Protein AF-0000000085948328 (afdb_homodimer)

Solvent-accessible surface area (backbone atoms only — not comparable to full-atom values): 41853 Å² total; per-residue (Å²): 130,86,68,75,76,76,56,30,52,62,49,36,40,50,48,41,36,49,42,38,72,67,62,66,49,39,47,70,52,36,53,51,44,52,42,53,45,47,50,57,51,36,72,72,38,71,82,45,58,67,58,51,46,22,48,57,30,64,73,43,92,74,46,70,48,55,79,72,32,56,65,33,50,52,49,51,50,46,51,53,53,50,51,52,52,46,54,37,53,73,66,68,68,62,79,75,75,79,52,52,61,55,50,40,50,50,33,46,52,49,26,50,45,57,66,22,46,56,64,70,32,52,48,60,62,42,49,46,80,80,32,43,62,61,53,48,50,53,50,42,48,69,70,45,79,50,66,69,51,33,41,32,46,43,51,30,51,42,35,48,42,73,70,36,68,68,51,23,52,54,46,41,65,43,67,53,61,57,51,53,52,72,77,41,83,62,52,68,79,65,50,71,57,44,47,48,45,49,52,38,48,28,57,44,29,61,45,68,64,72,62,54,75,73,51,53,78,62,67,31,45,68,53,49,33,47,49,60,70,44,52,54,98,80,38,59,66,62,48,49,28,52,33,29,57,42,52,44,42,57,90,92,62,36,55,62,58,54,16,44,64,75,42,70,34,52,64,56,36,53,51,45,47,50,50,41,62,70,40,57,84,46,87,68,53,37,51,58,49,50,50,32,55,44,64,68,49,60,73,66,47,47,64,45,23,36,52,72,72,51,40,50,51,44,48,50,52,48,49,54,45,56,72,69,46,87,51,65,70,56,44,52,48,47,48,54,38,51,44,45,20,49,38,95,90,32,71,47,60,46,66,61,52,41,53,44,41,54,56,55,66,66,46,85,85,62,50,69,68,57,50,51,52,41,50,52,40,47,58,56,58,46,83,127,130,84,67,77,75,74,57,31,52,60,49,35,41,50,46,41,36,49,42,40,72,66,62,67,48,38,47,70,54,36,53,52,45,52,43,50,43,47,50,57,51,37,72,73,38,70,83,44,59,68,58,51,44,21,47,56,30,66,74,42,91,75,46,70,48,56,79,72,31,56,65,32,50,53,50,51,51,47,51,52,53,50,51,51,53,45,53,37,53,73,65,68,71,64,77,78,74,80,52,50,60,55,51,38,50,50,34,46,52,48,27,51,45,56,67,21,45,55,64,68,32,52,48,61,64,42,50,46,78,80,31,43,62,59,53,48,50,53,49,41,47,72,68,43,76,47,66,69,51,33,42,32,45,42,51,30,51,43,36,48,42,73,71,36,68,69,49,23,53,54,46,40,64,40,66,53,62,56,52,53,51,72,77,42,84,63,52,67,79,64,49,71,57,44,46,48,45,47,51,38,50,27,55,43,30,61,52,65,65,73,62,52,75,72,51,52,77,64,67,31,47,65,52,50,32,46,48,58,69,44,53,55,98,79,40,58,65,62,50,49,29,52,32,27,56,41,51,45,43,55,89,91,61,37,54,60,57,54,18,43,64,76,41,70,33,53,65,56,35,54,52,46,48,51,49,42,62,70,41,57,83,47,86,70,52,40,51,58,49,51,50,33,54,45,63,69,50,59,72,67,47,47,65,46,24,36,53,72,70,51,40,50,51,45,48,53,53,48,47,52,46,56,73,69,46,88,50,66,71,57,44,53,47,48,49,54,39,51,44,45,20,49,37,97,91,31,72,46,60,46,67,61,54,41,54,44,40,54,56,53,65,68,46,86,85,62,49,71,70,56,48,51,53,42,51,51,41,46,58,56,58,48,84,126

Nearest PDB structures (foldseek):
  6dee-assembly1_A  TM=8.077E-01  e=1.429E-13  Homo sapiens
  6ded-assembly2_B  TM=8.474E-01  e=7.825E-11  Homo sapiens
  6ded-assembly1_A  TM=8.262E-01  e=1.198E-10  Homo sapiens
  6dec-assembly1_M  TM=8.257E-01  e=3.476E-10  Homo sapiens
  6dec-assembly2_P  TM=8.124E-01  e=2.085E-10  Homo sapiens

Radius of gyration: 32.15 Å; Cα contacts (8 Å, |Δi|>4): 879; chains: 2; bounding box: 83×88×78 Å

Structure (mmCIF, N/CA/C/O backbone):
data_AF-0000000085948328-model_v1
#
loop_
_entity.id
_entity.type
_entity.pdbx_description
1 polymer 'SPIN90/Ldb17 leucine-rich domain-containing protein'
#
loop_
_atom_site.group_PDB
_atom_site.id
_atom_site.type_symbol
_atom_site.label_atom_id
_atom_site.label_alt_id
_atom_site.label_comp_id
_atom_site.label_asym_id
_atom_site.label_entity_id
_atom_site.label_seq_id
_atom_site.pdbx_PDB_ins_code
_atom_site.Cartn_x
_atom_site.Cartn_y
_atom_site.Cartn_z
_atom_site.occupancy
_atom_site.B_iso_or_equiv
_atom_site.auth_seq_id
_atom_site.auth_comp_id
_atom_site.auth_asym_id
_atom_site.auth_atom_id
_atom_site.pdbx_PDB_model_num
ATOM 1 N N . MET A 1 1 ? 55.438 -3.029 4.039 1 29.22 1 MET A N 1
ATOM 2 C CA . MET A 1 1 ? 54.25 -2.314 4.484 1 29.22 1 MET A CA 1
ATOM 3 C C . MET A 1 1 ? 53 -3.117 4.184 1 29.22 1 MET A C 1
ATOM 5 O O . MET A 1 1 ? 52.75 -3.475 3.031 1 29.22 1 MET A O 1
ATOM 9 N N . TYR A 1 2 ? 52.5 -3.906 4.977 1 39.56 2 TYR A N 1
ATOM 10 C CA . TYR A 1 2 ? 51.438 -4.895 4.855 1 39.56 2 TYR A CA 1
ATOM 11 C C . TYR A 1 2 ? 50.125 -4.246 4.375 1 39.56 2 TYR A C 1
ATOM 13 O O . TYR A 1 2 ? 49.531 -3.432 5.086 1 39.56 2 TYR A O 1
ATOM 21 N N . THR A 1 3 ? 50 -3.844 3.182 1 48.53 3 THR A N 1
ATOM 22 C CA . THR A 1 3 ? 48.812 -3.242 2.596 1 48.53 3 THR A CA 1
ATOM 23 C C . THR A 1 3 ? 47.594 -4.133 2.816 1 48.53 3 THR A C 1
ATOM 25 O O . THR A 1 3 ? 47.562 -5.277 2.367 1 48.53 3 THR A O 1
ATOM 28 N N . PRO A 1 4 ? 46.906 -3.938 3.865 1 56.78 4 PRO A N 1
ATOM 29 C CA . PRO A 1 4 ? 45.781 -4.816 4.215 1 56.78 4 PRO A CA 1
ATOM 30 C C . PRO A 1 4 ? 45 -5.254 2.998 1 56.78 4 PRO A C 1
ATOM 32 O O . PRO A 1 4 ? 44.688 -4.438 2.117 1 56.78 4 PRO A O 1
ATOM 35 N N . VAL A 1 5 ? 45.156 -6.531 2.609 1 70.56 5 VAL A N 1
ATOM 36 C CA . VAL A 1 5 ? 44.531 -7.148 1.457 1 70.56 5 VAL A CA 1
ATOM 37 C C . VAL A 1 5 ? 43 -7.102 1.626 1 70.56 5 VAL A C 1
ATOM 39 O O . VAL A 1 5 ? 42.469 -7.508 2.662 1 70.56 5 VAL A O 1
ATOM 42 N N . LEU A 1 6 ? 42.375 -6.168 0.917 1 84.94 6 LEU A N 1
ATOM 43 C CA . LEU A 1 6 ? 40.938 -6.031 0.88 1 84.94 6 LEU A CA 1
ATOM 44 C C . LEU A 1 6 ? 40.25 -7.387 0.701 1 84.94 6 LEU A C 1
ATOM 46 O O . LEU A 1 6 ? 40.625 -8.156 -0.187 1 84.94 6 LEU A O 1
ATOM 50 N N . ASN A 1 7 ? 39.562 -7.852 1.793 1 92.75 7 ASN A N 1
ATOM 51 C CA . ASN A 1 7 ? 38.688 -9.008 1.635 1 92.75 7 ASN A CA 1
ATOM 52 C C . ASN A 1 7 ? 37.5 -8.688 0.764 1 92.75 7 ASN A C 1
ATOM 54 O O . ASN A 1 7 ? 36.531 -8.086 1.236 1 92.75 7 ASN A O 1
ATOM 58 N N . ALA A 1 8 ? 37.531 -9.141 -0.453 1 95.56 8 ALA A N 1
ATOM 59 C CA . ALA A 1 8 ? 36.562 -8.766 -1.476 1 95.56 8 ALA A CA 1
ATOM 60 C C . ALA A 1 8 ? 35.156 -9.219 -1.096 1 95.56 8 ALA A C 1
ATOM 62 O O . ALA A 1 8 ? 34.188 -8.469 -1.247 1 95.56 8 ALA A O 1
ATOM 63 N N . LYS A 1 9 ? 35.062 -10.398 -0.618 1 96.12 9 LYS A N 1
ATOM 64 C CA . LYS A 1 9 ? 33.75 -10.953 -0.27 1 96.12 9 LYS A CA 1
ATOM 65 C C . LYS A 1 9 ? 33.125 -10.203 0.906 1 96.12 9 LYS A C 1
ATOM 67 O O . LYS A 1 9 ? 31.938 -9.875 0.882 1 96.12 9 LYS A O 1
ATOM 72 N N . GLU A 1 10 ? 33.906 -9.93 1.898 1 95.94 10 GLU A N 1
ATOM 73 C CA . GLU A 1 10 ? 33.438 -9.188 3.062 1 95.94 10 GLU A CA 1
ATOM 74 C C . GLU A 1 10 ? 33 -7.777 2.676 1 95.94 10 GLU A C 1
ATOM 76 O O . GLU A 1 10 ? 32.031 -7.254 3.215 1 95.94 10 GLU A O 1
ATOM 81 N N . LYS A 1 11 ? 33.75 -7.211 1.818 1 96.81 11 LYS A N 1
ATOM 82 C CA . LYS A 1 11 ? 33.406 -5.867 1.369 1 96.81 11 LYS A CA 1
ATOM 83 C C . LYS A 1 11 ? 32.094 -5.879 0.563 1 96.81 11 LYS A C 1
ATOM 85 O O . LYS A 1 11 ? 31.266 -4.992 0.721 1 96.81 11 LYS A O 1
ATOM 90 N N . ALA A 1 12 ? 32 -6.879 -0.303 1 97.81 12 ALA A N 1
ATOM 91 C CA . ALA A 1 12 ? 30.766 -7.043 -1.052 1 97.81 12 ALA A CA 1
ATOM 92 C C . ALA A 1 12 ? 29.578 -7.176 -0.11 1 97.81 12 ALA A C 1
ATOM 94 O O . ALA A 1 12 ? 28.547 -6.535 -0.313 1 97.81 12 ALA A O 1
ATOM 95 N N . ARG A 1 13 ? 29.781 -7.957 0.959 1 97.75 13 ARG A N 1
ATOM 96 C CA . ARG A 1 13 ? 28.734 -8.148 1.961 1 97.75 13 ARG A CA 1
ATOM 97 C C . ARG A 1 13 ? 28.375 -6.828 2.641 1 97.75 13 ARG A C 1
ATOM 99 O O . ARG A 1 13 ? 27.203 -6.539 2.877 1 97.75 13 ARG A O 1
ATOM 106 N N . GLU A 1 14 ? 29.344 -6.121 2.924 1 97.69 14 GLU A N 1
ATOM 107 C CA . GLU A 1 14 ? 29.156 -4.836 3.59 1 97.69 14 GLU A CA 1
ATOM 108 C C . GLU A 1 14 ? 28.344 -3.879 2.717 1 97.69 14 GLU A C 1
ATOM 110 O O . GLU A 1 14 ? 27.453 -3.182 3.209 1 97.69 14 GLU A O 1
ATOM 115 N N . LEU A 1 15 ? 28.656 -3.824 1.44 1 98.12 15 LEU A N 1
ATOM 116 C CA . LEU A 1 15 ? 27.953 -2.943 0.515 1 98.12 15 LEU A CA 1
ATOM 117 C C . LEU A 1 15 ? 26.484 -3.342 0.396 1 98.12 15 LEU A C 1
ATOM 119 O O . LEU A 1 15 ? 25.594 -2.482 0.383 1 98.12 15 LEU A O 1
ATOM 123 N N . ILE A 1 16 ? 26.219 -4.609 0.34 1 98 16 ILE A N 1
ATOM 124 C CA . ILE A 1 16 ? 24.844 -5.113 0.255 1 98 16 ILE A CA 1
ATOM 125 C C . ILE A 1 16 ? 24.078 -4.758 1.53 1 98 16 ILE A C 1
ATOM 127 O O . ILE A 1 16 ? 22.922 -4.332 1.473 1 98 16 ILE A O 1
ATOM 131 N N . ASP A 1 17 ? 24.734 -4.898 2.668 1 97.94 17 ASP A N 1
ATOM 132 C CA . ASP A 1 17 ? 24.109 -4.578 3.945 1 97.94 17 ASP A CA 1
ATOM 133 C C . ASP A 1 17 ? 23.75 -3.096 4.023 1 97.94 17 ASP A C 1
ATOM 135 O O . ASP A 1 17 ? 22.703 -2.734 4.559 1 97.94 17 ASP A O 1
ATOM 139 N N . ILE A 1 18 ? 24.594 -2.277 3.49 1 98 18 ILE A N 1
ATOM 140 C CA . ILE A 1 18 ? 24.328 -0.844 3.455 1 98 18 ILE A CA 1
ATOM 141 C C . ILE A 1 18 ? 23.078 -0.573 2.619 1 98 18 ILE A C 1
ATOM 143 O O . ILE A 1 18 ? 22.203 0.184 3.035 1 98 18 ILE A O 1
ATOM 147 N N . MET A 1 19 ? 23 -1.226 1.46 1 97.19 19 MET A N 1
ATOM 148 C CA . MET A 1 19 ? 21.844 -1.066 0.576 1 97.19 19 MET A CA 1
ATOM 149 C C . MET A 1 19 ? 20.562 -1.517 1.267 1 97.19 19 MET A C 1
ATOM 151 O O . MET A 1 19 ? 19.547 -0.812 1.229 1 97.19 19 MET A O 1
ATOM 155 N N . ARG A 1 20 ? 20.578 -2.672 1.919 1 96.88 20 ARG A N 1
ATOM 156 C CA . ARG A 1 20 ? 19.422 -3.213 2.611 1 96.88 20 ARG A CA 1
ATOM 157 C C . ARG A 1 20 ? 18.953 -2.273 3.721 1 96.88 20 ARG A C 1
ATOM 159 O O . ARG A 1 20 ? 17.766 -2.004 3.855 1 96.88 20 ARG A O 1
ATOM 166 N N . GLN A 1 21 ? 19.891 -1.769 4.465 1 96.56 21 GLN A N 1
ATOM 167 C CA . GLN A 1 21 ? 19.609 -0.914 5.609 1 96.56 21 GLN A CA 1
ATOM 168 C C . GLN A 1 21 ? 18.984 0.408 5.164 1 96.56 21 GLN A C 1
ATOM 170 O O . GLN A 1 21 ? 18.031 0.888 5.781 1 96.56 21 GLN A O 1
ATOM 175 N N . GLN A 1 22 ? 19.453 0.961 4.066 1 95.69 22 GLN A N 1
ATOM 176 C CA . GLN A 1 22 ? 19.047 2.299 3.652 1 95.69 22 GLN A CA 1
ATOM 177 C C . GLN A 1 22 ? 17.766 2.25 2.822 1 95.69 22 GLN A C 1
ATOM 179 O O . GLN A 1 22 ? 16.922 3.131 2.938 1 95.69 22 GLN A O 1
ATOM 184 N N . THR A 1 23 ? 17.609 1.242 1.996 1 95.69 23 THR A N 1
ATOM 185 C CA . THR A 1 23 ? 16.562 1.308 0.98 1 95.69 23 THR A CA 1
ATOM 186 C C . THR A 1 23 ? 15.445 0.328 1.299 1 95.69 23 THR A C 1
ATOM 188 O O . THR A 1 23 ? 14.336 0.459 0.778 1 95.69 23 THR A O 1
ATOM 191 N N . ASP A 1 24 ? 15.656 -0.681 2.059 1 94.06 24 ASP A N 1
ATOM 192 C CA . ASP A 1 24 ? 14.688 -1.739 2.344 1 94.06 24 ASP A CA 1
ATOM 193 C C . ASP A 1 24 ? 14.18 -2.385 1.057 1 94.06 24 ASP A C 1
ATOM 195 O O . ASP A 1 24 ? 13.023 -2.799 0.978 1 94.06 24 ASP A O 1
ATOM 199 N N . THR A 1 25 ? 15.016 -2.43 0.004 1 96.25 25 THR A N 1
ATOM 200 C CA . THR A 1 25 ? 14.695 -3.053 -1.275 1 96.25 25 THR A CA 1
ATOM 201 C C . THR A 1 25 ? 15.031 -4.543 -1.25 1 96.25 25 THR A C 1
ATOM 203 O O . THR A 1 25 ? 15.859 -4.984 -0.447 1 96.25 25 THR A O 1
ATOM 206 N N . PRO A 1 26 ? 14.383 -5.32 -2.115 1 96.94 26 PRO A N 1
ATOM 207 C CA . PRO A 1 26 ? 14.664 -6.758 -2.148 1 96.94 26 PRO A CA 1
ATOM 208 C C . PRO A 1 26 ? 16.141 -7.066 -2.381 1 96.94 26 PRO A C 1
ATOM 210 O O . PRO A 1 26 ? 16.812 -6.348 -3.123 1 96.94 26 PRO A O 1
ATOM 213 N N . ILE A 1 27 ? 16.609 -8.117 -1.798 1 97.44 27 ILE A N 1
ATOM 214 C CA . ILE A 1 27 ? 18.016 -8.477 -1.746 1 97.44 27 ILE A CA 1
ATOM 215 C C . ILE A 1 27 ? 18.562 -8.648 -3.164 1 97.44 27 ILE A C 1
ATOM 217 O O . ILE A 1 27 ? 19.703 -8.266 -3.449 1 97.44 27 ILE A O 1
ATOM 221 N N . ASP A 1 28 ? 17.781 -9.219 -4.07 1 96.88 28 ASP A N 1
ATOM 222 C CA . ASP A 1 28 ? 18.25 -9.414 -5.441 1 96.88 28 ASP A CA 1
ATOM 223 C C . ASP A 1 28 ? 18.484 -8.078 -6.145 1 96.88 28 ASP A C 1
ATOM 225 O O . ASP A 1 28 ? 19.438 -7.934 -6.906 1 96.88 28 ASP A O 1
ATOM 229 N N . VAL A 1 29 ? 17.625 -7.141 -5.863 1 97.62 29 VAL A N 1
ATOM 230 C CA . VAL A 1 29 ? 17.75 -5.801 -6.43 1 97.62 29 VAL A CA 1
ATOM 231 C C . VAL A 1 29 ? 18.984 -5.109 -5.852 1 97.62 29 VAL A C 1
ATOM 233 O O . VAL A 1 29 ? 19.703 -4.418 -6.57 1 97.62 29 VAL A O 1
ATOM 236 N N . CYS A 1 30 ? 19.234 -5.293 -4.594 1 97.81 30 CYS A N 1
ATOM 237 C CA . CYS A 1 30 ? 20.422 -4.727 -3.959 1 97.81 30 CYS A CA 1
ATOM 238 C C . CYS A 1 30 ? 21.688 -5.234 -4.621 1 97.81 30 CYS A C 1
ATOM 240 O O . CYS A 1 30 ? 22.594 -4.453 -4.945 1 97.81 30 CYS A O 1
ATOM 242 N N . ILE A 1 31 ? 21.797 -6.547 -4.824 1 98.12 31 ILE A N 1
ATOM 243 C CA . ILE A 1 31 ? 22.969 -7.172 -5.414 1 98.12 31 ILE A CA 1
ATOM 244 C C . ILE A 1 31 ? 23.172 -6.641 -6.828 1 98.12 31 ILE A C 1
ATOM 246 O O . ILE A 1 31 ? 24.297 -6.238 -7.188 1 98.12 31 ILE A O 1
ATOM 250 N N . GLU A 1 32 ? 22.125 -6.574 -7.578 1 97.75 32 GLU A N 1
ATOM 251 C CA . GLU A 1 32 ? 22.203 -6.062 -8.945 1 97.75 32 GLU A CA 1
ATOM 252 C C . GLU A 1 32 ? 22.641 -4.598 -8.961 1 97.75 32 GLU A C 1
ATOM 254 O O . GLU A 1 32 ? 23.469 -4.203 -9.781 1 97.75 32 GLU A O 1
ATOM 259 N N . THR A 1 33 ? 22.031 -3.791 -8.062 1 98.06 33 THR A N 1
ATOM 260 C CA . THR A 1 33 ? 22.344 -2.365 -8.008 1 98.06 33 THR A CA 1
ATOM 261 C C . THR A 1 33 ? 23.812 -2.139 -7.676 1 98.06 33 THR A C 1
ATOM 263 O O . THR A 1 33 ? 24.484 -1.343 -8.336 1 98.06 33 THR A O 1
ATOM 266 N N . VAL A 1 34 ? 24.328 -2.867 -6.684 1 98.38 34 VAL A N 1
ATOM 267 C CA . VAL A 1 34 ? 25.734 -2.744 -6.312 1 98.38 34 VAL A CA 1
ATOM 268 C C . VAL A 1 34 ? 26.625 -3.17 -7.48 1 98.38 34 VAL A C 1
ATOM 270 O O . VAL A 1 34 ? 27.625 -2.525 -7.77 1 98.38 34 VAL A O 1
ATOM 273 N N . SER A 1 35 ? 26.234 -4.207 -8.148 1 98.25 35 SER A N 1
ATOM 274 C CA . SER A 1 35 ? 26.969 -4.684 -9.312 1 98.25 35 SER A CA 1
ATOM 275 C C . SER A 1 35 ? 27.047 -3.613 -10.398 1 98.25 35 SER A C 1
ATOM 277 O O . SER A 1 35 ? 28.109 -3.348 -10.945 1 98.25 35 SER A O 1
ATOM 279 N N . PHE A 1 36 ? 25.938 -2.99 -10.68 1 97.88 36 PHE A N 1
ATOM 280 C CA . PHE A 1 36 ? 25.891 -1.946 -11.695 1 97.88 36 PHE A CA 1
ATOM 281 C C . PHE A 1 36 ? 26.734 -0.745 -11.281 1 97.88 36 PHE A C 1
ATOM 283 O O . PHE A 1 36 ? 27.422 -0.142 -12.117 1 97.88 36 PHE A O 1
ATOM 290 N N . MET A 1 37 ? 26.672 -0.373 -10 1 97.56 37 MET A N 1
ATOM 291 C CA . MET A 1 37 ? 27.438 0.773 -9.508 1 97.56 37 MET A CA 1
ATOM 292 C C . MET A 1 37 ? 28.938 0.518 -9.609 1 97.56 37 MET A C 1
ATOM 294 O O . MET A 1 37 ? 29.688 1.379 -10.078 1 97.56 37 MET A O 1
ATOM 298 N N . LEU A 1 38 ? 29.391 -0.667 -9.195 1 97.62 38 LEU A N 1
ATOM 299 C CA . LEU A 1 38 ? 30.797 -1.022 -9.305 1 97.62 38 LEU A CA 1
ATOM 300 C C . LEU A 1 38 ? 31.234 -1.108 -10.766 1 97.62 38 LEU A C 1
ATOM 302 O O . LEU A 1 38 ? 32.344 -0.736 -11.109 1 97.62 38 LEU A O 1
ATOM 306 N N . GLY A 1 39 ? 30.266 -1.621 -11.586 1 97.06 39 GLY A N 1
ATOM 307 C CA . GLY A 1 39 ? 30.547 -1.619 -13.016 1 97.06 39 GLY A CA 1
ATOM 308 C C . GLY A 1 39 ? 30.75 -0.227 -13.578 1 97.06 39 GLY A C 1
ATOM 309 O O . GLY A 1 39 ? 31.672 -0.003 -14.375 1 97.06 39 GLY A O 1
ATOM 310 N N . ALA A 1 40 ? 29.938 0.678 -13.18 1 96.75 40 ALA A N 1
ATOM 311 C CA . ALA A 1 40 ? 30.047 2.066 -13.625 1 96.75 40 ALA A CA 1
ATOM 312 C C . ALA A 1 40 ? 31.359 2.684 -13.156 1 96.75 40 ALA A C 1
ATOM 314 O O . ALA A 1 40 ? 32.031 3.406 -13.914 1 96.75 40 ALA A O 1
ATOM 315 N N . LEU A 1 41 ? 31.828 2.461 -11.922 1 95.75 41 LEU A N 1
ATOM 316 C CA . LEU A 1 41 ? 33.094 2.977 -11.391 1 95.75 41 LEU A CA 1
ATOM 317 C C . LEU A 1 41 ? 34.281 2.379 -12.141 1 95.75 41 LEU A C 1
ATOM 319 O O . LEU A 1 41 ? 35.219 3.09 -12.484 1 95.75 41 LEU A O 1
ATOM 323 N N . LEU A 1 42 ? 34.188 1.073 -12.445 1 95.12 42 LEU A N 1
ATOM 324 C CA . LEU A 1 42 ? 35.281 0.361 -13.117 1 95.12 42 LEU A CA 1
ATOM 325 C C . LEU A 1 42 ? 35.438 0.851 -14.547 1 95.12 42 LEU A C 1
ATOM 327 O O . LEU A 1 42 ? 36.531 0.758 -15.117 1 95.12 42 LEU A O 1
ATOM 331 N N . ALA A 1 43 ? 34.375 1.353 -15.086 1 94.88 43 ALA A N 1
ATOM 332 C CA . ALA A 1 43 ? 34.469 1.924 -16.422 1 94.88 43 ALA A CA 1
ATOM 333 C C . ALA A 1 43 ? 35.438 3.102 -16.453 1 94.88 43 ALA A C 1
ATOM 335 O O . ALA A 1 43 ? 36.125 3.311 -17.453 1 94.88 43 ALA A O 1
ATOM 336 N N . ASP A 1 44 ? 35.531 3.869 -15.406 1 92.06 44 ASP A N 1
ATOM 337 C CA . ASP A 1 44 ? 36.406 5.043 -15.328 1 92.06 44 ASP A CA 1
ATOM 338 C C . ASP A 1 44 ? 37.688 4.719 -14.578 1 92.06 44 ASP A C 1
ATOM 340 O O . ASP A 1 44 ? 38.656 5.461 -14.672 1 92.06 44 ASP A O 1
ATOM 344 N N . LEU A 1 45 ? 37.656 3.586 -13.836 1 90.75 45 LEU A N 1
ATOM 345 C CA . LEU A 1 45 ? 38.812 3.152 -13.07 1 90.75 45 LEU A CA 1
ATOM 346 C C . LEU A 1 45 ? 39.188 1.707 -13.406 1 90.75 45 LEU A C 1
ATOM 348 O O . LEU A 1 45 ? 39.219 0.854 -12.516 1 90.75 45 LEU A O 1
ATOM 352 N N . PRO A 1 46 ? 39.625 1.481 -14.562 1 86.56 46 PRO A N 1
ATOM 353 C CA . PRO A 1 46 ? 39.844 0.095 -14.984 1 86.56 46 PRO A CA 1
ATOM 354 C C . PRO A 1 46 ? 41.031 -0.564 -14.281 1 86.56 46 PRO A C 1
ATOM 356 O O . PRO A 1 46 ? 41.062 -1.791 -14.164 1 86.56 46 PRO A O 1
ATOM 359 N N . ALA A 1 47 ? 41.875 0.178 -13.766 1 84.56 47 ALA A N 1
ATOM 360 C CA . ALA A 1 47 ? 43.094 -0.377 -13.188 1 84.56 47 ALA A CA 1
ATOM 361 C C . ALA A 1 47 ? 42.906 -0.757 -11.727 1 84.56 47 ALA A C 1
ATOM 363 O O . ALA A 1 47 ? 43.75 -1.369 -11.102 1 84.56 47 ALA A O 1
ATOM 364 N N . GLU A 1 48 ? 41.75 -0.495 -11.312 1 88.81 48 GLU A N 1
ATOM 365 C CA . GLU A 1 48 ? 41.5 -0.774 -9.898 1 88.81 48 GLU A CA 1
ATOM 366 C C . GLU A 1 48 ? 41.062 -2.221 -9.695 1 88.81 48 GLU A C 1
ATOM 368 O O . GLU A 1 48 ? 39.844 -2.521 -9.711 1 88.81 48 GLU A O 1
ATOM 373 N N . GLU A 1 49 ? 41.938 -3.068 -9.328 1 91.38 49 GLU A N 1
ATOM 374 C CA . GLU A 1 49 ? 41.719 -4.5 -9.188 1 91.38 49 GLU A CA 1
ATOM 375 C C . GLU A 1 49 ? 40.844 -4.805 -7.965 1 91.38 49 GLU A C 1
ATOM 377 O O . GLU A 1 49 ? 40.062 -5.762 -7.969 1 91.38 49 GLU A O 1
ATOM 382 N N . ALA A 1 50 ? 41.031 -3.99 -7 1 92.25 50 ALA A N 1
ATOM 383 C CA . ALA A 1 50 ? 40.25 -4.188 -5.777 1 92.25 50 ALA A CA 1
ATOM 384 C C . ALA A 1 50 ? 38.75 -4.082 -6.059 1 92.25 50 ALA A C 1
ATOM 386 O O . ALA A 1 50 ? 37.969 -4.914 -5.598 1 92.25 50 ALA A O 1
ATOM 387 N N . LEU A 1 51 ? 38.375 -3.123 -6.848 1 94.81 51 LEU A N 1
ATOM 388 C CA . LEU A 1 51 ? 36.969 -2.928 -7.203 1 94.81 51 LEU A CA 1
ATOM 389 C C . LEU A 1 51 ? 36.438 -4.098 -8.039 1 94.81 51 LEU A C 1
ATOM 391 O O . LEU A 1 51 ? 35.312 -4.535 -7.855 1 94.81 51 LEU A O 1
ATOM 395 N N . ARG A 1 52 ? 37.25 -4.578 -8.914 1 95.56 52 ARG A N 1
ATOM 396 C CA . ARG A 1 52 ? 36.875 -5.715 -9.75 1 95.56 52 ARG A CA 1
ATOM 397 C C . ARG A 1 52 ? 36.656 -6.969 -8.914 1 95.56 52 ARG A C 1
ATOM 399 O O . ARG A 1 52 ? 35.75 -7.734 -9.156 1 95.56 52 ARG A O 1
ATOM 406 N N . SER A 1 53 ? 37.531 -7.121 -7.969 1 96 53 SER A N 1
ATOM 407 C CA . SER A 1 53 ? 37.438 -8.281 -7.09 1 96 53 SER A CA 1
ATOM 408 C C . SER A 1 53 ? 36.156 -8.227 -6.266 1 96 53 SER A C 1
ATOM 410 O O . SER A 1 53 ? 35.5 -9.258 -6.043 1 96 53 SER A O 1
ATOM 412 N N . VAL A 1 54 ? 35.812 -7.051 -5.828 1 96.94 54 VAL A N 1
ATOM 413 C CA . VAL A 1 54 ? 34.594 -6.887 -5.043 1 96.94 54 VAL A CA 1
ATOM 414 C C . VAL A 1 54 ? 33.375 -7.18 -5.914 1 96.94 54 VAL A C 1
ATOM 416 O O . VAL A 1 54 ? 32.469 -7.883 -5.488 1 96.94 54 VAL A O 1
ATOM 419 N N . ARG A 1 55 ? 33.344 -6.668 -7.125 1 97.5 55 ARG A N 1
ATOM 420 C CA . ARG A 1 55 ? 32.219 -6.895 -8.039 1 97.5 55 ARG A CA 1
ATOM 421 C C . ARG A 1 55 ? 32.062 -8.375 -8.352 1 97.5 55 ARG A C 1
ATOM 423 O O . ARG A 1 55 ? 30.953 -8.898 -8.375 1 97.5 55 ARG A O 1
ATOM 430 N N . ASN A 1 56 ? 33.188 -9.078 -8.547 1 96.94 56 ASN A N 1
ATOM 431 C CA . ASN A 1 56 ? 33.156 -10.5 -8.844 1 96.94 56 ASN A CA 1
ATOM 432 C C . ASN A 1 56 ? 32.625 -11.305 -7.66 1 96.94 56 ASN A C 1
ATOM 434 O O . ASN A 1 56 ? 31.969 -12.336 -7.848 1 96.94 56 ASN A O 1
ATOM 438 N N . ALA A 1 57 ? 32.906 -10.828 -6.5 1 97.19 57 ALA A N 1
ATOM 439 C CA . ALA A 1 57 ? 32.469 -11.508 -5.285 1 97.19 57 ALA A CA 1
ATOM 440 C C . ALA A 1 57 ? 30.953 -11.508 -5.168 1 97.19 57 ALA A C 1
ATOM 442 O O . ALA A 1 57 ? 30.391 -12.344 -4.469 1 97.19 57 ALA A O 1
ATOM 443 N N . LEU A 1 58 ? 30.25 -10.594 -5.844 1 97.31 58 LEU A N 1
ATOM 444 C CA . LEU A 1 58 ? 28.797 -10.477 -5.785 1 97.31 58 LEU A CA 1
ATOM 445 C C . LEU A 1 58 ? 28.125 -11.672 -6.445 1 97.31 58 LEU A C 1
ATOM 447 O O . LEU A 1 58 ? 26.953 -11.953 -6.195 1 97.31 58 LEU A O 1
ATOM 451 N N . PHE A 1 59 ? 28.828 -12.383 -7.258 1 95.62 59 PHE A N 1
ATOM 452 C CA . PHE A 1 59 ? 28.234 -13.461 -8.039 1 95.62 59 PHE A CA 1
ATOM 453 C C . PHE A 1 59 ? 28.578 -14.82 -7.445 1 95.62 59 PHE A C 1
ATOM 455 O O . PHE A 1 59 ? 28.25 -15.859 -8.023 1 95.62 59 PHE A O 1
ATOM 462 N N . GLU A 1 60 ? 29.234 -14.766 -6.359 1 94.94 60 GLU A N 1
ATOM 463 C CA . GLU A 1 60 ? 29.547 -16.016 -5.68 1 94.94 60 GLU A CA 1
ATOM 464 C C . GLU A 1 60 ? 28.328 -16.594 -4.969 1 94.94 60 GLU A C 1
ATOM 466 O O . GLU A 1 60 ? 27.484 -15.836 -4.461 1 94.94 60 GLU A O 1
ATOM 471 N N . ASP A 1 61 ? 28.172 -17.875 -4.809 1 91.44 61 ASP A N 1
ATOM 472 C CA . ASP A 1 61 ? 27.016 -18.578 -4.234 1 91.44 61 ASP A CA 1
ATOM 473 C C . ASP A 1 61 ? 26.922 -18.328 -2.73 1 91.44 61 ASP A C 1
ATOM 475 O O . ASP A 1 61 ? 25.828 -18.359 -2.158 1 91.44 61 ASP A O 1
ATOM 479 N N . ASP A 1 62 ? 28.062 -18.109 -2.082 1 93.31 62 ASP A N 1
ATOM 480 C CA . ASP A 1 62 ? 28.078 -17.953 -0.632 1 93.31 62 ASP A CA 1
ATOM 481 C C . ASP A 1 62 ? 28.203 -16.469 -0.245 1 93.31 62 ASP A C 1
ATOM 483 O O . ASP A 1 62 ? 28.766 -16.156 0.809 1 93.31 62 ASP A O 1
ATOM 487 N N . LEU A 1 63 ? 27.719 -15.57 -1.098 1 95.38 63 LEU A N 1
ATOM 488 C CA . LEU A 1 63 ? 27.812 -14.133 -0.864 1 95.38 63 LEU A CA 1
ATOM 489 C C . LEU A 1 63 ? 27.094 -13.75 0.424 1 95.38 63 LEU A C 1
ATOM 491 O O . LEU A 1 63 ? 27.625 -12.992 1.238 1 95.38 63 LEU A O 1
ATOM 495 N N . ILE A 1 64 ? 25.906 -14.367 0.596 1 96 64 ILE A N 1
ATOM 496 C CA . ILE A 1 64 ? 25.062 -13.977 1.72 1 96 64 ILE A CA 1
ATOM 497 C C . ILE A 1 64 ? 25.469 -14.75 2.969 1 96 64 ILE A C 1
ATOM 499 O O . ILE A 1 64 ? 25.516 -15.984 2.951 1 96 64 ILE A O 1
ATOM 503 N N . ASP A 1 65 ? 25.844 -14.047 3.99 1 95.5 65 ASP A N 1
ATOM 504 C CA . ASP A 1 65 ? 26.094 -14.648 5.297 1 95.5 65 ASP A CA 1
ATOM 505 C C . ASP A 1 65 ? 24.797 -14.867 6.059 1 95.5 65 ASP A C 1
ATOM 507 O O . ASP A 1 65 ? 24.312 -13.961 6.742 1 95.5 65 ASP A O 1
ATOM 511 N N . ILE A 1 66 ? 24.25 -15.984 6.047 1 95.31 66 ILE A N 1
ATOM 512 C CA . ILE A 1 66 ? 22.906 -16.344 6.477 1 95.31 66 ILE A CA 1
ATOM 513 C C . ILE A 1 66 ? 22.719 -15.984 7.949 1 95.31 66 ILE A C 1
ATOM 515 O O . ILE A 1 66 ? 21.641 -15.578 8.367 1 95.31 66 ILE A O 1
ATOM 519 N N . ASN A 1 67 ? 23.734 -16.016 8.75 1 94.12 67 ASN A N 1
ATOM 520 C CA . ASN A 1 67 ? 23.578 -15.852 10.188 1 94.12 67 ASN A CA 1
ATOM 521 C C . ASN A 1 67 ? 24.016 -14.461 10.648 1 94.12 67 ASN A C 1
ATOM 523 O O . ASN A 1 67 ? 23.641 -14.023 11.742 1 94.12 67 ASN A O 1
ATOM 527 N N . ASN A 1 68 ? 24.781 -13.742 9.758 1 95.25 68 ASN A N 1
ATOM 528 C CA . ASN A 1 68 ? 25.391 -12.531 10.297 1 95.25 68 ASN A CA 1
ATOM 529 C C . ASN A 1 68 ? 25.141 -11.336 9.391 1 95.25 68 ASN A C 1
ATOM 531 O O . ASN A 1 68 ? 25.672 -10.25 9.633 1 95.25 68 ASN A O 1
ATOM 535 N N . CYS A 1 69 ? 24.391 -11.492 8.414 1 97 69 CYS A N 1
ATOM 536 C CA . CYS A 1 69 ? 24.094 -10.359 7.547 1 97 69 CYS A CA 1
ATOM 537 C C . CYS A 1 69 ? 23.156 -9.375 8.234 1 97 69 CYS A C 1
ATOM 539 O O . CYS A 1 69 ? 22.672 -9.641 9.328 1 97 69 CYS A O 1
ATOM 541 N N . TYR A 1 70 ? 22.953 -8.227 7.664 1 97.38 70 TYR A N 1
ATOM 542 C CA . TYR A 1 70 ? 22.094 -7.176 8.211 1 97.38 70 TYR A CA 1
ATOM 543 C C . TYR A 1 70 ? 20.703 -7.707 8.516 1 97.38 70 TYR A C 1
ATOM 545 O O . TYR A 1 70 ? 20.188 -7.512 9.617 1 97.38 70 TYR A O 1
ATOM 553 N N . ASP A 1 71 ? 20.078 -8.383 7.594 1 97.38 71 ASP A N 1
ATOM 554 C CA . ASP A 1 71 ? 18.719 -8.891 7.742 1 97.38 71 ASP A CA 1
ATOM 555 C C . ASP A 1 71 ? 18.625 -9.891 8.891 1 97.38 71 ASP A C 1
ATOM 557 O O . ASP A 1 71 ? 17.641 -9.906 9.633 1 97.38 71 ASP A O 1
ATOM 561 N N . ALA A 1 72 ? 19.641 -10.719 8.992 1 97.44 72 ALA A N 1
ATOM 562 C CA . ALA A 1 72 ? 19.672 -11.703 10.07 1 97.44 72 ALA A CA 1
ATOM 563 C C . ALA A 1 72 ? 19.688 -11.016 11.43 1 97.44 72 ALA A C 1
ATOM 565 O O . ALA A 1 72 ? 18.922 -11.391 12.336 1 97.44 72 ALA A O 1
ATOM 566 N N . LYS A 1 73 ? 20.484 -10.008 11.547 1 97.5 73 LYS A N 1
ATOM 567 C CA . LYS A 1 73 ? 20.609 -9.281 12.812 1 97.5 73 LYS A CA 1
ATOM 568 C C . LYS A 1 73 ? 19.297 -8.578 13.172 1 97.5 73 LYS A C 1
ATOM 570 O O . LYS A 1 73 ? 18.859 -8.625 14.32 1 97.5 73 LYS A O 1
ATOM 575 N N . ILE A 1 74 ? 18.75 -7.926 12.219 1 97.38 74 ILE A N 1
ATOM 576 C CA . ILE A 1 74 ? 17.5 -7.207 12.453 1 97.38 74 ILE A CA 1
ATOM 577 C C . ILE A 1 74 ? 16.391 -8.203 12.789 1 97.38 74 ILE A C 1
ATOM 579 O O . ILE A 1 74 ? 15.57 -7.953 13.68 1 97.38 74 ILE A O 1
ATOM 583 N N . MET A 1 75 ? 16.297 -9.312 12.055 1 96.94 75 MET A N 1
ATOM 584 C CA . MET A 1 75 ? 15.266 -10.32 12.297 1 96.94 75 MET A CA 1
ATOM 585 C C . MET A 1 75 ? 15.383 -10.891 13.703 1 96.94 75 MET A C 1
ATOM 587 O O . MET A 1 75 ? 14.375 -11.047 14.398 1 96.94 75 MET A O 1
ATOM 591 N N . GLN A 1 76 ? 16.594 -11.156 14.086 1 96.88 76 GLN A N 1
ATOM 592 C CA . GLN A 1 76 ? 16.828 -11.68 15.43 1 96.88 76 GLN A CA 1
ATOM 593 C C . GLN A 1 76 ? 16.359 -10.688 16.484 1 96.88 76 GLN A C 1
ATOM 595 O O . GLN A 1 76 ? 15.711 -11.078 17.469 1 96.88 76 GLN A O 1
ATOM 600 N N . LYS A 1 77 ? 16.703 -9.461 16.281 1 97.38 77 LYS A N 1
ATOM 601 C CA . LYS A 1 77 ? 16.281 -8.406 17.203 1 97.38 77 LYS A CA 1
ATOM 602 C C . LYS A 1 77 ? 14.758 -8.312 17.25 1 97.38 77 LYS A C 1
ATOM 604 O O . LYS A 1 77 ? 14.172 -8.227 18.344 1 97.38 77 LYS A O 1
ATOM 609 N N . LEU A 1 78 ? 14.109 -8.344 16.141 1 97.25 78 LEU A N 1
ATOM 610 C CA . LEU A 1 78 ? 12.664 -8.234 16.062 1 97.25 78 LEU A CA 1
ATOM 611 C C . LEU A 1 78 ? 11.984 -9.43 16.734 1 97.25 78 LEU A C 1
ATOM 613 O O . LEU A 1 78 ? 10.992 -9.266 17.438 1 97.25 78 LEU A O 1
ATOM 617 N N . ILE A 1 79 ? 12.508 -10.672 16.469 1 97.12 79 ILE A N 1
ATOM 618 C CA . ILE A 1 79 ? 11.938 -11.883 17.047 1 97.12 79 ILE A CA 1
ATOM 619 C C . ILE A 1 79 ? 12 -11.805 18.562 1 97.12 79 ILE A C 1
ATOM 621 O O . ILE A 1 79 ? 11.023 -12.102 19.25 1 97.12 79 ILE A O 1
ATOM 625 N N . THR A 1 80 ? 13.125 -11.336 19.062 1 96 80 THR A N 1
ATOM 626 C CA . THR A 1 80 ? 13.289 -11.203 20.516 1 96 80 THR A CA 1
ATOM 627 C C . THR A 1 80 ? 12.312 -10.172 21.078 1 96 80 THR A C 1
ATOM 629 O O . THR A 1 80 ? 11.617 -10.438 22.047 1 96 80 THR A O 1
ATOM 632 N N . GLU A 1 81 ? 12.25 -9.039 20.469 1 95.5 81 GLU A N 1
ATOM 633 C CA . GLU A 1 81 ? 11.383 -7.949 20.906 1 95.5 81 GLU A CA 1
ATOM 634 C C . GLU A 1 81 ? 9.914 -8.375 20.875 1 95.5 81 GLU A C 1
ATOM 636 O O . GLU A 1 81 ? 9.18 -8.141 21.844 1 95.5 81 GLU A O 1
ATOM 641 N N . LEU A 1 82 ? 9.516 -8.945 19.828 1 95.06 82 LEU A N 1
ATOM 642 C CA . LEU A 1 82 ? 8.117 -9.344 19.688 1 95.06 82 LEU A CA 1
ATOM 643 C C . LEU A 1 82 ? 7.77 -10.484 20.625 1 95.06 82 LEU A C 1
ATOM 645 O O . LEU A 1 82 ? 6.672 -10.516 21.188 1 95.06 82 LEU A O 1
ATOM 649 N N . THR A 1 83 ? 8.703 -11.461 20.766 1 94.31 83 THR A N 1
ATOM 650 C CA . THR A 1 83 ? 8.477 -12.555 21.688 1 94.31 83 THR A CA 1
ATOM 651 C C . THR A 1 83 ? 8.266 -12.023 23.109 1 94.31 83 THR A C 1
ATOM 653 O O . THR A 1 83 ? 7.348 -12.453 23.812 1 94.31 83 THR A O 1
ATOM 656 N N . ASP A 1 84 ? 9.062 -11.094 23.484 1 92.38 84 ASP A N 1
ATOM 657 C CA . ASP A 1 84 ? 8.93 -10.492 24.797 1 92.38 84 ASP A CA 1
ATOM 658 C C . ASP A 1 84 ? 7.59 -9.773 24.953 1 92.38 84 ASP A C 1
ATOM 660 O O . ASP A 1 84 ? 6.93 -9.898 25.984 1 92.38 84 ASP A O 1
ATOM 664 N N . ASN A 1 85 ? 7.227 -9.031 23.969 1 89.44 85 ASN A N 1
ATOM 665 C CA . ASN A 1 85 ? 5.965 -8.305 23.984 1 89.44 85 ASN A CA 1
ATOM 666 C C . ASN A 1 85 ? 4.773 -9.25 24.094 1 89.44 85 ASN A C 1
ATOM 668 O O . ASN A 1 85 ? 3.826 -8.984 24.828 1 89.44 85 ASN A O 1
ATOM 672 N N . ILE A 1 86 ? 4.816 -10.328 23.406 1 89.75 86 ILE A N 1
ATOM 673 C CA . ILE A 1 86 ? 3.729 -11.297 23.391 1 89.75 86 ILE A CA 1
ATOM 674 C C . ILE A 1 86 ? 3.635 -11.984 24.75 1 89.75 86 ILE A C 1
ATOM 676 O O . ILE A 1 86 ? 2.537 -12.195 25.281 1 89.75 86 ILE A O 1
ATOM 680 N N . GLU A 1 87 ? 4.777 -12.359 25.297 1 88 87 GLU A N 1
ATOM 681 C CA . GLU A 1 87 ? 4.793 -12.977 26.625 1 88 87 GLU A CA 1
ATOM 682 C C . GLU A 1 87 ? 4.203 -12.039 27.672 1 88 87 GLU A C 1
ATOM 684 O O . GLU A 1 87 ? 3.457 -12.484 28.562 1 88 87 GLU A O 1
ATOM 689 N N . ASP A 1 88 ? 4.484 -10.805 27.547 1 84.81 88 ASP A N 1
ATOM 690 C CA . ASP A 1 88 ? 3.934 -9.812 28.469 1 84.81 88 ASP A CA 1
ATOM 691 C C . ASP A 1 88 ? 2.416 -9.719 28.328 1 84.81 88 ASP A C 1
ATOM 693 O O . ASP A 1 88 ? 1.704 -9.578 29.328 1 84.81 88 ASP A O 1
ATOM 697 N N . LYS A 1 89 ? 1.992 -9.695 27.156 1 82.88 89 LYS A N 1
ATOM 698 C CA . LYS A 1 89 ? 0.557 -9.602 26.906 1 82.88 89 LYS A CA 1
ATOM 699 C C . LYS A 1 89 ? -0.167 -10.852 27.406 1 82.88 89 LYS A C 1
ATOM 701 O O . LYS A 1 89 ? -1.289 -10.766 27.906 1 82.88 89 LYS A O 1
ATOM 706 N N . GLU A 1 90 ? 0.493 -11.961 27.172 1 81.56 90 GLU A N 1
ATOM 707 C CA . GLU A 1 90 ? -0.088 -13.219 27.641 1 81.56 90 GLU A CA 1
ATOM 708 C C . GLU A 1 90 ? -0.229 -13.227 29.156 1 81.56 90 GLU A C 1
ATOM 710 O O . GLU A 1 90 ? -1.176 -13.805 29.703 1 81.56 90 GLU A O 1
ATOM 715 N N . GLN A 1 91 ? 0.697 -12.586 29.781 1 75.5 91 GLN A N 1
ATOM 716 C CA . GLN A 1 91 ? 0.693 -12.562 31.25 1 75.5 91 GLN A CA 1
ATOM 717 C C . GLN A 1 91 ? -0.13 -11.391 31.781 1 75.5 91 GLN A C 1
ATOM 719 O O . GLN A 1 91 ? -0.261 -11.219 33 1 75.5 91 GLN A O 1
ATOM 724 N N . GLN A 1 92 ? -0.994 -10.68 30.984 1 65.75 92 GLN A N 1
ATOM 725 C CA . GLN A 1 92 ? -1.875 -9.57 31.328 1 65.75 92 GLN A CA 1
ATOM 726 C C . GLN A 1 92 ? -1.116 -8.469 32.062 1 65.75 92 GLN A C 1
ATOM 728 O O . GLN A 1 92 ? -1.676 -7.805 32.938 1 65.75 92 GLN A O 1
ATOM 733 N N . SER A 1 93 ? 0.081 -8.547 32.094 1 53.94 93 SER A N 1
ATOM 734 C CA . SER A 1 93 ? 0.848 -7.527 32.781 1 53.94 93 SER A CA 1
ATOM 735 C C . SER A 1 93 ? 0.874 -6.215 32.031 1 53.94 93 SER A C 1
ATOM 737 O O . SER A 1 93 ? 1.602 -5.289 32.375 1 53.94 93 SER A O 1
ATOM 739 N N . TRP A 1 94 ? 0.243 -6.078 30.938 1 51.19 94 TRP A N 1
ATOM 740 C CA . TRP A 1 94 ? 0.592 -5.074 29.938 1 51.19 94 TRP A CA 1
ATOM 741 C C . TRP A 1 94 ? -0.183 -3.781 30.172 1 51.19 94 TRP A C 1
ATOM 743 O O . TRP A 1 94 ? -1.407 -3.803 30.312 1 51.19 94 TRP A O 1
ATOM 753 N N . THR A 1 95 ? 0.638 -2.773 30.594 1 45.47 95 THR A N 1
ATOM 754 C CA . THR A 1 95 ? 0.238 -1.37 30.594 1 45.47 95 THR A CA 1
ATOM 755 C C . THR A 1 95 ? -0.245 -0.934 29.219 1 45.47 95 THR A C 1
ATOM 757 O O . THR A 1 95 ? 0.069 -1.576 28.219 1 45.47 95 THR A O 1
ATOM 760 N N . LEU A 1 96 ? -0.391 0.663 28.906 1 46.28 96 LEU A N 1
ATOM 761 C CA . LEU A 1 96 ? -1.184 1.625 28.156 1 46.28 96 LEU A CA 1
ATOM 762 C C . LEU A 1 96 ? -0.868 1.536 26.672 1 46.28 96 LEU A C 1
ATOM 764 O O . LEU A 1 96 ? 0.124 0.918 26.266 1 46.28 96 LEU A O 1
ATOM 768 N N . LYS A 1 97 ? -1.396 2.559 25.828 1 49.75 97 LYS A N 1
ATOM 769 C CA . LYS A 1 97 ? -1.552 3.045 24.453 1 49.75 97 LYS A CA 1
ATOM 770 C C . LYS A 1 97 ? -0.208 3.104 23.734 1 49.75 97 LYS A C 1
ATOM 772 O O . LYS A 1 97 ? -0.102 2.711 22.578 1 49.75 97 LYS A O 1
ATOM 777 N N . ASP A 1 98 ? 0.896 3.611 24.375 1 55.38 98 ASP A N 1
ATOM 778 C CA . ASP A 1 98 ? 2.209 3.867 23.797 1 55.38 98 ASP A CA 1
ATOM 779 C C . ASP A 1 98 ? 2.824 2.582 23.25 1 55.38 98 ASP A C 1
ATOM 781 O O . ASP A 1 98 ? 3.521 2.605 22.234 1 55.38 98 ASP A O 1
ATOM 785 N N . ASP A 1 99 ? 2.232 1.36 23.547 1 74.94 99 ASP A N 1
ATOM 786 C CA . ASP A 1 99 ? 2.834 0.064 23.234 1 74.94 99 ASP A CA 1
ATOM 787 C C . ASP A 1 99 ? 2.291 -0.501 21.938 1 74.94 99 ASP A C 1
ATOM 789 O O . ASP A 1 99 ? 3.002 -1.203 21.203 1 74.94 99 ASP A O 1
ATOM 793 N N . GLU A 1 100 ? 1.332 0.14 21.578 1 81.19 100 GLU A N 1
ATOM 794 C CA . GLU A 1 100 ? 0.704 -0.38 20.359 1 81.19 100 GLU A CA 1
ATOM 795 C C . GLU A 1 100 ? 1.45 0.077 19.109 1 81.19 100 GLU A C 1
ATOM 797 O O . GLU A 1 100 ? 1.688 -0.717 18.203 1 81.19 100 GLU A O 1
ATOM 802 N N . GLU A 1 101 ? 1.784 1.34 19.156 1 83.94 101 GLU A N 1
ATOM 803 C CA . GLU A 1 101 ? 2.479 1.887 17.984 1 83.94 101 GLU A CA 1
ATOM 804 C C . GLU A 1 101 ? 3.826 1.201 17.781 1 83.94 101 GLU A C 1
ATOM 806 O O . GLU A 1 101 ? 4.203 0.894 16.641 1 83.94 101 GLU A O 1
ATOM 811 N N . ALA A 1 102 ? 4.484 1.004 18.844 1 89.06 102 ALA A N 1
ATOM 812 C CA . ALA A 1 102 ? 5.781 0.334 18.766 1 89.06 102 ALA A CA 1
ATOM 813 C C . ALA A 1 102 ? 5.629 -1.104 18.281 1 89.06 102 ALA A C 1
ATOM 815 O O . ALA A 1 102 ? 6.434 -1.579 17.469 1 89.06 102 ALA A O 1
ATOM 816 N N . LEU A 1 103 ? 4.641 -1.793 18.797 1 93 103 LEU A N 1
ATOM 817 C CA . LEU A 1 103 ? 4.367 -3.164 18.375 1 93 103 LEU A CA 1
ATOM 818 C C . LEU A 1 103 ? 4.059 -3.227 16.875 1 93 103 LEU A C 1
ATOM 820 O O . LEU A 1 103 ? 4.625 -4.051 16.156 1 93 103 LEU A O 1
ATOM 824 N N . ILE A 1 104 ? 3.229 -2.311 16.438 1 94.38 104 ILE A N 1
ATOM 825 C CA . ILE A 1 104 ? 2.83 -2.266 15.031 1 94.38 104 ILE A CA 1
ATOM 826 C C . ILE A 1 104 ? 4.047 -1.96 14.156 1 94.38 104 ILE A C 1
ATOM 828 O O . ILE A 1 104 ? 4.227 -2.568 13.102 1 94.38 104 ILE A O 1
ATOM 832 N N . GLU A 1 105 ? 4.863 -1.097 14.609 1 95.12 105 GLU A N 1
ATOM 833 C CA . GLU A 1 105 ? 6.074 -0.754 13.867 1 95.12 105 GLU A CA 1
ATOM 834 C C . GLU A 1 105 ? 7.004 -1.958 13.742 1 95.12 105 GLU A C 1
ATOM 836 O O . GLU A 1 105 ? 7.559 -2.215 12.672 1 95.12 105 GLU A O 1
ATOM 841 N N . SER A 1 106 ? 7.168 -2.664 14.812 1 96.62 106 SER A N 1
ATOM 842 C CA . SER A 1 106 ? 8 -3.859 14.789 1 96.62 106 SER A CA 1
ATOM 843 C C . SER A 1 106 ? 7.438 -4.914 13.844 1 96.62 106 SER A C 1
ATOM 845 O O . SER A 1 106 ? 8.188 -5.57 13.117 1 96.62 106 SER A O 1
ATOM 847 N N . LEU A 1 107 ? 6.172 -5.09 13.836 1 97.56 107 LEU A N 1
ATOM 848 C CA . LEU A 1 107 ? 5.527 -6.059 12.953 1 97.56 107 LEU A CA 1
ATOM 849 C C . LEU A 1 107 ? 5.676 -5.652 11.492 1 97.56 107 LEU A C 1
ATOM 851 O O . LEU A 1 107 ? 5.902 -6.504 10.625 1 97.56 107 LEU A O 1
ATOM 855 N N . HIS A 1 108 ? 5.551 -4.406 11.281 1 97.25 108 HIS A N 1
ATOM 856 C CA . HIS A 1 108 ? 5.754 -3.906 9.922 1 97.25 108 HIS A CA 1
ATOM 857 C C . HIS A 1 108 ? 7.184 -4.148 9.453 1 97.25 108 HIS A C 1
ATOM 859 O O . HIS A 1 108 ? 7.406 -4.535 8.305 1 97.25 108 HIS A O 1
ATOM 865 N N . GLN A 1 109 ? 8.078 -3.863 10.297 1 97.25 109 GLN A N 1
ATOM 866 C CA . GLN A 1 109 ? 9.477 -4.109 9.961 1 97.25 109 GLN A CA 1
ATOM 867 C C . GLN A 1 109 ? 9.727 -5.594 9.695 1 97.25 109 GLN A C 1
ATOM 869 O O . GLN A 1 109 ? 10.461 -5.949 8.773 1 97.25 109 GLN A O 1
ATOM 874 N N . LEU A 1 110 ? 9.141 -6.418 10.492 1 98 110 LEU A N 1
ATOM 875 C CA . LEU A 1 110 ? 9.25 -7.859 10.297 1 98 110 LEU A CA 1
ATOM 876 C C . LEU A 1 110 ? 8.695 -8.266 8.938 1 98 110 LEU A C 1
ATOM 878 O O . LEU A 1 110 ? 9.344 -9 8.188 1 98 110 LEU A O 1
ATOM 882 N N . ALA A 1 111 ? 7.504 -7.777 8.633 1 97.75 111 ALA A N 1
ATOM 883 C CA . ALA A 1 111 ? 6.883 -8.094 7.348 1 97.75 111 ALA A CA 1
ATOM 884 C C . ALA A 1 111 ? 7.766 -7.652 6.188 1 97.75 111 ALA A C 1
ATOM 886 O O . ALA A 1 111 ? 7.906 -8.367 5.195 1 97.75 111 ALA A O 1
ATOM 887 N N . SER A 1 112 ? 8.312 -6.516 6.332 1 97.31 112 SER A N 1
ATOM 888 C CA . SER A 1 112 ? 9.188 -5.984 5.297 1 97.31 112 SER A CA 1
ATOM 889 C C . SER A 1 112 ? 10.406 -6.879 5.094 1 97.31 112 SER A C 1
ATOM 891 O O . SER A 1 112 ? 10.773 -7.188 3.957 1 97.31 112 SER A O 1
ATOM 893 N N . ILE A 1 113 ? 11.008 -7.297 6.141 1 97.5 113 ILE A N 1
ATOM 894 C CA . ILE A 1 113 ? 12.18 -8.156 6.059 1 97.5 113 ILE A CA 1
ATOM 895 C C . ILE A 1 113 ? 11.797 -9.5 5.441 1 97.5 113 ILE A C 1
ATOM 897 O O . ILE A 1 113 ? 12.492 -10 4.555 1 97.5 113 ILE A O 1
ATOM 901 N N . LEU A 1 114 ? 10.75 -10.039 5.867 1 97.75 114 LEU A N 1
ATOM 902 C CA . LEU A 1 114 ? 10.289 -11.328 5.359 1 97.75 114 LEU A CA 1
ATOM 903 C C . LEU A 1 114 ? 10.039 -11.266 3.855 1 97.75 114 LEU A C 1
ATOM 905 O O . LEU A 1 114 ? 10.266 -12.25 3.143 1 97.75 114 LEU A O 1
ATOM 909 N N . GLY A 1 115 ? 9.648 -10.172 3.393 1 97.25 115 GLY A N 1
ATOM 910 C CA . GLY A 1 115 ? 9.32 -10.016 1.983 1 97.25 115 GLY A CA 1
ATOM 911 C C . GLY A 1 115 ? 10.523 -9.648 1.132 1 97.25 115 GLY A C 1
ATOM 912 O O . GLY A 1 115 ? 10.562 -9.961 -0.06 1 97.25 115 GLY A O 1
ATOM 913 N N . ASN A 1 116 ? 11.523 -9.023 1.691 1 97.06 116 ASN A N 1
ATOM 914 C CA . ASN A 1 116 ? 12.57 -8.414 0.886 1 97.06 116 ASN A CA 1
ATOM 915 C C . ASN A 1 116 ? 13.914 -9.102 1.094 1 97.06 116 ASN A C 1
ATOM 917 O O . ASN A 1 116 ? 14.805 -9 0.251 1 97.06 116 ASN A O 1
ATOM 921 N N . ALA A 1 117 ? 14.117 -9.844 2.193 1 97.5 117 ALA A N 1
ATOM 922 C CA . ALA A 1 117 ? 15.391 -10.492 2.5 1 97.5 117 ALA A CA 1
ATOM 923 C C . ALA A 1 117 ? 15.523 -11.82 1.762 1 97.5 117 ALA A C 1
ATOM 925 O O . ALA A 1 117 ? 14.578 -12.266 1.11 1 97.5 117 ALA A O 1
ATOM 926 N N . ASP A 1 118 ? 16.75 -12.375 1.769 1 96.62 118 ASP A N 1
ATOM 927 C CA . ASP A 1 118 ? 16.984 -13.719 1.236 1 96.62 118 ASP A CA 1
ATOM 928 C C . ASP A 1 118 ? 16.156 -14.758 1.979 1 96.62 118 ASP A C 1
ATOM 930 O O . ASP A 1 118 ? 16.141 -14.789 3.213 1 96.62 118 ASP A O 1
ATOM 934 N N . ARG A 1 119 ? 15.477 -15.555 1.215 1 96 119 ARG A N 1
ATOM 935 C CA . ARG A 1 119 ? 14.578 -16.562 1.769 1 96 119 ARG A CA 1
ATOM 936 C C . ARG A 1 119 ? 15.305 -17.453 2.771 1 96 119 ARG A C 1
ATOM 938 O O . ARG A 1 119 ? 14.734 -17.844 3.797 1 96 119 ARG A O 1
ATOM 945 N N . ARG A 1 120 ? 16.594 -17.891 2.57 1 96.38 120 ARG A N 1
ATOM 946 C CA . ARG A 1 120 ? 17.375 -18.797 3.422 1 96.38 120 ARG A CA 1
ATOM 947 C C . ARG A 1 120 ? 17.625 -18.156 4.789 1 96.38 120 ARG A C 1
ATOM 949 O O . ARG A 1 120 ? 17.625 -18.859 5.805 1 96.38 120 ARG A O 1
ATOM 956 N N . VAL A 1 121 ? 17.75 -16.781 4.766 1 97.62 121 VAL A N 1
ATOM 957 C CA . VAL A 1 121 ? 18 -16.062 6.008 1 97.62 121 VAL A CA 1
ATOM 958 C C . VAL A 1 121 ? 16.766 -16.109 6.895 1 97.62 121 VAL A C 1
ATOM 960 O O . VAL A 1 121 ? 16.844 -16.422 8.078 1 97.62 121 VAL A O 1
ATOM 963 N N . CYS A 1 122 ? 15.625 -15.789 6.312 1 97.69 122 CYS A N 1
ATOM 964 C CA . CYS A 1 122 ? 14.359 -15.781 7.047 1 97.69 122 CYS A CA 1
ATOM 965 C C . CYS A 1 122 ? 14.047 -17.172 7.594 1 97.69 122 CYS A C 1
ATOM 967 O O . CYS A 1 122 ? 13.703 -17.312 8.773 1 97.69 122 CYS A O 1
ATOM 969 N N . LEU A 1 123 ? 14.203 -18.203 6.762 1 96.75 123 LEU A N 1
ATOM 970 C CA . LEU A 1 123 ? 13.867 -19.562 7.152 1 96.75 123 LEU A CA 1
ATOM 971 C C . LEU A 1 123 ? 14.758 -20.047 8.289 1 96.75 123 LEU A C 1
ATOM 973 O O . LEU A 1 123 ? 14.297 -20.734 9.203 1 96.75 123 LEU A O 1
ATOM 977 N N . GLU A 1 124 ? 16.031 -19.672 8.211 1 95.88 124 GLU A N 1
ATOM 978 C CA . GLU A 1 124 ? 16.969 -20.078 9.25 1 95.88 124 GLU A CA 1
ATOM 979 C C . GLU A 1 124 ? 16.547 -19.531 10.609 1 95.88 124 GLU A C 1
ATOM 981 O O . GLU A 1 124 ? 16.656 -20.234 11.625 1 95.88 124 GLU A O 1
ATOM 986 N N . GLN A 1 125 ? 16.047 -18.344 10.617 1 95 125 GLN A N 1
ATOM 987 C CA . GLN A 1 125 ? 15.648 -17.703 11.867 1 95 125 GLN A CA 1
ATOM 988 C C . GLN A 1 125 ? 14.297 -18.234 12.352 1 95 125 GLN A C 1
ATOM 990 O O . GLN A 1 125 ? 14.094 -18.422 13.555 1 95 125 GLN A O 1
ATOM 995 N N . LEU A 1 126 ? 13.406 -18.516 11.453 1 96.56 126 LEU A N 1
ATOM 996 C CA . LEU A 1 126 ? 12.047 -18.891 11.812 1 96.56 126 LEU A CA 1
ATOM 997 C C . LEU A 1 126 ? 11.977 -20.359 12.203 1 96.56 126 LEU A C 1
ATOM 999 O O . LEU A 1 126 ? 11.109 -20.766 12.977 1 96.56 126 LEU A O 1
ATOM 1003 N N . ARG A 1 127 ? 12.859 -21.172 11.617 1 95.12 127 ARG A N 1
ATOM 1004 C CA . ARG A 1 127 ? 12.828 -22.609 11.836 1 95.12 127 ARG A CA 1
ATOM 1005 C C . ARG A 1 127 ? 13.281 -22.953 13.258 1 95.12 127 ARG A C 1
ATOM 1007 O O . ARG A 1 127 ? 13.039 -24.062 13.734 1 95.12 127 ARG A O 1
ATOM 1014 N N . ARG A 1 128 ? 13.828 -22 13.914 1 91.81 128 ARG A N 1
ATOM 1015 C CA . ARG A 1 128 ? 14.312 -22.219 15.273 1 91.81 128 ARG A CA 1
ATOM 1016 C C . ARG A 1 128 ? 13.172 -22.672 16.188 1 91.81 128 ARG A C 1
ATOM 1018 O O . ARG A 1 128 ? 12.07 -22.125 16.141 1 91.81 128 ARG A O 1
ATOM 1025 N N . ASN A 1 129 ? 13.352 -23.734 17.016 1 91.38 129 ASN A N 1
ATOM 1026 C CA . ASN A 1 129 ? 12.391 -24.297 17.953 1 91.38 129 ASN A CA 1
ATOM 1027 C C . ASN A 1 129 ? 11.07 -24.656 17.266 1 91.38 129 ASN A C 1
ATOM 1029 O O . ASN A 1 129 ? 10 -24.297 17.734 1 91.38 129 ASN A O 1
ATOM 1033 N N . ASP A 1 130 ? 11.203 -25.266 16.047 1 93.25 130 ASP A N 1
ATOM 1034 C CA . ASP A 1 130 ? 10.062 -25.781 15.289 1 93.25 130 ASP A CA 1
ATOM 1035 C C . ASP A 1 130 ? 9.055 -24.656 15 1 93.25 130 ASP A C 1
ATOM 1037 O O . ASP A 1 130 ? 7.867 -24.797 15.305 1 93.25 130 ASP A O 1
ATOM 1041 N N . PHE A 1 131 ? 9.578 -23.547 14.5 1 96.38 131 PHE A N 1
ATOM 1042 C CA . PHE A 1 131 ? 8.789 -22.391 14.086 1 96.38 131 PHE A CA 1
ATOM 1043 C C . PHE A 1 131 ? 8.016 -21.812 15.258 1 96.38 131 PHE A C 1
ATOM 1045 O O . PHE A 1 131 ? 6.863 -21.406 15.109 1 96.38 131 PHE A O 1
ATOM 1052 N N . SER A 1 132 ? 8.594 -21.797 16.422 1 96 132 SER A N 1
ATOM 1053 C CA . SER A 1 132 ? 7.953 -21.312 17.641 1 96 132 SER A CA 1
ATOM 1054 C C . SER A 1 132 ? 7.531 -19.859 17.5 1 96 132 SER A C 1
ATOM 1056 O O . SER A 1 132 ? 6.477 -19.469 18 1 96 132 SER A O 1
ATOM 1058 N N . PHE A 1 133 ? 8.352 -19.156 16.859 1 97.25 133 PHE A N 1
ATOM 1059 C CA . PHE A 1 133 ? 8.039 -17.734 16.719 1 97.25 133 PHE A CA 1
ATOM 1060 C C . PHE A 1 133 ? 6.777 -17.547 15.883 1 97.25 133 PHE A C 1
ATOM 1062 O O . PHE A 1 133 ? 5.961 -16.672 16.188 1 97.25 133 PHE A O 1
ATOM 1069 N N . VAL A 1 134 ? 6.598 -18.281 14.805 1 97.56 134 VAL A N 1
ATOM 1070 C CA . VAL A 1 134 ? 5.406 -18.203 13.961 1 97.56 134 VAL A CA 1
ATOM 1071 C C . VAL A 1 134 ? 4.168 -18.516 14.797 1 97.56 134 VAL A C 1
ATOM 1073 O O . VAL A 1 134 ? 3.143 -17.828 14.68 1 97.56 134 VAL A O 1
ATOM 1076 N N . GLN A 1 135 ? 4.305 -19.453 15.656 1 95.94 135 GLN A N 1
ATOM 1077 C CA . GLN A 1 135 ? 3.201 -19.812 16.547 1 95.94 135 GLN A CA 1
ATOM 1078 C C . GLN A 1 135 ? 2.877 -18.672 17.5 1 95.94 135 GLN A C 1
ATOM 1080 O O . GLN A 1 135 ? 1.713 -18.453 17.844 1 95.94 135 GLN A O 1
ATOM 1085 N N . ARG A 1 136 ? 3.885 -18.047 17.938 1 95.75 136 ARG A N 1
ATOM 1086 C CA . ARG A 1 136 ? 3.684 -16.891 18.812 1 95.75 136 ARG A CA 1
ATOM 1087 C C . ARG A 1 136 ? 2.945 -15.773 18.094 1 95.75 136 ARG A C 1
ATOM 1089 O O . ARG A 1 136 ? 2.145 -15.062 18.703 1 95.75 136 ARG A O 1
ATOM 1096 N N . LEU A 1 137 ? 3.234 -15.555 16.844 1 96.81 137 LEU A N 1
ATOM 1097 C CA . LEU A 1 137 ? 2.502 -14.57 16.047 1 96.81 137 LEU A CA 1
ATOM 1098 C C . LEU A 1 137 ? 1.017 -14.914 16 1 96.81 137 LEU A C 1
ATOM 1100 O O . LEU A 1 137 ? 0.165 -14.031 16.094 1 96.81 137 LEU A O 1
ATOM 1104 N N . VAL A 1 138 ? 0.735 -16.219 15.844 1 96.31 138 VAL A N 1
ATOM 1105 C CA . VAL A 1 138 ? -0.652 -16.672 15.836 1 96.31 138 VAL A CA 1
ATOM 1106 C C . VAL A 1 138 ? -1.305 -16.359 17.188 1 96.31 138 VAL A C 1
ATOM 1108 O O . VAL A 1 138 ? -2.443 -15.883 17.234 1 96.31 138 VAL A O 1
ATOM 1111 N N . ALA A 1 139 ? -0.582 -16.609 18.234 1 94.56 139 ALA A N 1
ATOM 1112 C CA . ALA A 1 139 ? -1.087 -16.312 19.562 1 94.56 139 ALA A CA 1
ATOM 1113 C C . ALA A 1 139 ? -1.378 -14.82 19.719 1 94.56 139 ALA A C 1
ATOM 1115 O O . ALA A 1 139 ? -2.393 -14.445 20.312 1 94.56 139 ALA A O 1
ATOM 1116 N N . LEU A 1 140 ? -0.483 -14.039 19.234 1 94.75 140 LEU A N 1
ATOM 1117 C CA . LEU A 1 140 ? -0.672 -12.594 19.297 1 94.75 140 LEU A CA 1
ATOM 1118 C C . LEU A 1 140 ? -1.956 -12.18 18.594 1 94.75 140 LEU A C 1
ATOM 1120 O O . LEU A 1 140 ? -2.715 -11.352 19.094 1 94.75 140 LEU A O 1
ATOM 1124 N N . TYR A 1 141 ? -2.262 -12.742 17.469 1 94.75 141 TYR A N 1
ATOM 1125 C CA . TYR A 1 141 ? -3.473 -12.445 16.719 1 94.75 141 TYR A CA 1
ATOM 1126 C C . TYR A 1 141 ? -4.719 -12.789 17.531 1 94.75 141 TYR A C 1
ATOM 1128 O O . TYR A 1 141 ? -5.73 -12.086 17.438 1 94.75 141 TYR A O 1
ATOM 1136 N N . GLN A 1 142 ? -4.582 -13.789 18.312 1 91.12 142 GLN A N 1
ATOM 1137 C CA . GLN A 1 142 ? -5.727 -14.25 19.094 1 91.12 142 GLN A CA 1
ATOM 1138 C C . GLN A 1 142 ? -5.922 -13.406 20.344 1 91.12 142 GLN A C 1
ATOM 1140 O O . GLN A 1 142 ? -7.055 -13.164 20.766 1 91.12 142 GLN A O 1
ATOM 1145 N N . ILE A 1 143 ? -4.844 -12.906 20.844 1 89.19 143 ILE A N 1
ATOM 1146 C CA . ILE A 1 143 ? -4.895 -12.188 22.109 1 89.19 143 ILE A CA 1
ATOM 1147 C C . ILE A 1 143 ? -5.246 -10.719 21.875 1 89.19 143 ILE A C 1
ATOM 1149 O O . ILE A 1 143 ? -6.086 -10.148 22.562 1 89.19 143 ILE A O 1
ATOM 1153 N N . ASP A 1 144 ? -4.602 -10.086 20.969 1 86.06 144 ASP A N 1
ATOM 1154 C CA . ASP A 1 144 ? -4.789 -8.672 20.688 1 86.06 144 ASP A CA 1
ATOM 1155 C C . ASP A 1 144 ? -5.781 -8.461 19.547 1 86.06 144 ASP A C 1
ATOM 1157 O O . ASP A 1 144 ? -5.438 -8.656 18.375 1 86.06 144 ASP A O 1
ATOM 1161 N N . GLN A 1 145 ? -6.941 -7.879 19.891 1 80.69 145 GLN A N 1
ATOM 1162 C CA . GLN A 1 145 ? -8.023 -7.832 18.906 1 80.69 145 GLN A CA 1
ATOM 1163 C C . GLN A 1 145 ? -8.133 -6.445 18.281 1 80.69 145 GLN A C 1
ATOM 1165 O O . GLN A 1 145 ? -9.117 -6.141 17.594 1 80.69 145 GLN A O 1
ATOM 1170 N N . ARG A 1 146 ? -7.152 -5.672 18.562 1 85.94 146 ARG A N 1
ATOM 1171 C CA . ARG A 1 146 ? -7.148 -4.379 17.875 1 85.94 146 ARG A CA 1
ATOM 1172 C C . ARG A 1 146 ? -6.906 -4.551 16.391 1 85.94 146 ARG A C 1
ATOM 1174 O O . ARG A 1 146 ? -6.004 -5.281 15.977 1 85.94 146 ARG A O 1
ATOM 1181 N N . SER A 1 147 ? -7.688 -3.834 15.562 1 87.56 147 SER A N 1
ATOM 1182 C CA . SER A 1 147 ? -7.68 -4.016 14.109 1 87.56 147 SER A CA 1
ATOM 1183 C C . SER A 1 147 ? -6.305 -3.723 13.523 1 87.56 147 SER A C 1
ATOM 1185 O O . SER A 1 147 ? -5.844 -4.422 12.625 1 87.56 147 SER A O 1
ATOM 1187 N N . SER A 1 148 ? -5.66 -2.709 14.055 1 88.19 148 SER A N 1
ATOM 1188 C CA . SER A 1 148 ? -4.359 -2.309 13.531 1 88.19 148 SER A CA 1
ATOM 1189 C C . SER A 1 148 ? -3.303 -3.375 13.805 1 88.19 148 SER A C 1
ATOM 1191 O O . SER A 1 148 ? -2.475 -3.674 12.945 1 88.19 148 SER A O 1
ATOM 1193 N N . VAL A 1 149 ? -3.318 -3.945 14.93 1 92.88 149 VAL A N 1
ATOM 1194 C CA . VAL A 1 149 ? -2.369 -4.992 15.297 1 92.88 149 VAL A CA 1
ATOM 1195 C C . VAL A 1 149 ? -2.66 -6.258 14.492 1 92.88 149 VAL A C 1
ATOM 1197 O O . VAL A 1 149 ? -1.747 -6.875 13.945 1 92.88 149 VAL A O 1
ATOM 1200 N N . SER A 1 150 ? -3.941 -6.605 14.398 1 94.75 150 SER A N 1
ATOM 1201 C CA . SER A 1 150 ? -4.352 -7.785 13.648 1 94.75 150 SER A CA 1
ATOM 1202 C C . SER A 1 150 ? -3.889 -7.699 12.195 1 94.75 150 SER A C 1
ATOM 1204 O O . SER A 1 150 ? -3.354 -8.664 11.648 1 94.75 150 SER A O 1
ATOM 1206 N N . LEU A 1 151 ? -4.125 -6.555 11.68 1 94.94 151 LEU A N 1
ATOM 1207 C CA . LEU A 1 151 ? -3.73 -6.348 10.289 1 94.94 151 LEU A CA 1
ATOM 1208 C C . LEU A 1 151 ? -2.229 -6.547 10.117 1 94.94 151 LEU A C 1
ATOM 1210 O O . LEU A 1 151 ? -1.791 -7.215 9.18 1 94.94 151 LEU A O 1
ATOM 1214 N N . ALA A 1 152 ? -1.422 -5.961 11.008 1 96.56 152 ALA A N 1
ATOM 1215 C CA . ALA A 1 152 ? 0.032 -6.078 10.93 1 96.56 152 ALA A CA 1
ATOM 1216 C C . ALA A 1 152 ? 0.477 -7.527 11.094 1 96.56 152 ALA A C 1
ATOM 1218 O O . ALA A 1 152 ? 1.373 -7.992 10.383 1 96.56 152 ALA A O 1
ATOM 1219 N N . VAL A 1 153 ? -0.153 -8.258 11.984 1 97.56 153 VAL A N 1
ATOM 1220 C CA . VAL A 1 153 ? 0.18 -9.656 12.219 1 97.56 153 VAL A CA 1
ATOM 1221 C C . VAL A 1 153 ? -0.162 -10.484 10.984 1 97.56 153 VAL A C 1
ATOM 1223 O O . VAL A 1 153 ? 0.626 -11.336 10.562 1 97.56 153 VAL A O 1
ATOM 1226 N N . LEU A 1 154 ? -1.304 -10.234 10.422 1 97.88 154 LEU A N 1
ATOM 1227 C CA . LEU A 1 154 ? -1.738 -10.984 9.25 1 97.88 154 LEU A CA 1
ATOM 1228 C C . LEU A 1 154 ? -0.773 -10.781 8.086 1 97.88 154 LEU A C 1
ATOM 1230 O O . LEU A 1 154 ? -0.46 -11.727 7.359 1 97.88 154 LEU A O 1
ATOM 1234 N N . LYS A 1 155 ? -0.332 -9.602 7.926 1 97.5 155 LYS A N 1
ATOM 1235 C CA . LYS A 1 155 ? 0.635 -9.32 6.871 1 97.5 155 LYS A CA 1
ATOM 1236 C C . LYS A 1 155 ? 1.934 -10.086 7.09 1 97.5 155 LYS A C 1
ATOM 1238 O O . LYS A 1 155 ? 2.5 -10.641 6.148 1 97.5 155 LYS A O 1
ATOM 1243 N N . ALA A 1 156 ? 2.383 -10.094 8.273 1 98.06 156 ALA A N 1
ATOM 1244 C CA . ALA A 1 156 ? 3.596 -10.844 8.602 1 98.06 156 ALA A CA 1
ATOM 1245 C C . ALA A 1 156 ? 3.404 -12.336 8.344 1 98.06 156 ALA A C 1
ATOM 1247 O O . ALA A 1 156 ? 4.266 -12.984 7.742 1 98.06 156 ALA A O 1
ATOM 1248 N N . LEU A 1 157 ? 2.275 -12.859 8.742 1 98.44 157 LEU A N 1
ATOM 1249 C CA . LEU A 1 157 ? 1.998 -14.281 8.57 1 98.44 157 LEU A CA 1
ATOM 1250 C C . LEU A 1 157 ? 1.89 -14.633 7.09 1 98.44 157 LEU A C 1
ATOM 1252 O O . LEU A 1 157 ? 2.312 -15.719 6.672 1 98.44 157 LEU A O 1
ATOM 1256 N N . ARG A 1 158 ? 1.312 -13.758 6.332 1 97.81 158 ARG A N 1
ATOM 1257 C CA . ARG A 1 158 ? 1.224 -13.977 4.895 1 97.81 158 ARG A CA 1
ATOM 1258 C C . ARG A 1 158 ? 2.609 -14.125 4.277 1 97.81 158 ARG A C 1
ATOM 1260 O O . ARG A 1 158 ? 2.84 -15.016 3.459 1 97.81 158 ARG A O 1
ATOM 1267 N N . HIS A 1 159 ? 3.504 -13.258 4.664 1 97.75 159 HIS A N 1
ATOM 1268 C CA . HIS A 1 159 ? 4.875 -13.352 4.176 1 97.75 159 HIS A CA 1
ATOM 1269 C C . HIS A 1 159 ? 5.535 -14.648 4.625 1 97.75 159 HIS A C 1
ATOM 1271 O O . HIS A 1 159 ? 6.32 -15.242 3.881 1 97.75 159 HIS A O 1
ATOM 1277 N N . CYS A 1 160 ? 5.25 -15.07 5.848 1 97.81 160 CYS A N 1
ATOM 1278 C CA . CYS A 1 160 ? 5.781 -16.344 6.328 1 97.81 160 CYS A CA 1
ATOM 1279 C C . CYS A 1 160 ? 5.34 -17.5 5.43 1 97.81 160 CYS A C 1
ATOM 1281 O O . CYS A 1 160 ? 6.137 -18.375 5.098 1 97.81 160 CYS A O 1
ATOM 1283 N N . CYS A 1 161 ? 4.102 -17.453 5.008 1 97.06 161 CYS A N 1
ATOM 1284 C CA . CYS A 1 161 ? 3.545 -18.531 4.184 1 97.06 161 CYS A CA 1
ATOM 1285 C C . CYS A 1 161 ? 4.242 -18.594 2.83 1 97.06 161 CYS A C 1
ATOM 1287 O O . CYS A 1 161 ? 4.305 -19.656 2.209 1 97.06 161 CYS A O 1
ATOM 1289 N N . GLU A 1 162 ? 4.758 -17.547 2.367 1 95.88 162 GLU A N 1
ATOM 1290 C CA . GLU A 1 162 ? 5.438 -17.484 1.075 1 95.88 162 GLU A CA 1
ATOM 1291 C C . GLU A 1 162 ? 6.84 -18.078 1.163 1 95.88 162 GLU A C 1
ATOM 1293 O O . GLU A 1 162 ? 7.449 -18.406 0.141 1 95.88 162 GLU A O 1
ATOM 1298 N N . LEU A 1 163 ? 7.344 -18.281 2.348 1 96.19 163 LEU A N 1
ATOM 1299 C CA . LEU A 1 163 ? 8.734 -18.688 2.537 1 96.19 163 LEU A CA 1
ATOM 1300 C C . LEU A 1 163 ? 8.883 -20.188 2.377 1 96.19 163 LEU A C 1
ATOM 1302 O O . LEU A 1 163 ? 9.875 -20.672 1.819 1 96.19 163 LEU A O 1
ATOM 1306 N N . HIS A 1 164 ? 7.914 -20.906 2.908 1 94.38 164 HIS A N 1
ATOM 1307 C CA . HIS A 1 164 ? 8.07 -22.344 2.928 1 94.38 164 HIS A CA 1
ATOM 1308 C C . HIS A 1 164 ? 6.734 -23.047 3.135 1 94.38 164 HIS A C 1
ATOM 1310 O O . HIS A 1 164 ? 5.906 -22.594 3.926 1 94.38 164 HIS A O 1
ATOM 1316 N N . THR A 1 165 ? 6.574 -24.203 2.531 1 94.75 165 THR A N 1
ATOM 1317 C CA . THR A 1 165 ? 5.328 -24.953 2.602 1 94.75 165 THR A CA 1
ATOM 1318 C C . THR A 1 165 ? 5.117 -25.531 4.004 1 94.75 165 THR A C 1
ATOM 1320 O O . THR A 1 165 ? 3.98 -25.719 4.434 1 94.75 165 THR A O 1
ATOM 1323 N N . ALA A 1 166 ? 6.172 -25.797 4.727 1 95.44 166 ALA A N 1
ATOM 1324 C CA . ALA A 1 166 ? 6.051 -26.312 6.09 1 95.44 166 ALA A CA 1
ATOM 1325 C C . ALA A 1 166 ? 5.332 -25.328 6.992 1 95.44 166 ALA A C 1
ATOM 1327 O O . ALA A 1 166 ? 4.617 -25.719 7.918 1 95.44 166 ALA A O 1
ATOM 1328 N N . ILE A 1 167 ? 5.527 -24.078 6.715 1 97.19 167 ILE A N 1
ATOM 1329 C CA . ILE A 1 167 ? 4.855 -23.031 7.496 1 97.19 167 ILE A CA 1
ATOM 1330 C C . ILE A 1 167 ? 3.365 -23.031 7.168 1 97.19 167 ILE A C 1
ATOM 1332 O O . ILE A 1 167 ? 2.525 -22.906 8.062 1 97.19 167 ILE A O 1
ATOM 1336 N N . VAL A 1 168 ? 3.041 -23.172 5.906 1 97.12 168 VAL A N 1
ATOM 1337 C CA . VAL A 1 168 ? 1.648 -23.25 5.48 1 97.12 168 VAL A CA 1
ATOM 1338 C C . VAL A 1 168 ? 0.951 -24.406 6.184 1 97.12 168 VAL A C 1
ATOM 1340 O O . VAL A 1 168 ? -0.138 -24.25 6.738 1 97.12 168 VAL A O 1
ATOM 1343 N N . SER A 1 169 ? 1.598 -25.547 6.176 1 96.75 169 SER A N 1
ATOM 1344 C CA . SER A 1 169 ? 1.042 -26.734 6.816 1 96.75 169 SER A CA 1
ATOM 1345 C C . SER A 1 169 ? 0.839 -26.516 8.312 1 96.75 169 SER A C 1
ATOM 1347 O O . SER A 1 169 ? -0.207 -26.859 8.859 1 96.75 169 SER A O 1
ATOM 1349 N N . LEU A 1 170 ? 1.84 -25.922 8.938 1 96.94 170 LEU A N 1
ATOM 1350 C CA . LEU A 1 170 ? 1.771 -25.625 10.367 1 96.94 170 LEU A CA 1
ATOM 1351 C C . LEU A 1 170 ? 0.573 -24.734 10.688 1 96.94 170 LEU A C 1
ATOM 1353 O O . LEU A 1 170 ? -0.191 -25.031 11.609 1 96.94 170 LEU A O 1
ATOM 1357 N N . LEU A 1 171 ? 0.399 -23.688 9.938 1 97.75 171 LEU A N 1
ATOM 1358 C CA . LEU A 1 171 ? -0.665 -22.719 10.188 1 97.75 171 LEU A CA 1
ATOM 1359 C C . LEU A 1 171 ? -2.025 -23.312 9.812 1 97.75 171 LEU A C 1
ATOM 1361 O O . LEU A 1 171 ? -3.02 -23.062 10.5 1 97.75 171 LEU A O 1
ATOM 1365 N N . LEU A 1 172 ? -2.08 -24.062 8.727 1 97.06 172 LEU A N 1
ATOM 1366 C CA . LEU A 1 172 ? -3.314 -24.703 8.289 1 97.06 172 LEU A CA 1
ATOM 1367 C C . LEU A 1 172 ? -3.855 -25.641 9.367 1 97.06 172 LEU A C 1
ATOM 1369 O O . LEU A 1 172 ? -5.07 -25.703 9.586 1 97.06 172 LEU A O 1
ATOM 1373 N N . CYS A 1 173 ? -2.969 -26.297 10.031 1 95.81 173 CYS A N 1
ATOM 1374 C CA . CYS A 1 173 ? -3.361 -27.297 11.023 1 95.81 173 CYS A CA 1
ATOM 1375 C C . CYS A 1 173 ? -3.555 -26.656 12.391 1 95.81 173 CYS A C 1
ATOM 1377 O O . CYS A 1 173 ? -3.953 -27.328 13.344 1 95.81 173 CYS A O 1
ATOM 1379 N N . SER A 1 174 ? -3.268 -25.391 12.523 1 95.5 174 SER A N 1
ATOM 1380 C CA . SER A 1 174 ? -3.537 -24.656 13.758 1 95.5 174 SER A CA 1
ATOM 1381 C C . SER A 1 174 ? -4.98 -24.156 13.797 1 95.5 174 SER A C 1
ATOM 1383 O O . SER A 1 174 ? -5.781 -24.484 12.922 1 95.5 174 SER A O 1
ATOM 1385 N N . ASN A 1 175 ? -5.332 -23.406 14.844 1 95.12 175 ASN A N 1
ATOM 1386 C CA . ASN A 1 175 ? -6.68 -22.844 14.953 1 95.12 175 ASN A CA 1
ATOM 1387 C C . ASN A 1 175 ? -6.828 -21.562 14.148 1 95.12 175 ASN A C 1
ATOM 1389 O O . ASN A 1 175 ? -7.914 -20.984 14.078 1 95.12 175 ASN A O 1
ATOM 1393 N N . LEU A 1 176 ? -5.754 -21.188 13.461 1 97 176 LEU A N 1
ATOM 1394 C CA . LEU A 1 176 ? -5.727 -19.891 12.789 1 97 176 LEU A CA 1
ATOM 1395 C C . LEU A 1 176 ? -6.812 -19.812 11.719 1 97 176 LEU A C 1
ATOM 1397 O O . LEU A 1 176 ? -7.562 -18.828 11.672 1 97 176 LEU A O 1
ATOM 1401 N N . PRO A 1 177 ? -7 -20.828 10.875 1 96.88 177 PRO A N 1
ATOM 1402 C CA . PRO A 1 177 ? -8.055 -20.734 9.859 1 96.88 177 PRO A CA 1
ATOM 1403 C C . PRO A 1 177 ? -9.438 -20.484 10.461 1 96.88 177 PRO A C 1
ATOM 1405 O O . PRO A 1 177 ? -10.195 -19.656 9.953 1 96.88 177 PRO A O 1
ATOM 1408 N N . VAL A 1 178 ? -9.727 -21.141 11.562 1 96.12 178 VAL A N 1
ATOM 1409 C CA . VAL A 1 178 ? -11.023 -21.031 12.219 1 96.12 178 VAL A CA 1
ATOM 1410 C C . VAL A 1 178 ? -11.172 -19.641 12.836 1 96.12 178 VAL A C 1
ATOM 1412 O O . VAL A 1 178 ? -12.219 -19 12.695 1 96.12 178 VAL A O 1
ATOM 1415 N N . VAL A 1 179 ? -10.141 -19.188 13.469 1 95.44 179 VAL A N 1
ATOM 1416 C CA . VAL A 1 179 ? -10.156 -17.875 14.117 1 95.44 179 VAL A CA 1
ATOM 1417 C C . VAL A 1 179 ? -10.359 -16.781 13.07 1 95.44 179 VAL A C 1
ATOM 1419 O O . VAL A 1 179 ? -11.094 -15.82 13.297 1 95.44 179 VAL A O 1
ATOM 1422 N N . LEU A 1 180 ? -9.742 -16.875 11.898 1 95.75 180 LEU A N 1
ATOM 1423 C CA . LEU A 1 180 ? -9.906 -15.922 10.805 1 95.75 180 LEU A CA 1
ATOM 1424 C C . LEU A 1 180 ? -11.367 -15.859 10.359 1 95.75 180 LEU A C 1
ATOM 1426 O O . LEU A 1 180 ? -11.883 -14.781 10.055 1 95.75 180 LEU A O 1
ATOM 1430 N N . LEU A 1 181 ? -12.016 -17 10.352 1 94.19 181 LEU A N 1
ATOM 1431 C CA . LEU A 1 181 ? -13.406 -17.078 9.914 1 94.19 181 LEU A CA 1
ATOM 1432 C C . LEU A 1 181 ? -14.336 -16.438 10.938 1 94.19 181 LEU A C 1
ATOM 1434 O O . LEU A 1 181 ? -15.227 -15.664 10.578 1 94.19 181 LEU A O 1
ATOM 1438 N N . ILE A 1 182 ? -14.102 -16.719 12.188 1 92.88 182 ILE A N 1
ATOM 1439 C CA . ILE A 1 182 ? -14.984 -16.281 13.258 1 92.88 182 ILE A CA 1
ATOM 1440 C C . ILE A 1 182 ? -14.867 -14.773 13.438 1 92.88 182 ILE A C 1
ATOM 1442 O O . ILE A 1 182 ? -15.859 -14.094 13.734 1 92.88 182 ILE A O 1
ATOM 1446 N N . ASN A 1 183 ? -13.695 -14.227 13.242 1 91.12 183 ASN A N 1
ATOM 1447 C CA . ASN A 1 183 ? -13.43 -12.82 13.508 1 91.12 183 ASN A CA 1
ATOM 1448 C C . ASN A 1 183 ? -13.852 -11.938 12.336 1 91.12 183 ASN A C 1
ATOM 1450 O O . ASN A 1 183 ? -13.758 -10.711 12.406 1 91.12 183 ASN A O 1
ATOM 1454 N N . ASN A 1 184 ? -14.344 -12.547 11.234 1 89.5 184 ASN A N 1
ATOM 1455 C CA . ASN A 1 184 ? -14.688 -11.773 10.047 1 89.5 184 ASN A CA 1
ATOM 1456 C C . ASN A 1 184 ? -16.047 -12.18 9.484 1 89.5 184 ASN A C 1
ATOM 1458 O O . ASN A 1 184 ? -16.438 -13.344 9.594 1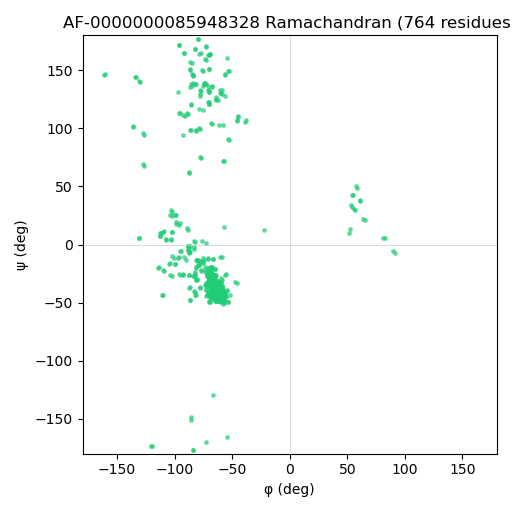 89.5 184 ASN A O 1
ATOM 1462 N N . SER A 1 185 ? -16.781 -11.266 8.984 1 84.81 185 SER A N 1
ATOM 1463 C CA . SER A 1 185 ? -18.062 -11.57 8.344 1 84.81 185 SER A CA 1
ATOM 1464 C C . SER A 1 185 ? -17.891 -11.781 6.844 1 84.81 185 SER A C 1
ATOM 1466 O O . SER A 1 185 ? -18.656 -12.523 6.227 1 84.81 185 SER A O 1
ATOM 1468 N N . PHE A 1 186 ? -16.859 -11.219 6.199 1 85.69 186 PHE A N 1
ATOM 1469 C CA . PHE A 1 186 ? -16.516 -11.258 4.781 1 85.69 186 PHE A CA 1
ATOM 1470 C C . PHE A 1 186 ? -17.703 -10.812 3.928 1 85.69 186 PHE A C 1
ATOM 1472 O O . PHE A 1 186 ? -17.953 -11.383 2.865 1 85.69 186 PHE A O 1
ATOM 1479 N N . LYS A 1 187 ? -18.453 -9.883 4.488 1 78.5 187 LYS A N 1
ATOM 1480 C CA . LYS A 1 187 ? -19.531 -9.281 3.723 1 78.5 187 LYS A CA 1
ATOM 1481 C C . LYS A 1 187 ? -19.031 -8.117 2.875 1 78.5 187 LYS A C 1
ATOM 1483 O O . LYS A 1 187 ? -18.203 -7.32 3.332 1 78.5 187 LYS A O 1
ATOM 1488 N N . ALA A 1 188 ? -19.531 -8.062 1.614 1 74.94 188 ALA A N 1
ATOM 1489 C CA . ALA A 1 188 ? -19.094 -7 0.713 1 74.94 188 ALA A CA 1
ATOM 1490 C C . ALA A 1 188 ? -19.703 -5.656 1.099 1 74.94 188 ALA A C 1
ATOM 1492 O O . ALA A 1 188 ? -20.859 -5.594 1.519 1 74.94 188 ALA A O 1
ATOM 1493 N N . PRO A 1 189 ? -18.953 -4.512 1.066 1 77.06 189 PRO A N 1
ATOM 1494 C CA . PRO A 1 189 ? -17.547 -4.426 0.663 1 77.06 189 PRO A CA 1
ATOM 1495 C C . PRO A 1 189 ? -16.594 -4.812 1.784 1 77.06 189 PRO A C 1
ATOM 1497 O O . PRO A 1 189 ? -16.828 -4.473 2.947 1 77.06 189 PRO A O 1
ATOM 1500 N N . LEU A 1 190 ? -15.562 -5.578 1.382 1 82 190 LEU A N 1
ATOM 1501 C CA . LEU A 1 190 ? -14.594 -6.051 2.367 1 82 190 LEU A CA 1
ATOM 1502 C C . LEU A 1 190 ? -13.742 -4.898 2.889 1 82 190 LEU A C 1
ATOM 1504 O O . LEU A 1 190 ? -13.328 -4.031 2.119 1 82 190 LEU A O 1
ATOM 1508 N N . ASN A 1 191 ? -13.617 -4.816 4.18 1 81.25 191 ASN A N 1
ATOM 1509 C CA . ASN A 1 191 ? -12.664 -3.863 4.738 1 81.25 191 ASN A CA 1
ATOM 1510 C C . ASN A 1 191 ? -11.242 -4.398 4.691 1 81.25 191 ASN A C 1
ATOM 1512 O O . ASN A 1 191 ? -11.008 -5.527 4.25 1 81.25 191 ASN A O 1
ATOM 1516 N N . GLU A 1 192 ? -10.305 -3.654 5.086 1 84.12 192 GLU A N 1
ATOM 1517 C CA . GLU A 1 192 ? -8.891 -3.99 4.957 1 84.12 192 GLU A CA 1
ATOM 1518 C C . GLU A 1 192 ? -8.547 -5.258 5.734 1 84.12 192 GLU A C 1
ATOM 1520 O O . GLU A 1 192 ? -7.773 -6.09 5.266 1 84.12 192 GLU A O 1
ATOM 1525 N N . LEU A 1 193 ? -9.031 -5.375 6.887 1 89.75 193 LEU A N 1
ATOM 1526 C CA . LEU A 1 193 ? -8.758 -6.539 7.727 1 89.75 193 LEU A CA 1
ATOM 1527 C C . LEU A 1 193 ? -9.336 -7.805 7.105 1 89.75 193 LEU A C 1
ATOM 1529 O O . LEU A 1 193 ? -8.688 -8.852 7.102 1 89.75 193 LEU A O 1
ATOM 1533 N N . GLU A 1 194 ? -10.539 -7.688 6.578 1 91 194 GLU A N 1
ATOM 1534 C CA . GLU A 1 194 ? -11.18 -8.82 5.922 1 91 194 GLU A CA 1
ATOM 1535 C C . GLU A 1 194 ? -10.406 -9.242 4.672 1 91 194 GLU A C 1
ATOM 1537 O O . GLU A 1 194 ? -10.289 -10.438 4.387 1 91 194 GLU A O 1
ATOM 1542 N N . ILE A 1 195 ? -9.977 -8.289 3.965 1 91.31 195 ILE A N 1
ATOM 1543 C CA . ILE A 1 195 ? -9.172 -8.57 2.781 1 91.31 195 ILE A CA 1
ATOM 1544 C C . ILE A 1 195 ? -7.898 -9.312 3.186 1 91.31 195 ILE A C 1
ATOM 1546 O O . ILE A 1 195 ? -7.574 -10.359 2.615 1 91.31 195 ILE A O 1
ATOM 1550 N N . ALA A 1 196 ? -7.203 -8.766 4.211 1 94.81 196 ALA A N 1
ATOM 1551 C CA . ALA A 1 196 ? -5.977 -9.406 4.688 1 94.81 196 ALA A CA 1
ATOM 1552 C C . ALA A 1 196 ? -6.25 -10.82 5.184 1 94.81 196 ALA A C 1
ATOM 1554 O O . ALA A 1 196 ? -5.453 -11.734 4.957 1 94.81 196 ALA A O 1
ATOM 1555 N N . SER A 1 197 ? -7.336 -10.984 5.844 1 96 197 SER A N 1
ATOM 1556 C CA . SER A 1 197 ? -7.727 -12.289 6.352 1 96 197 SER A CA 1
ATOM 1557 C C . SER A 1 197 ? -7.988 -13.273 5.215 1 96 197 SER A C 1
ATOM 1559 O O . SER A 1 197 ? -7.539 -14.422 5.262 1 96 197 SER A O 1
ATOM 1561 N N . LEU A 1 198 ? -8.664 -12.797 4.242 1 95.19 198 LEU A N 1
ATOM 1562 C CA . LEU A 1 198 ? -8.977 -13.656 3.102 1 95.19 198 LEU A CA 1
ATOM 1563 C C . LEU A 1 198 ? -7.715 -14 2.32 1 95.19 198 LEU A C 1
ATOM 1565 O O . LEU A 1 198 ? -7.582 -15.117 1.814 1 95.19 198 LEU A O 1
ATOM 1569 N N . GLU A 1 199 ? -6.852 -13.047 2.223 1 96.25 199 GLU A N 1
ATOM 1570 C CA . GLU A 1 199 ? -5.57 -13.312 1.578 1 96.25 199 GLU A CA 1
ATOM 1571 C C . GLU A 1 199 ? -4.809 -14.422 2.297 1 96.25 199 GLU A C 1
ATOM 1573 O O . GLU A 1 199 ? -4.207 -15.289 1.656 1 96.25 199 GLU A O 1
ATOM 1578 N N . LEU A 1 200 ? -4.793 -14.32 3.574 1 97.75 200 LEU A N 1
ATOM 1579 C CA . LEU A 1 200 ? -4.105 -15.344 4.352 1 97.75 200 LEU A CA 1
ATOM 1580 C C . LEU A 1 200 ? -4.793 -16.703 4.195 1 97.75 200 LEU A C 1
ATOM 1582 O O . LEU A 1 200 ? -4.129 -17.719 4.023 1 97.75 200 LEU A O 1
ATOM 1586 N N . LEU A 1 201 ? -6.098 -16.672 4.199 1 96.81 201 LEU A N 1
ATOM 1587 C CA . LEU A 1 201 ? -6.84 -17.906 3.982 1 96.81 201 LEU A CA 1
ATOM 1588 C C . LEU A 1 201 ? -6.504 -18.516 2.623 1 96.81 201 LEU A C 1
ATOM 1590 O O . LEU A 1 201 ? -6.332 -19.734 2.502 1 96.81 201 LEU A O 1
ATOM 1594 N N . CYS A 1 202 ? -6.418 -17.672 1.621 1 95.75 202 CYS A N 1
ATOM 1595 C CA . CYS A 1 202 ? -6.023 -18.141 0.294 1 95.75 202 CYS A CA 1
ATOM 1596 C C . CYS A 1 202 ? -4.668 -18.828 0.339 1 95.75 202 CYS A C 1
ATOM 1598 O O . CYS A 1 202 ? -4.484 -19.891 -0.267 1 95.75 202 CYS A O 1
ATOM 1600 N N . ALA A 1 203 ? -3.777 -18.234 1.044 1 96.38 203 ALA A N 1
ATOM 1601 C CA . ALA A 1 203 ? -2.434 -18.797 1.155 1 96.38 203 ALA A CA 1
ATOM 1602 C C . ALA A 1 203 ? -2.457 -20.125 1.899 1 96.38 203 ALA A C 1
ATOM 1604 O O . ALA A 1 203 ? -1.787 -21.078 1.498 1 96.38 203 ALA A O 1
ATOM 1605 N N . LEU A 1 204 ? -3.225 -20.219 2.934 1 96.88 204 LEU A N 1
ATOM 1606 C CA . LEU A 1 204 ? -3.289 -21.406 3.76 1 96.88 204 LEU A CA 1
ATOM 1607 C C . LEU A 1 204 ? -3.852 -22.594 2.971 1 96.88 204 LEU A C 1
ATOM 1609 O O . LEU A 1 204 ? -3.4 -23.719 3.135 1 96.88 204 LEU A O 1
ATOM 1613 N N . PHE A 1 205 ? -4.785 -22.266 2.09 1 95.31 205 PHE A N 1
ATOM 1614 C CA . PHE A 1 205 ? -5.438 -23.344 1.347 1 95.31 205 PHE A CA 1
ATOM 1615 C C . PHE A 1 205 ? -4.816 -23.5 -0.036 1 95.31 205 PHE A C 1
ATOM 1617 O O . PHE A 1 205 ? -5.402 -24.125 -0.918 1 95.31 205 PHE A O 1
ATOM 1624 N N . SER A 1 206 ? -3.678 -22.953 -0.169 1 91.12 206 SER A N 1
ATOM 1625 C CA . SER A 1 206 ? -3.039 -22.969 -1.482 1 91.12 206 SER A CA 1
ATOM 1626 C C . SER A 1 206 ? -2.383 -24.328 -1.754 1 91.12 206 SER A C 1
ATOM 1628 O O . SER A 1 206 ? -2.064 -24.641 -2.9 1 91.12 206 SER A O 1
ATOM 1630 N N . THR A 1 207 ? -2.244 -24.953 -0.58 1 85.19 207 THR A N 1
ATOM 1631 C CA . THR A 1 207 ? -1.661 -26.281 -0.733 1 85.19 207 THR A CA 1
ATOM 1632 C C . THR A 1 207 ? -2.75 -27.344 -0.749 1 85.19 207 THR A C 1
ATOM 1634 O O . THR A 1 207 ? -3.896 -27.078 -0.389 1 85.19 207 THR A O 1
ATOM 1637 N N . THR A 1 208 ? -2.822 -28.328 -1.7 1 83.62 208 THR A N 1
ATOM 1638 C CA . THR A 1 208 ? -3.807 -29.391 -1.82 1 83.62 208 THR A CA 1
ATOM 1639 C C . THR A 1 208 ? -3.85 -30.234 -0.548 1 83.62 208 THR A C 1
ATOM 1641 O O . THR A 1 208 ? -4.492 -31.281 -0.513 1 83.62 208 THR A O 1
ATOM 1644 N N . GLU A 1 209 ? -3.232 -29.703 0.601 1 91.31 209 GLU A N 1
ATOM 1645 C CA . GLU A 1 209 ? -3.277 -30.406 1.881 1 91.31 209 GLU A CA 1
ATOM 1646 C C . GLU A 1 209 ? -4.652 -30.281 2.529 1 91.31 209 GLU A C 1
ATOM 1648 O O . GLU A 1 209 ? -5.262 -29.203 2.51 1 91.31 209 GLU A O 1
ATOM 1653 N N . LYS A 1 210 ? -5.102 -31.406 3.041 1 92.69 210 LYS A N 1
ATOM 1654 C CA . LYS A 1 210 ? -6.402 -31.406 3.711 1 92.69 210 LYS A CA 1
ATOM 1655 C C . LYS A 1 210 ? -6.293 -30.812 5.113 1 92.69 210 LYS A C 1
ATOM 1657 O O . LYS A 1 210 ? -5.426 -31.219 5.895 1 92.69 210 LYS A O 1
ATOM 1662 N N . PRO A 1 211 ? -7.141 -29.859 5.395 1 94.38 211 PRO A N 1
ATOM 1663 C CA . PRO A 1 211 ? -7.152 -29.328 6.762 1 94.38 211 PRO A CA 1
ATOM 1664 C C . PRO A 1 211 ? -7.719 -30.328 7.773 1 94.38 211 PRO A C 1
ATOM 1666 O O . PRO A 1 211 ? -8.297 -31.344 7.387 1 94.38 211 PRO A O 1
ATOM 1669 N N . PRO A 1 212 ? -7.449 -30.062 9.023 1 94.88 212 PRO A N 1
ATOM 1670 C CA . PRO A 1 212 ? -8.078 -30.891 10.047 1 94.88 212 PRO A CA 1
ATOM 1671 C C . PRO A 1 212 ? -9.594 -30.969 9.906 1 94.88 212 PRO A C 1
ATOM 1673 O O . PRO A 1 212 ? -10.227 -29.984 9.531 1 94.88 212 PRO A O 1
ATOM 1676 N N . PHE A 1 213 ? -10.164 -32.062 10.297 1 93.44 213 PHE A N 1
ATOM 1677 C CA . PHE A 1 213 ? -11.586 -32.344 10.125 1 93.44 213 PHE A CA 1
ATOM 1678 C C . PHE A 1 213 ? -12.43 -31.328 10.891 1 93.44 213 PHE A C 1
ATOM 1680 O O . PHE A 1 213 ? -13.508 -30.938 10.438 1 93.44 213 PHE A O 1
ATOM 1687 N N . THR A 1 214 ? -11.945 -30.844 11.945 1 93.88 214 THR A N 1
ATOM 1688 C CA . THR A 1 214 ? -12.688 -29.938 12.812 1 93.88 214 THR A CA 1
ATOM 1689 C C . THR A 1 214 ? -12.914 -28.594 12.117 1 93.88 214 THR A C 1
ATOM 1691 O O . THR A 1 214 ? -13.844 -27.859 12.461 1 93.88 214 THR A O 1
ATOM 1694 N N . HIS A 1 215 ? -12.039 -28.297 11.188 1 94.75 215 HIS A N 1
ATOM 1695 C CA . HIS A 1 215 ? -12.164 -27.016 10.477 1 94.75 215 HIS A CA 1
ATOM 1696 C C . HIS A 1 215 ? -13.453 -26.969 9.672 1 94.75 215 HIS A C 1
ATOM 1698 O O . HIS A 1 215 ? -14.023 -25.891 9.461 1 94.75 215 HIS A O 1
ATOM 1704 N N . TYR A 1 216 ? -13.977 -28.094 9.266 1 93.5 216 TYR A N 1
ATOM 1705 C CA . TYR A 1 216 ? -15.148 -28.156 8.398 1 93.5 216 TYR A CA 1
ATOM 1706 C C . TYR A 1 216 ? -16.422 -27.844 9.18 1 93.5 216 TYR A C 1
ATOM 1708 O O . TYR A 1 216 ? -17.469 -27.609 8.586 1 93.5 216 TYR A O 1
ATOM 1716 N N . ASP A 1 217 ? -16.281 -27.812 10.508 1 94.62 217 ASP A N 1
ATOM 1717 C CA . ASP A 1 217 ? -17.391 -27.359 11.336 1 94.62 217 ASP A CA 1
ATOM 1718 C C . ASP A 1 217 ? -17.625 -25.859 11.148 1 94.62 217 ASP A C 1
ATOM 1720 O O . ASP A 1 217 ? -18.719 -25.359 11.453 1 94.62 217 ASP A O 1
ATOM 1724 N N . TYR A 1 218 ? -16.641 -25.266 10.672 1 94.75 218 TYR A N 1
ATOM 1725 C CA . TYR A 1 218 ? -16.719 -23.812 10.539 1 94.75 218 TYR A CA 1
ATOM 1726 C C . TYR A 1 218 ? -16.797 -23.406 9.078 1 94.75 218 TYR A C 1
ATOM 1728 O O . TYR A 1 218 ? -17.547 -22.5 8.711 1 94.75 218 TYR A O 1
ATOM 1736 N N . PHE A 1 219 ? -16 -24.031 8.273 1 95.25 219 PHE A N 1
ATOM 1737 C CA . PHE A 1 219 ? -16.062 -23.797 6.836 1 95.25 219 PHE A CA 1
ATOM 1738 C C . PHE A 1 219 ? -17.25 -24.562 6.227 1 95.25 219 PHE A C 1
ATOM 1740 O O . PHE A 1 219 ? -17.047 -25.516 5.48 1 95.25 219 PHE A O 1
ATOM 1747 N N . THR A 1 220 ? -18.422 -24 6.473 1 94.38 220 THR A N 1
ATOM 1748 C CA . THR A 1 220 ? -19.656 -24.688 6.133 1 94.38 220 THR A CA 1
ATOM 1749 C C . THR A 1 220 ? -20.172 -24.234 4.777 1 94.38 220 THR A C 1
ATOM 1751 O O . THR A 1 220 ? -19.641 -23.281 4.188 1 94.38 220 THR A O 1
ATOM 1754 N N . VAL A 1 221 ? -21.203 -24.938 4.324 1 95.06 221 VAL A N 1
ATOM 1755 C CA . VAL A 1 221 ? -21.891 -24.562 3.096 1 95.06 221 VAL A CA 1
ATOM 1756 C C . VAL A 1 221 ? -22.5 -23.172 3.248 1 95.06 221 VAL A C 1
ATOM 1758 O O . VAL A 1 221 ? -22.5 -22.375 2.299 1 95.06 221 VAL A O 1
ATOM 1761 N N . GLU A 1 222 ? -22.922 -22.844 4.461 1 93.38 222 GLU A N 1
ATOM 1762 C CA . GLU A 1 222 ? -23.5 -21.531 4.734 1 93.38 222 GLU A CA 1
ATOM 1763 C C . GLU A 1 222 ? -22.453 -20.422 4.586 1 93.38 222 GLU A C 1
ATOM 1765 O O . GLU A 1 222 ? -22.734 -19.375 4.004 1 93.38 222 GLU A O 1
ATOM 1770 N N . PHE A 1 223 ? -21.375 -20.734 5.176 1 93.62 223 PHE A N 1
ATOM 1771 C CA . PHE A 1 223 ? -20.266 -19.781 5.047 1 93.62 223 PHE A CA 1
ATOM 1772 C C . PHE A 1 223 ? -19.922 -19.547 3.58 1 93.62 223 PHE A C 1
ATOM 1774 O O . PHE A 1 223 ? -19.844 -18.406 3.133 1 93.62 223 PHE A O 1
ATOM 1781 N N . LEU A 1 224 ? -19.719 -20.641 2.785 1 94.75 224 LEU A N 1
ATOM 1782 C CA . LEU A 1 224 ? -19.359 -20.562 1.374 1 94.75 224 LEU A CA 1
ATOM 1783 C C . LEU A 1 224 ? -20.438 -19.859 0.571 1 94.75 224 LEU A C 1
ATOM 1785 O O . LEU A 1 224 ? -20.141 -19.078 -0.343 1 94.75 224 LEU A O 1
ATOM 1789 N N . SER A 1 225 ? -21.688 -20.078 0.971 1 93.62 225 SER A N 1
ATOM 1790 C CA . SER A 1 225 ? -22.812 -19.406 0.328 1 93.62 225 SER A CA 1
ATOM 1791 C C . SER A 1 225 ? -22.734 -17.891 0.522 1 93.62 225 SER A C 1
ATOM 1793 O O . SER A 1 225 ? -23.047 -17.125 -0.389 1 93.62 225 SER A O 1
ATOM 1795 N N . GLY A 1 226 ? -22.328 -17.547 1.695 1 90.69 226 GLY A N 1
ATOM 1796 C CA . GLY A 1 226 ? -22.125 -16.141 1.972 1 90.69 226 GLY A CA 1
ATOM 1797 C C . GLY A 1 226 ? -21.062 -15.5 1.107 1 90.69 226 GLY A C 1
ATOM 1798 O O . GLY A 1 226 ? -21.25 -14.398 0.589 1 90.69 226 GLY A O 1
ATOM 1799 N N . ILE A 1 227 ? -19.969 -16.172 0.925 1 91.06 227 ILE A N 1
ATOM 1800 C CA . ILE A 1 227 ? -18.875 -15.68 0.097 1 91.06 227 ILE A CA 1
ATOM 1801 C C . ILE A 1 227 ? -19.344 -15.547 -1.351 1 91.06 227 ILE A C 1
ATOM 1803 O O . ILE A 1 227 ? -19.109 -14.523 -1.996 1 91.06 227 ILE A O 1
ATOM 1807 N N . LEU A 1 228 ? -20.062 -16.547 -1.836 1 91.62 228 LEU A N 1
ATOM 1808 C CA . LEU A 1 228 ? -20.547 -16.578 -3.213 1 91.62 228 LEU A CA 1
ATOM 1809 C C . LEU A 1 228 ? -21.547 -15.438 -3.459 1 91.62 228 LEU A C 1
ATOM 1811 O O . LEU A 1 228 ? -21.484 -14.773 -4.496 1 91.62 228 LEU A O 1
ATOM 1815 N N . ALA A 1 229 ? -22.312 -15.188 -2.475 1 87.38 229 ALA A N 1
ATOM 1816 C CA . ALA A 1 229 ? -23.344 -14.156 -2.59 1 87.38 229 ALA A CA 1
ATOM 1817 C C . ALA A 1 229 ? -22.719 -12.758 -2.594 1 87.38 229 ALA A C 1
ATOM 1819 O O . ALA A 1 229 ? -23.297 -11.828 -3.164 1 87.38 229 ALA A O 1
ATOM 1820 N N . SER A 1 230 ? -21.609 -12.672 -1.986 1 84.62 230 SER A N 1
ATOM 1821 C CA . SER A 1 230 ? -20.984 -11.359 -1.84 1 84.62 230 SER A CA 1
ATOM 1822 C C . SER A 1 230 ? -20.094 -11.031 -3.033 1 84.62 230 SER A C 1
ATOM 1824 O O . SER A 1 230 ? -19.594 -9.914 -3.15 1 84.62 230 SER A O 1
ATOM 1826 N N . MET A 1 231 ? -19.969 -11.93 -4.004 1 86.75 231 MET A N 1
ATOM 1827 C CA . MET A 1 231 ? -19.031 -11.75 -5.113 1 86.75 231 MET A CA 1
ATOM 1828 C C . MET A 1 231 ? -19.594 -10.773 -6.145 1 86.75 231 MET A C 1
ATOM 1830 O O . MET A 1 231 ? -20.797 -10.789 -6.426 1 86.75 231 MET A O 1
ATOM 1834 N N . ASP A 1 232 ? -18.781 -9.891 -6.512 1 82.56 232 ASP A N 1
ATOM 1835 C CA . ASP A 1 232 ? -19.078 -9.062 -7.68 1 82.56 232 ASP A CA 1
ATOM 1836 C C . ASP A 1 232 ? -18 -9.234 -8.75 1 82.56 232 ASP A C 1
ATOM 1838 O O . ASP A 1 232 ? -17.172 -10.141 -8.656 1 82.56 232 ASP A O 1
ATOM 1842 N N . ASP A 1 233 ? -18.031 -8.469 -9.805 1 74.38 233 ASP A N 1
ATOM 1843 C CA . ASP A 1 233 ? -17.156 -8.664 -10.961 1 74.38 233 ASP A CA 1
ATOM 1844 C C . ASP A 1 233 ? -15.703 -8.398 -10.602 1 74.38 233 ASP A C 1
ATOM 1846 O O . ASP A 1 233 ? -14.797 -8.797 -11.336 1 74.38 233 ASP A O 1
ATOM 1850 N N . SER A 1 234 ? -15.5 -7.797 -9.422 1 69.06 234 SER A N 1
ATOM 1851 C CA . SER A 1 234 ? -14.141 -7.438 -9.039 1 69.06 234 SER A CA 1
ATOM 1852 C C . SER A 1 234 ? -13.633 -8.32 -7.902 1 69.06 234 SER A C 1
ATOM 1854 O O . SER A 1 234 ? -12.547 -8.094 -7.371 1 69.06 234 SER A O 1
ATOM 1856 N N . SER A 1 235 ? -14.398 -9.406 -7.613 1 81.75 235 SER A N 1
ATOM 1857 C CA . SER A 1 235 ? -14.109 -10.211 -6.434 1 81.75 235 SER A CA 1
ATOM 1858 C C . SER A 1 235 ? -13.086 -11.297 -6.75 1 81.75 235 SER A C 1
ATOM 1860 O O . SER A 1 235 ? -13.328 -12.484 -6.492 1 81.75 235 SER A O 1
ATOM 1862 N N . ARG A 1 236 ? -11.859 -10.969 -7.164 1 84.81 236 ARG A N 1
ATOM 1863 C CA . ARG A 1 236 ? -10.828 -11.93 -7.562 1 84.81 236 ARG A CA 1
ATOM 1864 C C . ARG A 1 236 ? -10.266 -12.664 -6.348 1 84.81 236 ARG A C 1
ATOM 1866 O O . ARG A 1 236 ? -9.961 -13.852 -6.422 1 84.81 236 ARG A O 1
ATOM 1873 N N . LEU A 1 237 ? -10.203 -11.961 -5.328 1 89.94 237 LEU A N 1
ATOM 1874 C CA . LEU A 1 237 ? -9.656 -12.555 -4.113 1 89.94 237 LEU A CA 1
ATOM 1875 C C . LEU A 1 237 ? -10.586 -13.633 -3.57 1 89.94 237 LEU A C 1
ATOM 1877 O O . LEU A 1 237 ? -10.141 -14.734 -3.229 1 89.94 237 LEU A O 1
ATOM 1881 N N . SER A 1 238 ? -11.844 -13.32 -3.498 1 93.19 238 SER A N 1
ATOM 1882 C CA . SER A 1 238 ? -12.828 -14.297 -3.047 1 93.19 238 SER A CA 1
ATOM 1883 C C . SER A 1 238 ? -12.852 -15.523 -3.957 1 93.19 238 SER A C 1
ATOM 1885 O O . SER A 1 238 ? -12.945 -16.656 -3.48 1 93.19 238 SER A O 1
ATOM 1887 N N . MET A 1 239 ? -12.672 -15.281 -5.223 1 93.62 239 MET A N 1
ATOM 1888 C CA . MET A 1 239 ? -12.648 -16.375 -6.188 1 93.62 239 MET A CA 1
ATOM 1889 C C . MET A 1 239 ? -11.438 -17.281 -5.961 1 93.62 239 MET A C 1
ATOM 1891 O O . MET A 1 239 ? -11.562 -18.5 -5.953 1 93.62 239 MET A O 1
ATOM 1895 N N . ARG A 1 240 ? -10.344 -16.656 -5.781 1 93.38 240 ARG A N 1
ATOM 1896 C CA . ARG A 1 240 ? -9.125 -17.422 -5.539 1 93.38 240 ARG A CA 1
ATOM 1897 C C . ARG A 1 240 ? -9.258 -18.281 -4.289 1 93.38 240 ARG A C 1
ATOM 1899 O O . ARG A 1 240 ? -8.812 -19.438 -4.277 1 93.38 240 ARG A O 1
ATOM 1906 N N . PHE A 1 241 ? -9.82 -17.688 -3.262 1 96 241 PHE A N 1
ATOM 1907 C CA . PHE A 1 241 ? -10.023 -18.453 -2.039 1 96 241 PHE A CA 1
ATOM 1908 C C . PHE A 1 241 ? -10.898 -19.672 -2.305 1 96 241 PHE A C 1
ATOM 1910 O O . PHE A 1 241 ? -10.562 -20.797 -1.904 1 96 241 PHE A O 1
ATOM 1917 N N . VAL A 1 242 ? -11.992 -19.469 -3.01 1 96.19 242 VAL A N 1
ATOM 1918 C CA . VAL A 1 242 ? -12.953 -20.547 -3.277 1 96.19 242 VAL A CA 1
ATOM 1919 C C . VAL A 1 242 ? -12.289 -21.641 -4.109 1 96.19 242 VAL A C 1
ATOM 1921 O O . VAL A 1 242 ? -12.461 -22.828 -3.832 1 96.19 242 VAL A O 1
ATOM 1924 N N . LEU A 1 243 ? -11.492 -21.203 -5.082 1 95.88 243 LEU A N 1
ATOM 1925 C CA . LEU A 1 243 ? -10.812 -22.156 -5.938 1 95.88 243 LEU A CA 1
ATOM 1926 C C . LEU A 1 243 ? -9.789 -22.969 -5.137 1 95.88 243 LEU A C 1
ATOM 1928 O O . LEU A 1 243 ? -9.734 -24.203 -5.258 1 95.88 243 LEU A O 1
ATOM 1932 N N . ASN A 1 244 ? -9.016 -22.281 -4.316 1 95.25 244 ASN A N 1
ATOM 1933 C CA . ASN A 1 244 ? -8.039 -22.969 -3.486 1 95.25 244 ASN A CA 1
ATOM 1934 C C . ASN A 1 244 ? -8.711 -23.922 -2.502 1 95.25 244 ASN A C 1
ATOM 1936 O O . ASN A 1 244 ? -8.242 -25.047 -2.309 1 95.25 244 ASN A O 1
ATOM 1940 N N . PHE A 1 245 ? -9.805 -23.484 -1.933 1 96.44 245 PHE A N 1
ATOM 1941 C CA . PHE A 1 245 ? -10.539 -24.281 -0.965 1 96.44 245 PHE A CA 1
ATOM 1942 C C . PHE A 1 245 ? -11.125 -25.531 -1.631 1 96.44 245 PHE A C 1
ATOM 1944 O O . PHE A 1 245 ? -11.109 -26.609 -1.05 1 96.44 245 PHE A O 1
ATOM 1951 N N . ASN A 1 246 ? -11.547 -25.422 -2.844 1 96.12 246 ASN A N 1
ATOM 1952 C CA . ASN A 1 246 ? -12.148 -26.531 -3.561 1 96.12 246 ASN A CA 1
ATOM 1953 C C . ASN A 1 246 ? -11.109 -27.594 -3.918 1 96.12 246 ASN A C 1
ATOM 1955 O O . ASN A 1 246 ? -11.445 -28.781 -4.039 1 96.12 246 ASN A O 1
ATOM 1959 N N . ALA A 1 247 ? -9.914 -27.188 -4.035 1 94.31 247 ALA A N 1
ATOM 1960 C CA . ALA A 1 247 ? -8.852 -28.016 -4.59 1 94.31 247 ALA A CA 1
ATOM 1961 C C . ALA A 1 247 ? -8.586 -29.234 -3.699 1 94.31 247 ALA A C 1
ATOM 1963 O O . ALA A 1 247 ? -8.18 -30.297 -4.184 1 94.31 247 ALA A O 1
ATOM 1964 N N . HIS A 1 248 ? -8.828 -29.125 -2.414 1 92.38 248 HIS A N 1
ATOM 1965 C CA . HIS A 1 248 ? -8.445 -30.203 -1.522 1 92.38 248 HIS A CA 1
ATOM 1966 C C . HIS A 1 248 ? -9.547 -31.266 -1.428 1 92.38 248 HIS A C 1
ATOM 1968 O O . HIS A 1 248 ? -9.328 -32.344 -0.885 1 92.38 248 HIS A O 1
ATOM 1974 N N . PHE A 1 249 ? -10.672 -31 -2.029 1 93.31 249 PHE A N 1
ATOM 1975 C CA . PHE A 1 249 ? -11.758 -31.969 -1.991 1 93.31 249 PHE A CA 1
ATOM 1976 C C . PHE A 1 249 ? -11.586 -33.031 -3.08 1 93.31 249 PHE A C 1
ATOM 1978 O O . PHE A 1 249 ? -11.117 -32.719 -4.18 1 93.31 249 PHE A O 1
ATOM 1985 N N . SER A 1 250 ? -12 -34.156 -2.732 1 89.75 250 SER A N 1
ATOM 1986 C CA . SER A 1 250 ? -12.133 -35.188 -3.76 1 89.75 250 SER A CA 1
ATOM 1987 C C . SER A 1 250 ? -13.398 -35 -4.59 1 89.75 250 SER A C 1
ATOM 1989 O O . SER A 1 250 ? -14.289 -34.25 -4.195 1 89.75 250 SER A O 1
ATOM 1991 N N . HIS A 1 251 ? -13.398 -35.656 -5.68 1 84.44 251 HIS A N 1
ATOM 1992 C CA . HIS A 1 251 ? -14.539 -35.562 -6.578 1 84.44 251 HIS A CA 1
ATOM 1993 C C . HIS A 1 251 ? -15.836 -35.938 -5.871 1 84.44 251 HIS A C 1
ATOM 1995 O O . HIS A 1 251 ? -15.883 -36.938 -5.148 1 84.44 251 HIS A O 1
ATOM 2001 N N . GLY A 1 252 ? -16.766 -35.125 -5.961 1 86.31 252 GLY A N 1
ATOM 2002 C CA . GLY A 1 252 ? -18.078 -35.438 -5.41 1 86.31 252 GLY A CA 1
ATOM 2003 C C . GLY A 1 252 ? -18.25 -34.969 -3.973 1 86.31 252 GLY A C 1
ATOM 2004 O O . GLY A 1 252 ? -19.344 -34.969 -3.43 1 86.31 252 GLY A O 1
ATOM 2005 N N . GLU A 1 253 ? -17.234 -34.5 -3.348 1 90.56 253 GLU A N 1
ATOM 2006 C CA . GLU A 1 253 ? -17.281 -34.156 -1.931 1 90.56 253 GLU A CA 1
ATOM 2007 C C . GLU A 1 253 ? -17.141 -32.625 -1.725 1 90.56 253 GLU A C 1
ATOM 2009 O O . GLU A 1 253 ? -17.062 -32.156 -0.589 1 90.56 253 GLU A O 1
ATOM 2014 N N . SER A 1 254 ? -17.156 -31.938 -2.781 1 93.88 254 SER A N 1
ATOM 2015 C CA . SER A 1 254 ? -16.844 -30.5 -2.711 1 93.88 254 SER A CA 1
ATOM 2016 C C . SER A 1 254 ? -17.953 -29.734 -2.018 1 93.88 254 SER A C 1
ATOM 2018 O O . SER A 1 254 ? -19.094 -29.703 -2.494 1 93.88 254 SER A O 1
ATOM 2020 N N . LEU A 1 255 ? -17.625 -29.062 -0.934 1 95 255 LEU A N 1
ATOM 2021 C CA . LEU A 1 255 ? -18.578 -28.188 -0.246 1 95 255 LEU A CA 1
ATOM 2022 C C . LEU A 1 255 ? -18.859 -26.938 -1.074 1 95 255 LEU A C 1
ATOM 2024 O O . LEU A 1 255 ? -19.922 -26.328 -0.927 1 95 255 LEU A O 1
ATOM 2028 N N . VAL A 1 256 ? -17.922 -26.578 -1.954 1 95.69 256 VAL A N 1
ATOM 2029 C CA . VAL A 1 256 ? -18.125 -25.422 -2.828 1 95.69 256 VAL A CA 1
ATOM 2030 C C . VAL A 1 256 ? -19.234 -25.719 -3.834 1 95.69 256 VAL A C 1
ATOM 2032 O O . VAL A 1 256 ? -20.109 -24.891 -4.051 1 95.69 256 VAL A O 1
ATOM 2035 N N . VAL A 1 257 ? -19.203 -26.875 -4.379 1 95.44 257 VAL A N 1
ATOM 2036 C CA . VAL A 1 257 ? -20.219 -27.297 -5.34 1 95.44 257 VAL A CA 1
ATOM 2037 C C . VAL A 1 257 ? -21.578 -27.359 -4.656 1 95.44 257 VAL A C 1
ATOM 2039 O O . VAL A 1 257 ? -22.594 -26.922 -5.227 1 95.44 257 VAL A O 1
ATOM 2042 N N . LYS A 1 258 ? -21.594 -27.859 -3.42 1 94.31 258 LYS A N 1
ATOM 2043 C CA . LYS A 1 258 ? -22.828 -27.906 -2.652 1 94.31 258 LYS A CA 1
ATOM 2044 C C . LYS A 1 258 ? -23.375 -26.5 -2.422 1 94.31 258 LYS A C 1
ATOM 2046 O O . LYS A 1 258 ? -24.594 -26.281 -2.549 1 94.31 258 LYS A O 1
ATOM 2051 N N . ALA A 1 259 ? -22.547 -25.609 -2.09 1 95.25 259 ALA A N 1
ATOM 2052 C CA . ALA A 1 259 ? -22.953 -24.219 -1.869 1 95.25 259 ALA A CA 1
ATOM 2053 C C . ALA A 1 259 ? -23.484 -23.594 -3.152 1 95.25 259 ALA A C 1
ATOM 2055 O O . ALA A 1 259 ? -24.469 -22.844 -3.123 1 95.25 259 ALA A O 1
ATOM 2056 N N . LEU A 1 260 ? -22.922 -23.875 -4.285 1 93.75 260 LEU A N 1
ATOM 2057 C CA . LEU A 1 260 ? -23.328 -23.344 -5.582 1 93.75 260 LEU A CA 1
ATOM 2058 C C . LEU A 1 260 ? -24.703 -23.859 -5.969 1 93.75 260 LEU A C 1
ATOM 2060 O O . LEU A 1 260 ? -25.484 -23.156 -6.605 1 93.75 260 LEU A O 1
ATOM 2064 N N . ARG A 1 261 ? -24.938 -25.047 -5.594 1 91.12 261 ARG A N 1
ATOM 2065 C CA . ARG A 1 261 ? -26.234 -25.641 -5.875 1 91.12 261 ARG A CA 1
ATOM 2066 C C . ARG A 1 261 ? -27.359 -24.922 -5.125 1 91.12 261 ARG A C 1
ATOM 2068 O O . ARG A 1 261 ? -28.453 -24.75 -5.648 1 91.12 261 ARG A O 1
ATOM 2075 N N . GLN A 1 262 ? -26.984 -24.531 -3.973 1 90.44 262 GLN A N 1
ATOM 2076 C CA . GLN A 1 262 ? -27.984 -23.875 -3.119 1 90.44 262 GLN A CA 1
ATOM 2077 C C . GLN A 1 262 ? -28.094 -22.391 -3.445 1 90.44 262 GLN A C 1
ATOM 2079 O O . GLN A 1 262 ? -29.141 -21.781 -3.209 1 90.44 262 GLN A O 1
ATOM 2084 N N . ASN A 1 263 ? -27 -21.859 -3.943 1 89.38 263 ASN A N 1
ATOM 2085 C CA . ASN A 1 263 ? -26.938 -20.438 -4.25 1 89.38 263 ASN A CA 1
ATOM 2086 C C . ASN A 1 263 ? -26.484 -20.188 -5.688 1 89.38 263 ASN A C 1
ATOM 2088 O O . ASN A 1 263 ? -25.297 -20 -5.945 1 89.38 263 ASN A O 1
ATOM 2092 N N . HIS A 1 264 ? -27.469 -20.047 -6.496 1 87.25 264 HIS A N 1
ATOM 2093 C CA . HIS A 1 264 ? -27.141 -19.797 -7.898 1 87.25 264 HIS A CA 1
ATOM 2094 C C . HIS A 1 264 ? -26.375 -18.5 -8.07 1 87.25 264 HIS A C 1
ATOM 2096 O O . HIS A 1 264 ? -26.75 -17.469 -7.492 1 87.25 264 HIS A O 1
ATOM 2102 N N . SER A 1 265 ? -25.234 -18.594 -8.664 1 90.69 265 SER A N 1
ATOM 2103 C CA . SER A 1 265 ? -24.422 -17.406 -8.859 1 90.69 265 SER A CA 1
ATOM 2104 C C . SER A 1 265 ? -23.844 -17.359 -10.266 1 90.69 265 SER A C 1
ATOM 2106 O O . SER A 1 265 ? -22.812 -17.984 -10.539 1 90.69 265 SER A O 1
ATOM 2108 N N . LEU A 1 266 ? -24.453 -16.547 -11.133 1 90.44 266 LEU A N 1
ATOM 2109 C CA . LEU A 1 266 ? -23.984 -16.391 -12.5 1 90.44 266 LEU A CA 1
ATOM 2110 C C . LEU A 1 266 ? -22.672 -15.602 -12.539 1 90.44 266 LEU A C 1
ATOM 2112 O O . LEU A 1 266 ? -21.844 -15.82 -13.422 1 90.44 266 LEU A O 1
ATOM 2116 N N . ILE A 1 267 ? -22.562 -14.797 -11.523 1 91.44 267 ILE A N 1
ATOM 2117 C CA . ILE A 1 267 ? -21.328 -14.016 -11.422 1 91.44 267 ILE A CA 1
ATOM 2118 C C . ILE A 1 267 ? -20.156 -14.93 -11.133 1 91.44 267 ILE A C 1
ATOM 2120 O O . ILE A 1 267 ? -19.047 -14.727 -11.656 1 91.44 267 ILE A O 1
ATOM 2124 N N . PHE A 1 268 ? -20.375 -15.93 -10.32 1 95 268 PHE A N 1
ATOM 2125 C CA . PHE A 1 268 ? -19.328 -16.906 -10.039 1 95 268 PHE A CA 1
ATOM 2126 C C . PHE A 1 268 ? -18.859 -17.578 -11.32 1 95 268 PHE A C 1
ATOM 2128 O O . PHE A 1 268 ? -17.656 -17.734 -11.531 1 95 268 PHE A O 1
ATOM 2135 N N . GLY A 1 269 ? -19.797 -17.969 -12.172 1 95.06 269 GLY A N 1
ATOM 2136 C CA . GLY A 1 269 ? -19.453 -18.609 -13.438 1 95.06 269 GLY A CA 1
ATOM 2137 C C . GLY A 1 269 ? -18.609 -17.719 -14.328 1 95.06 269 GLY A C 1
ATOM 2138 O O . GLY A 1 269 ? -17.609 -18.188 -14.906 1 95.06 269 GLY A O 1
ATOM 2139 N N . GLN A 1 270 ? -19 -16.562 -14.383 1 93.69 270 GLN A N 1
ATOM 2140 C CA . GLN A 1 270 ? -18.25 -15.609 -15.195 1 93.69 270 GLN A CA 1
ATOM 2141 C C . GLN A 1 270 ? -16.812 -15.453 -14.672 1 93.69 270 GLN A C 1
ATOM 2143 O O . GLN A 1 270 ? -15.859 -15.469 -15.445 1 93.69 270 GLN A O 1
ATOM 2148 N N . LEU A 1 271 ? -16.688 -15.32 -13.383 1 92.88 271 LEU A N 1
ATOM 2149 C CA . LEU A 1 271 ? -15.375 -15.164 -12.766 1 92.88 271 LEU A CA 1
ATOM 2150 C C . LEU A 1 271 ? -14.523 -16.422 -12.961 1 92.88 271 LEU A C 1
ATOM 2152 O O . LEU A 1 271 ? -13.312 -16.328 -13.141 1 92.88 271 LEU A O 1
ATOM 2156 N N . LEU A 1 272 ? -15.148 -17.516 -12.945 1 95.44 272 LEU A N 1
ATOM 2157 C CA . LEU A 1 272 ? -14.445 -18.797 -13.117 1 95.44 272 LEU A CA 1
ATOM 2158 C C . LEU A 1 272 ? -13.852 -18.891 -14.516 1 95.44 272 LEU A C 1
ATOM 2160 O O . LEU A 1 272 ? -12.695 -19.297 -14.672 1 95.44 272 LEU A O 1
ATOM 2164 N N . ILE A 1 273 ? -14.594 -18.5 -15.492 1 94.31 273 ILE A N 1
ATOM 2165 C CA . ILE A 1 273 ? -14.109 -18.516 -16.875 1 94.31 273 ILE A CA 1
ATOM 2166 C C . ILE A 1 273 ? -12.945 -17.547 -17.016 1 94.31 273 ILE A C 1
ATOM 2168 O O . ILE A 1 273 ? -11.938 -17.875 -17.656 1 94.31 273 ILE A O 1
ATOM 2172 N N . ASP A 1 274 ? -13.156 -16.422 -16.422 1 91.19 274 ASP A N 1
ATOM 2173 C CA . ASP A 1 274 ? -12.086 -15.438 -16.438 1 91.19 274 ASP A CA 1
ATOM 2174 C C . ASP A 1 274 ? -10.805 -15.992 -15.82 1 91.19 274 ASP A C 1
ATOM 2176 O O . ASP A 1 274 ? -9.711 -15.773 -16.344 1 91.19 274 ASP A O 1
ATOM 2180 N N . GLU A 1 275 ? -10.938 -16.672 -14.688 1 92.3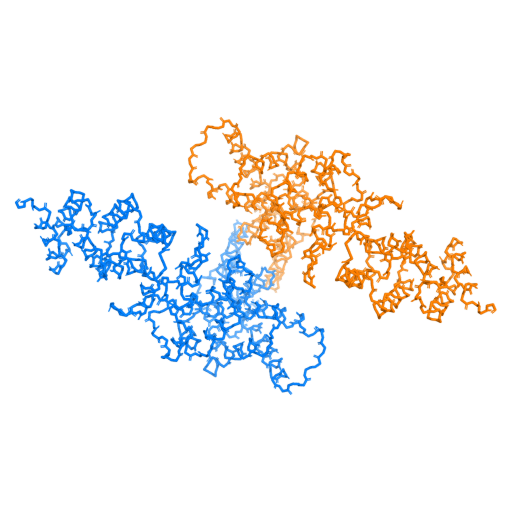1 275 GLU A N 1
ATOM 2181 C CA . GLU A 1 275 ? -9.789 -17.266 -14.008 1 92.31 275 GLU A CA 1
ATOM 2182 C C . GLU A 1 275 ? -9.141 -18.344 -14.867 1 92.31 275 GLU A C 1
ATOM 2184 O O . GLU A 1 275 ? -7.914 -18.469 -14.898 1 92.31 275 GLU A O 1
ATOM 2189 N N . LEU A 1 276 ? -9.914 -19.047 -15.492 1 92.5 276 LEU A N 1
ATOM 2190 C CA . LEU A 1 276 ? -9.414 -20.094 -16.375 1 92.5 276 LEU A CA 1
ATOM 2191 C C . LEU A 1 276 ? -8.594 -19.484 -17.516 1 92.5 276 LEU A C 1
ATOM 2193 O O . LEU A 1 276 ? -7.52 -20 -17.844 1 92.5 276 LEU A O 1
ATOM 2197 N N . ASN A 1 277 ? -9.133 -18.453 -18.047 1 87.44 277 ASN A N 1
ATOM 2198 C CA . ASN A 1 277 ? -8.453 -17.781 -19.141 1 87.44 277 ASN A CA 1
ATOM 2199 C C . ASN A 1 277 ? -7.145 -17.141 -18.688 1 87.44 277 ASN A C 1
ATOM 2201 O O . ASN A 1 277 ? -6.16 -17.156 -19.438 1 87.44 277 ASN A O 1
ATOM 2205 N N . ARG A 1 278 ? -7.141 -16.625 -17.578 1 83.75 278 ARG A N 1
ATOM 2206 C CA . ARG A 1 278 ? -5.949 -15.969 -17.047 1 83.75 278 ARG A CA 1
ATOM 2207 C C . ARG A 1 278 ? -4.859 -16.984 -16.719 1 83.75 278 ARG A C 1
ATOM 2209 O O . ARG A 1 278 ? -3.668 -16.672 -16.828 1 83.75 278 ARG A O 1
ATOM 2216 N N . ARG A 1 279 ? -5.168 -18.078 -16.328 1 84 279 ARG A N 1
ATOM 2217 C CA . ARG A 1 279 ? -4.207 -19.078 -15.875 1 84 279 ARG A CA 1
ATOM 2218 C C . ARG A 1 279 ? -3.906 -20.094 -16.969 1 84 279 ARG A C 1
ATOM 2220 O O . ARG A 1 279 ? -3.441 -21.188 -16.703 1 84 279 ARG A O 1
ATOM 2227 N N . ARG A 1 280 ? -4.137 -19.516 -18.141 1 81.12 280 ARG A N 1
ATOM 2228 C CA . ARG A 1 280 ? -3.852 -20.375 -19.297 1 81.12 280 ARG A CA 1
ATOM 2229 C C . ARG A 1 280 ? -2.369 -20.719 -19.359 1 81.12 280 ARG A C 1
ATOM 2231 O O . ARG A 1 280 ? -1.514 -19.875 -19.094 1 81.12 280 ARG A O 1
ATOM 2238 N N . ASN A 1 281 ? -2.035 -21.906 -19.438 1 74.38 281 ASN A N 1
ATOM 2239 C CA . ASN A 1 281 ? -0.67 -22.391 -19.609 1 74.38 281 ASN A CA 1
ATOM 2240 C C . ASN A 1 281 ? 0.085 -22.406 -18.281 1 74.38 281 ASN A C 1
ATOM 2242 O O . ASN A 1 281 ? 1.317 -22.391 -18.266 1 74.38 281 ASN A O 1
ATOM 2246 N N . GLN A 1 282 ? -0.695 -22.094 -17.312 1 80.31 282 GLN A N 1
ATOM 2247 C CA . GLN A 1 282 ? -0.057 -22.172 -15.992 1 80.31 282 GLN A CA 1
ATOM 2248 C C . GLN A 1 282 ? -0.255 -23.547 -15.367 1 80.31 282 GLN A C 1
ATOM 2250 O O . GLN A 1 282 ? -1.073 -24.344 -15.844 1 80.31 282 GLN A O 1
ATOM 2255 N N . LYS A 1 283 ? 0.523 -23.75 -14.398 1 82.5 283 LYS A N 1
ATOM 2256 C CA . LYS A 1 283 ? 0.498 -25.062 -13.742 1 82.5 283 LYS A CA 1
ATOM 2257 C C . LYS A 1 283 ? -0.658 -25.156 -12.75 1 82.5 283 LYS A C 1
ATOM 2259 O O . LYS A 1 283 ? -1.057 -26.25 -12.359 1 82.5 283 LYS A O 1
ATOM 2264 N N . ASP A 1 284 ? -1.196 -24.062 -12.484 1 87.19 284 ASP A N 1
ATOM 2265 C CA . ASP A 1 284 ? -2.307 -24.047 -11.531 1 87.19 284 ASP A CA 1
ATOM 2266 C C . ASP A 1 284 ? -3.551 -24.688 -12.133 1 87.19 284 ASP A C 1
ATOM 2268 O O . ASP A 1 284 ? -4.059 -24.25 -13.164 1 87.19 284 ASP A O 1
ATOM 2272 N N . LEU A 1 285 ? -4.09 -25.75 -11.477 1 93.19 285 LEU A N 1
ATOM 2273 C CA . LEU A 1 285 ? -5.176 -26.562 -12.008 1 93.19 285 LEU A CA 1
ATOM 2274 C C . LEU A 1 285 ? -6.477 -26.281 -11.258 1 93.19 285 LEU A C 1
ATOM 2276 O O . LEU A 1 285 ? -7.496 -26.922 -11.531 1 93.19 285 LEU A O 1
ATOM 2280 N N . ASN A 1 286 ? -6.418 -25.328 -10.367 1 94.19 286 ASN A N 1
ATOM 2281 C CA . ASN A 1 286 ? -7.551 -25.156 -9.469 1 94.19 286 ASN A CA 1
ATOM 2282 C C . ASN A 1 286 ? -8.812 -24.734 -10.227 1 94.19 286 ASN A C 1
ATOM 2284 O O . ASN A 1 286 ? -9.906 -25.203 -9.922 1 94.19 286 ASN A O 1
ATOM 2288 N N . ALA A 1 287 ? -8.672 -23.891 -11.195 1 95.62 287 ALA A N 1
ATOM 2289 C CA . ALA A 1 287 ? -9.82 -23.422 -11.961 1 95.62 287 ALA A CA 1
ATOM 2290 C C . ALA A 1 287 ? -10.422 -24.562 -12.797 1 95.62 287 ALA A C 1
ATOM 2292 O O . ALA A 1 287 ? -11.641 -24.719 -12.844 1 95.62 287 ALA A O 1
ATOM 2293 N N . VAL A 1 288 ? -9.578 -25.328 -13.461 1 95.81 288 VAL A N 1
ATOM 2294 C CA . VAL A 1 288 ? -10.047 -26.422 -14.297 1 95.81 288 VAL A CA 1
ATOM 2295 C C . VAL A 1 288 ? -10.688 -27.5 -13.414 1 95.81 288 VAL A C 1
ATOM 2297 O O . VAL A 1 288 ? -11.711 -28.078 -13.781 1 95.81 288 VAL A O 1
ATOM 2300 N N . LYS A 1 289 ? -10.094 -27.75 -12.281 1 95.56 289 LYS A N 1
ATOM 2301 C CA . LYS A 1 289 ? -10.672 -28.703 -11.336 1 95.56 289 LYS A CA 1
ATOM 2302 C C . LYS A 1 289 ? -12.055 -28.266 -10.891 1 95.56 289 LYS A C 1
ATOM 2304 O O . LYS A 1 289 ? -12.969 -29.078 -10.773 1 95.56 289 LYS A O 1
ATOM 2309 N N . MET A 1 290 ? -12.211 -27 -10.609 1 96.38 290 MET A N 1
ATOM 2310 C CA . MET A 1 290 ? -13.508 -26.469 -10.227 1 96.38 290 MET A CA 1
ATOM 2311 C C . MET A 1 290 ? -14.539 -26.688 -11.328 1 96.38 290 MET A C 1
ATOM 2313 O O . MET A 1 290 ? -15.68 -27.094 -11.047 1 96.38 290 MET A O 1
ATOM 2317 N N . ILE A 1 291 ? -14.156 -26.453 -12.578 1 96.19 291 ILE A N 1
ATOM 2318 C CA . ILE A 1 291 ? -15.031 -26.672 -13.719 1 96.19 291 ILE A CA 1
ATOM 2319 C C . ILE A 1 291 ? -15.414 -28.156 -13.797 1 96.19 291 ILE A C 1
ATOM 2321 O O . ILE A 1 291 ? -16.594 -28.484 -13.969 1 96.19 291 ILE A O 1
ATOM 2325 N N . LEU A 1 292 ? -14.438 -28.984 -13.672 1 96.44 292 LEU A N 1
ATOM 2326 C CA . LEU A 1 292 ? -14.68 -30.422 -13.695 1 96.44 292 LEU A CA 1
ATOM 2327 C C . LEU A 1 292 ? -15.68 -30.812 -12.609 1 96.44 292 LEU A C 1
ATOM 2329 O O . LEU A 1 292 ? -16.625 -31.562 -12.867 1 96.44 292 LEU A O 1
ATOM 2333 N N . ASP A 1 293 ? -15.422 -30.312 -11.391 1 96.25 293 ASP A N 1
ATOM 2334 C CA . ASP A 1 293 ? -16.297 -30.641 -10.273 1 96.25 293 ASP A CA 1
ATOM 2335 C C . ASP A 1 293 ? -17.734 -30.203 -10.539 1 96.25 293 ASP A C 1
ATOM 2337 O O . ASP A 1 293 ? -18.672 -30.875 -10.141 1 96.25 293 ASP A O 1
ATOM 2341 N N . ILE A 1 294 ? -17.938 -29.109 -11.203 1 95.06 294 ILE A N 1
ATOM 2342 C CA . ILE A 1 294 ? -19.266 -28.594 -11.531 1 95.06 294 ILE A CA 1
ATOM 2343 C C . ILE A 1 294 ? -19.922 -29.469 -12.586 1 95.06 294 ILE A C 1
ATOM 2345 O O . ILE A 1 294 ? -21.094 -29.844 -12.461 1 95.06 294 ILE A O 1
ATOM 2349 N N . PHE A 1 295 ? -19.203 -29.906 -13.578 1 93.94 295 PHE A N 1
ATOM 2350 C CA . PHE A 1 295 ? -19.75 -30.609 -14.734 1 93.94 295 PHE A CA 1
ATOM 2351 C C . PHE A 1 295 ? -19.984 -32.094 -14.406 1 93.94 295 PHE A C 1
ATOM 2353 O O . PHE A 1 295 ? -20.672 -32.781 -15.141 1 93.94 295 PHE A O 1
ATOM 2360 N N . THR A 1 296 ? -19.297 -32.531 -13.383 1 90.56 296 THR A N 1
ATOM 2361 C CA . THR A 1 296 ? -19.453 -33.938 -13.047 1 90.56 296 THR A CA 1
ATOM 2362 C C . THR A 1 296 ? -20.516 -34.125 -11.969 1 90.56 296 THR A C 1
ATOM 2364 O O . THR A 1 296 ? -20.766 -35.25 -11.523 1 90.56 296 THR A O 1
ATOM 2367 N N . THR A 1 297 ? -20.984 -33.125 -11.484 1 86.94 297 THR A N 1
ATOM 2368 C CA . THR A 1 297 ? -22.109 -33.219 -10.562 1 86.94 297 THR A CA 1
ATOM 2369 C C . THR A 1 297 ? -23.438 -33.25 -11.32 1 86.94 297 THR A C 1
ATOM 2371 O O . THR A 1 297 ? -23.484 -33.75 -12.453 1 86.94 297 THR A O 1
ATOM 2374 N N . GLU A 1 298 ? -24.578 -32.719 -10.773 1 81.38 298 GLU A N 1
ATOM 2375 C CA . GLU A 1 298 ? -25.875 -32.719 -11.438 1 81.38 298 GLU A CA 1
ATOM 2376 C C . GLU A 1 298 ? -25.906 -31.688 -12.562 1 81.38 298 GLU A C 1
ATOM 2378 O O . GLU A 1 298 ? -25.375 -30.578 -12.422 1 81.38 298 GLU A O 1
ATOM 2383 N N . PRO A 1 299 ? -26.5 -32.094 -13.695 1 83.44 299 PRO A N 1
ATOM 2384 C CA . PRO A 1 299 ? -26.547 -31.203 -14.859 1 83.44 299 PRO A CA 1
ATOM 2385 C C . PRO A 1 299 ? -27.188 -29.844 -14.555 1 83.44 299 PRO A C 1
ATOM 2387 O O . PRO A 1 299 ? -26.828 -28.844 -15.164 1 83.44 299 PRO A O 1
ATOM 2390 N N . GLU A 1 300 ? -28 -29.844 -13.578 1 87.56 300 GLU A N 1
ATOM 2391 C CA . GLU A 1 300 ? -28.75 -28.625 -13.258 1 87.56 300 GLU A CA 1
ATOM 2392 C C . GLU A 1 300 ? -27.812 -27.531 -12.766 1 87.56 300 GLU A C 1
ATOM 2394 O O . GLU A 1 300 ? -28.047 -26.344 -13.016 1 87.56 300 GLU A O 1
ATOM 2399 N N . ILE A 1 301 ? -26.703 -27.875 -12.133 1 92.19 301 ILE A N 1
ATOM 2400 C CA . ILE A 1 301 ? -25.797 -26.891 -11.547 1 92.19 301 ILE A CA 1
ATOM 2401 C C . ILE A 1 301 ? -25.094 -26.109 -12.664 1 92.19 301 ILE A C 1
ATOM 2403 O O . ILE A 1 301 ? -24.75 -24.953 -12.484 1 92.19 301 ILE A O 1
ATOM 2407 N N . VAL A 1 302 ? -24.906 -26.688 -13.844 1 92.62 302 VAL A N 1
ATOM 2408 C CA . VAL A 1 302 ? -24.234 -26.047 -14.969 1 92.62 302 VAL A CA 1
ATOM 2409 C C . VAL A 1 302 ? -25.062 -24.875 -15.484 1 92.62 302 VAL A C 1
ATOM 2411 O O . VAL A 1 302 ? -24.562 -23.766 -15.664 1 92.62 302 VAL A O 1
ATOM 2414 N N . SER A 1 303 ? -26.422 -25.078 -15.562 1 89.69 303 SER A N 1
ATOM 2415 C CA . SER A 1 303 ? -27.297 -24.062 -16.109 1 89.69 303 SER A CA 1
ATOM 2416 C C . SER A 1 303 ? -27.547 -22.938 -15.102 1 89.69 303 SER A C 1
ATOM 2418 O O . SER A 1 303 ? -27.906 -21.828 -15.484 1 89.69 303 SER A O 1
ATOM 2420 N N . THR A 1 304 ? -27.344 -23.266 -13.875 1 91.31 304 THR A N 1
ATOM 2421 C CA . THR A 1 304 ? -27.562 -22.25 -12.852 1 91.31 304 THR A CA 1
ATOM 2422 C C . THR A 1 304 ? -26.266 -21.484 -12.555 1 91.31 304 THR A C 1
ATOM 2424 O O . THR A 1 304 ? -26.297 -20.438 -11.906 1 91.31 304 THR A O 1
ATOM 2427 N N . THR A 1 305 ? -25.156 -21.984 -13.07 1 93.81 305 THR A N 1
ATOM 2428 C CA . THR A 1 305 ? -23.859 -21.359 -12.82 1 93.81 305 THR A CA 1
ATOM 2429 C C . THR A 1 305 ? -23.391 -20.578 -14.047 1 93.81 305 THR A C 1
ATOM 2431 O O . THR A 1 305 ? -22.688 -19.578 -13.914 1 93.81 305 THR A O 1
ATOM 2434 N N . PHE A 1 306 ? -23.875 -21 -15.289 1 94.25 306 PHE A N 1
ATOM 2435 C CA . PHE A 1 306 ? -23.359 -20.375 -16.516 1 94.25 306 PHE A CA 1
ATOM 2436 C C . PHE A 1 306 ? -24.5 -19.953 -17.422 1 94.25 306 PHE A C 1
ATOM 2438 O O . PHE A 1 306 ? -25.484 -20.688 -17.578 1 94.25 306 PHE A O 1
ATOM 2445 N N . TYR A 1 307 ? -24.328 -18.797 -18.031 1 91.06 307 TYR A N 1
ATOM 2446 C CA . TYR A 1 307 ? -25.188 -18.438 -19.156 1 91.06 307 TYR A CA 1
ATOM 2447 C C . TYR A 1 307 ? -24.812 -19.25 -20.406 1 91.06 307 TYR A C 1
ATOM 2449 O O . TYR A 1 307 ? -23.703 -19.75 -20.516 1 91.06 307 TYR A O 1
ATOM 2457 N N . ASP A 1 308 ? -25.734 -19.312 -21.281 1 89.81 308 ASP A N 1
ATOM 2458 C CA . ASP A 1 308 ? -25.484 -20.047 -22.516 1 89.81 308 ASP A CA 1
ATOM 2459 C C . ASP A 1 308 ? -24.281 -19.5 -23.25 1 89.81 308 ASP A C 1
ATOM 2461 O O . ASP A 1 308 ? -23.406 -20.25 -23.688 1 89.81 308 ASP A O 1
ATOM 2465 N N . ASN A 1 309 ? -24.281 -18.25 -23.344 1 90.31 309 ASN A N 1
ATOM 2466 C CA . ASN A 1 309 ? -23.156 -17.641 -24.047 1 90.31 309 ASN A CA 1
ATOM 2467 C C . ASN A 1 309 ? -21.844 -17.906 -23.328 1 90.31 309 ASN A C 1
ATOM 2469 O O . ASN A 1 309 ? -20.797 -18.047 -23.953 1 90.31 309 ASN A O 1
ATOM 2473 N N . ASP A 1 310 ? -21.922 -17.984 -21.984 1 92.19 310 ASP A N 1
ATOM 2474 C CA . ASP A 1 310 ? -20.719 -18.25 -21.203 1 92.19 310 ASP A CA 1
ATOM 2475 C C . ASP A 1 310 ? -20.234 -19.688 -21.438 1 92.19 310 ASP A C 1
ATOM 2477 O O . ASP A 1 310 ? -19.031 -19.938 -21.422 1 92.19 310 ASP A O 1
ATOM 2481 N N . LEU A 1 311 ? -21.141 -20.531 -21.703 1 93.25 311 LEU A N 1
ATOM 2482 C CA . LEU A 1 311 ? -20.766 -21.922 -21.938 1 93.25 311 LEU A CA 1
ATOM 2483 C C . LEU A 1 311 ? -20.016 -22.062 -23.266 1 93.25 311 LEU A C 1
ATOM 2485 O O . LEU A 1 311 ? -19.094 -22.875 -23.375 1 93.25 311 LEU A O 1
ATOM 2489 N N . ARG A 1 312 ? -20.391 -21.25 -24.172 1 92.25 312 ARG A N 1
ATOM 2490 C CA . ARG A 1 312 ? -19.672 -21.25 -25.453 1 92.25 312 ARG A CA 1
ATOM 2491 C C . ARG A 1 312 ? -18.25 -20.75 -25.266 1 92.25 312 ARG A C 1
ATOM 2493 O O . ARG A 1 312 ? -17.297 -21.328 -25.812 1 92.25 312 ARG A O 1
ATOM 2500 N N . VAL A 1 313 ? -18.172 -19.672 -24.516 1 93.44 313 VAL A N 1
ATOM 2501 C CA . VAL A 1 313 ? -16.859 -19.109 -24.234 1 93.44 313 VAL A CA 1
ATOM 2502 C C . VAL A 1 313 ? -16.016 -20.125 -23.469 1 93.44 313 VAL A C 1
ATOM 2504 O O . VAL A 1 313 ? -14.828 -20.312 -23.766 1 93.44 313 VAL A O 1
ATOM 2507 N N . LEU A 1 314 ? -16.625 -20.781 -22.547 1 95.69 314 LEU A N 1
ATOM 2508 C CA . LEU A 1 314 ? -15.938 -21.797 -21.75 1 95.69 314 LEU A CA 1
ATOM 2509 C C . LEU A 1 314 ? -15.414 -22.922 -22.641 1 95.69 314 LEU A C 1
ATOM 2511 O O . LEU A 1 314 ? -14.266 -23.344 -22.5 1 95.69 314 LEU A O 1
ATOM 2515 N N . CYS A 1 315 ? -16.281 -23.312 -23.531 1 95 315 CYS A N 1
ATOM 2516 C CA . CYS A 1 315 ? -15.891 -24.375 -24.469 1 95 315 CYS A CA 1
ATOM 2517 C C . CYS A 1 315 ? -14.68 -23.953 -25.297 1 95 315 CYS A C 1
ATOM 2519 O O . CYS A 1 315 ? -13.711 -24.703 -25.422 1 95 315 CYS A O 1
ATOM 2521 N N . ASP A 1 316 ? -14.75 -22.797 -25.75 1 94.38 316 ASP A N 1
ATOM 2522 C CA . ASP A 1 316 ? -13.648 -22.266 -26.547 1 94.38 316 ASP A CA 1
ATOM 2523 C C . ASP A 1 316 ? -12.352 -22.234 -25.734 1 94.38 316 ASP A C 1
ATOM 2525 O O . ASP A 1 316 ? -11.297 -22.625 -26.234 1 94.38 316 ASP A O 1
ATOM 2529 N N . VAL A 1 317 ? -12.438 -21.781 -24.5 1 94.31 317 VAL A N 1
ATOM 2530 C CA . VAL A 1 317 ? -11.266 -21.656 -23.641 1 94.31 317 VAL A CA 1
ATOM 2531 C C . VAL A 1 317 ? -10.68 -23.031 -23.344 1 94.31 317 VAL A C 1
ATOM 2533 O O . VAL A 1 317 ? -9.461 -23.219 -23.391 1 94.31 317 VAL A O 1
ATOM 2536 N N . LEU A 1 318 ? -11.5 -24.016 -23.125 1 95.88 318 LEU A N 1
ATOM 2537 C CA . LEU A 1 318 ? -11.047 -25.359 -22.812 1 95.88 318 LEU A CA 1
ATOM 2538 C C . LEU A 1 318 ? -10.383 -26.016 -24.031 1 95.88 318 LEU A C 1
ATOM 2540 O O . LEU A 1 318 ? -9.344 -26.656 -23.891 1 95.88 318 LEU A O 1
ATOM 2544 N N . CYS A 1 319 ? -10.969 -25.75 -25.156 1 95.5 319 CYS A N 1
ATOM 2545 C CA . CYS A 1 319 ? -10.406 -26.297 -26.391 1 95.5 319 CYS A CA 1
ATOM 2546 C C . CYS A 1 319 ? -9.023 -25.719 -26.656 1 95.5 319 CYS A C 1
ATOM 2548 O O . CYS A 1 319 ? -8.086 -26.453 -26.984 1 95.5 319 CYS A O 1
ATOM 2550 N N . ARG A 1 320 ? -8.922 -24.469 -26.516 1 94.06 320 ARG A N 1
ATOM 2551 C CA . ARG A 1 320 ? -7.629 -23.812 -26.734 1 94.06 320 ARG A CA 1
ATOM 2552 C C . ARG A 1 320 ? -6.598 -24.312 -25.719 1 94.06 320 ARG A C 1
ATOM 2554 O O . ARG A 1 320 ? -5.453 -24.578 -26.078 1 94.06 320 ARG A O 1
ATOM 2561 N N . ASP A 1 321 ? -7.004 -24.406 -24.469 1 94.06 321 ASP A N 1
ATOM 2562 C CA . ASP A 1 321 ? -6.113 -24.844 -23.406 1 94.06 321 ASP A CA 1
ATOM 2563 C C . ASP A 1 321 ? -5.668 -26.281 -23.625 1 94.06 321 ASP A C 1
ATOM 2565 O O . ASP A 1 321 ? -4.531 -26.641 -23.312 1 94.06 321 ASP A O 1
ATOM 2569 N N . LEU A 1 322 ? -6.551 -27.078 -24.125 1 94.12 322 LEU A N 1
ATOM 2570 C CA . LEU A 1 322 ? -6.262 -28.484 -24.391 1 94.12 322 LEU A CA 1
ATOM 2571 C C . LEU A 1 322 ? -5.125 -28.625 -25.406 1 94.12 322 LEU A C 1
ATOM 2573 O O . LEU A 1 322 ? -4.242 -29.469 -25.234 1 94.12 322 LEU A O 1
ATOM 2577 N N . LEU A 1 323 ? -5.102 -27.766 -26.344 1 93.44 323 LEU A N 1
ATOM 2578 C CA . LEU A 1 323 ? -4.102 -27.828 -27.406 1 93.44 323 LEU A CA 1
ATOM 2579 C C . LEU A 1 323 ? -2.789 -27.203 -26.969 1 93.44 323 LEU A C 1
ATOM 2581 O O . LEU A 1 323 ? -1.718 -27.578 -27.453 1 93.44 323 LEU A O 1
ATOM 2585 N N . ASP A 1 324 ? -2.846 -26.297 -26.031 1 91.5 324 ASP A N 1
ATOM 2586 C CA . ASP A 1 324 ? -1.673 -25.516 -25.672 1 91.5 324 ASP A CA 1
ATOM 2587 C C . ASP A 1 324 ? -0.954 -26.125 -24.469 1 91.5 324 ASP A C 1
ATOM 2589 O O . ASP A 1 324 ? 0.25 -25.922 -24.281 1 91.5 324 ASP A O 1
ATOM 2593 N N . THR A 1 325 ? -1.665 -26.859 -23.641 1 91.75 325 THR A N 1
ATOM 2594 C CA . THR A 1 325 ? -1.083 -27.312 -22.375 1 91.75 325 THR A CA 1
ATOM 2595 C C . THR A 1 325 ? -0.276 -28.594 -22.594 1 91.75 325 THR A C 1
ATOM 2597 O O . THR A 1 325 ? -0.621 -29.422 -23.438 1 91.75 325 THR A O 1
ATOM 2600 N N . ASP A 1 326 ? 0.824 -28.75 -21.844 1 90.06 326 ASP A N 1
ATOM 2601 C CA . ASP A 1 326 ? 1.627 -29.969 -21.844 1 90.06 326 ASP A CA 1
ATOM 2602 C C . ASP A 1 326 ? 1.518 -30.703 -20.5 1 90.06 326 ASP A C 1
ATOM 2604 O O . ASP A 1 326 ? 2.256 -31.656 -20.25 1 90.06 326 ASP A O 1
ATOM 2608 N N . ILE A 1 327 ? 0.616 -30.281 -19.656 1 93.06 327 ILE A N 1
ATOM 2609 C CA . ILE A 1 327 ? 0.416 -30.875 -18.344 1 93.06 327 ILE A CA 1
ATOM 2610 C C . ILE A 1 327 ? -0.583 -32.031 -18.438 1 93.06 327 ILE A C 1
ATOM 2612 O O . ILE A 1 327 ? -1.765 -31.797 -18.719 1 93.06 327 ILE A O 1
ATOM 2616 N N . PRO A 1 328 ? -0.212 -33.25 -18.25 1 93.88 328 PRO A N 1
ATOM 2617 C CA . PRO A 1 328 ? -1.083 -34.406 -18.453 1 93.88 328 PRO A CA 1
ATOM 2618 C C . PRO A 1 328 ? -2.357 -34.344 -17.609 1 93.88 328 PRO A C 1
ATOM 2620 O O . PRO A 1 328 ? -3.441 -34.656 -18.109 1 93.88 328 PRO A O 1
ATOM 2623 N N . GLU A 1 329 ? -2.15 -33.969 -16.312 1 93.62 329 GLU A N 1
ATOM 2624 C CA . GLU A 1 329 ? -3.316 -33.875 -15.445 1 93.62 329 GLU A CA 1
ATOM 2625 C C . GLU A 1 329 ? -4.352 -32.906 -15.977 1 93.62 329 GLU A C 1
ATOM 2627 O O . GLU A 1 329 ? -5.555 -33.125 -15.883 1 93.62 329 GLU A O 1
ATOM 2632 N N . LYS A 1 330 ? -3.914 -31.875 -16.516 1 94.62 330 LYS A N 1
ATOM 2633 C CA . LYS A 1 330 ? -4.801 -30.875 -17.078 1 94.62 330 LYS A CA 1
ATOM 2634 C C . LYS A 1 330 ? -5.535 -31.406 -18.312 1 94.62 330 LYS A C 1
ATOM 2636 O O . LYS A 1 330 ? -6.734 -31.172 -18.469 1 94.62 330 LYS A O 1
ATOM 2641 N N . ILE A 1 331 ? -4.809 -32.094 -19.141 1 95.25 331 ILE A N 1
ATOM 2642 C CA . ILE A 1 331 ? -5.383 -32.688 -20.328 1 95.25 331 ILE A CA 1
ATOM 2643 C C . ILE A 1 331 ? -6.508 -33.656 -19.922 1 95.25 331 ILE A C 1
ATOM 2645 O O . ILE A 1 331 ? -7.605 -33.594 -20.484 1 95.25 331 ILE A O 1
ATOM 2649 N N . THR A 1 332 ? -6.246 -34.406 -18.922 1 95.88 332 THR A N 1
ATOM 2650 C CA . THR A 1 332 ? -7.238 -35.344 -18.438 1 95.88 332 THR A CA 1
ATOM 2651 C C . THR A 1 332 ? -8.5 -34.625 -17.984 1 95.88 332 THR A C 1
ATOM 2653 O O . THR A 1 332 ? -9.609 -35 -18.359 1 95.88 332 THR A O 1
ATOM 2656 N N . MET A 1 333 ? -8.297 -33.594 -17.203 1 95.81 333 MET A N 1
ATOM 2657 C CA . MET A 1 333 ? -9.445 -32.875 -16.641 1 95.81 333 MET A CA 1
ATOM 2658 C C . MET A 1 333 ? -10.25 -32.219 -17.75 1 95.81 333 MET A C 1
ATOM 2660 O O . MET A 1 333 ? -11.484 -32.281 -17.75 1 95.81 333 MET A O 1
ATOM 2664 N N . ILE A 1 334 ? -9.562 -31.625 -18.703 1 96.69 334 ILE A N 1
ATOM 2665 C CA . ILE A 1 334 ? -10.242 -30.922 -19.781 1 96.69 334 ILE A CA 1
ATOM 2666 C C . ILE A 1 334 ? -11.016 -31.922 -20.641 1 96.69 334 ILE A C 1
ATOM 2668 O O . ILE A 1 334 ? -12.172 -31.688 -21 1 96.69 334 ILE A O 1
ATOM 2672 N N . LEU A 1 335 ? -10.414 -33.031 -20.938 1 96.69 335 LEU A N 1
ATOM 2673 C CA . LEU A 1 335 ? -11.078 -34.031 -21.734 1 96.69 335 LEU A CA 1
ATOM 2674 C C . LEU A 1 335 ? -12.344 -34.531 -21.062 1 96.69 335 LEU A C 1
ATOM 2676 O O . LEU A 1 335 ? -13.375 -34.719 -21.703 1 96.69 335 LEU A O 1
ATOM 2680 N N . LYS A 1 336 ? -12.266 -34.719 -19.797 1 95.5 336 LYS A N 1
ATOM 2681 C CA . LYS A 1 336 ? -13.43 -35.156 -19.047 1 95.5 336 LYS A CA 1
ATOM 2682 C C . LYS A 1 336 ? -14.555 -34.125 -19.094 1 95.5 336 LYS A C 1
ATOM 2684 O O . LYS A 1 336 ? -15.727 -34.5 -19.203 1 95.5 336 LYS A O 1
ATOM 2689 N N . VAL A 1 337 ? -14.219 -32.906 -18.984 1 95.88 337 VAL A N 1
ATOM 2690 C CA . VAL A 1 337 ? -15.219 -31.844 -19.047 1 95.88 337 VAL A CA 1
ATOM 2691 C C . VAL A 1 337 ? -15.844 -31.797 -20.453 1 95.88 337 VAL A C 1
ATOM 2693 O O . VAL A 1 337 ? -17.062 -31.719 -20.578 1 95.88 337 VAL A O 1
ATOM 2696 N N . LEU A 1 338 ? -15.016 -31.906 -21.484 1 95.94 338 LEU A N 1
ATOM 2697 C CA . LEU A 1 338 ? -15.508 -31.859 -22.844 1 95.94 338 LEU A CA 1
ATOM 2698 C C . LEU A 1 338 ? -16.422 -33.062 -23.125 1 95.94 338 LEU A C 1
ATOM 2700 O O . LEU A 1 338 ? -17.406 -32.938 -23.859 1 95.94 338 LEU A O 1
ATOM 2704 N N . GLU A 1 339 ? -16.047 -34.156 -22.578 1 94.25 339 GLU A N 1
ATOM 2705 C CA . GLU A 1 339 ? -16.922 -35.344 -22.688 1 94.25 339 GLU A CA 1
ATOM 2706 C C . GLU A 1 339 ? -18.312 -35.031 -22.172 1 94.25 339 GLU A C 1
ATOM 2708 O O . GLU A 1 339 ? -19.312 -35.375 -22.797 1 94.25 339 GLU A O 1
ATOM 2713 N N . ARG A 1 340 ? -18.328 -34.375 -21.062 1 92.5 340 ARG A N 1
ATOM 2714 C CA . ARG A 1 340 ? -19.609 -34 -20.453 1 92.5 340 ARG A CA 1
ATOM 2715 C C . ARG A 1 340 ? -20.359 -33 -21.312 1 92.5 340 ARG A C 1
ATOM 2717 O O . ARG A 1 340 ? -21.578 -33 -21.375 1 92.5 340 ARG A O 1
ATOM 2724 N N . MET A 1 341 ? -19.688 -32.094 -21.922 1 92.88 341 MET A N 1
ATOM 2725 C CA . MET A 1 341 ? -20.266 -31.031 -22.75 1 92.88 341 MET A CA 1
ATOM 2726 C C . MET A 1 341 ? -20.859 -31.609 -24.016 1 92.88 341 MET A C 1
ATOM 2728 O O . MET A 1 341 ? -21.75 -31 -24.625 1 92.88 341 MET A O 1
ATOM 2732 N N . CYS A 1 342 ? -20.391 -32.781 -24.406 1 91.38 342 CYS A N 1
ATOM 2733 C CA . CYS A 1 342 ? -20.828 -33.406 -25.641 1 91.38 342 CYS A CA 1
ATOM 2734 C C . CYS A 1 342 ? -22.094 -34.25 -25.422 1 91.38 342 CYS A C 1
ATOM 2736 O O . CYS A 1 342 ? -22.719 -34.688 -26.375 1 91.38 342 CYS A O 1
ATOM 2738 N N . LEU A 1 343 ? -22.453 -34.375 -24.203 1 87.81 343 LEU A N 1
ATOM 2739 C CA . LEU A 1 343 ? -23.688 -35.094 -23.906 1 87.81 343 LEU A CA 1
ATOM 2740 C C . LEU A 1 343 ? -24.906 -34.312 -24.344 1 87.81 343 LEU A C 1
ATOM 2742 O O . LEU A 1 343 ? -24.828 -33.094 -24.547 1 87.81 343 LEU A O 1
ATOM 2746 N N . PRO A 1 344 ? -26.031 -34.938 -24.703 1 79.88 344 PRO A N 1
ATOM 2747 C CA . PRO A 1 344 ? -27.219 -34.25 -25.203 1 79.88 344 PRO A CA 1
ATOM 2748 C C . PRO A 1 344 ? -27.609 -33.062 -24.359 1 79.88 344 PRO A C 1
ATOM 2750 O O . PRO A 1 344 ? -28.047 -32.031 -24.891 1 79.88 344 PRO A O 1
ATOM 2753 N N . ASP A 1 345 ? -27.391 -33.062 -23.047 1 79.12 345 ASP A N 1
ATOM 2754 C CA . ASP A 1 345 ? -27.734 -31.953 -22.172 1 79.12 345 ASP A CA 1
ATOM 2755 C C . ASP A 1 345 ? -26.484 -31.141 -21.812 1 79.12 345 ASP A C 1
ATOM 2757 O O . ASP A 1 345 ? -26.5 -30.391 -20.828 1 79.12 345 ASP A O 1
ATOM 2761 N N . GLY A 1 346 ? -25.359 -31.156 -22.672 1 81.19 346 GLY A N 1
ATOM 2762 C CA . GLY A 1 346 ? -24.078 -30.641 -22.219 1 81.19 346 GLY A CA 1
ATOM 2763 C C . GLY A 1 346 ? -23.781 -29.266 -22.766 1 81.19 346 GLY A C 1
ATOM 2764 O O . GLY A 1 346 ? -22.859 -28.578 -22.281 1 81.19 346 GLY A O 1
ATOM 2765 N N . HIS A 1 347 ? -24.516 -28.766 -23.672 1 76.75 347 HIS A N 1
ATOM 2766 C CA . HIS A 1 347 ? -24.438 -27.391 -24.188 1 76.75 347 HIS A CA 1
ATOM 2767 C C . HIS A 1 347 ? -23.109 -27.125 -24.859 1 76.75 347 HIS A C 1
ATOM 2769 O O . HIS A 1 347 ? -22.656 -25.984 -24.938 1 76.75 347 HIS A O 1
ATOM 2775 N N . GLY A 1 348 ? -22.438 -28.156 -25.281 1 84.88 348 GLY A N 1
ATOM 2776 C CA . GLY A 1 348 ? -21.156 -27.984 -25.938 1 84.88 348 GLY A CA 1
ATOM 2777 C C . GLY A 1 348 ? -21.281 -27.75 -27.438 1 84.88 348 GLY A C 1
ATOM 2778 O O . GLY A 1 348 ? -22.297 -28.078 -28.031 1 84.88 348 GLY A O 1
ATOM 2779 N N . ASP A 1 349 ? -20.375 -27.047 -27.984 1 88.75 349 ASP A N 1
ATOM 2780 C CA . ASP A 1 349 ? -20.219 -26.969 -29.422 1 88.75 349 ASP A CA 1
ATOM 2781 C C . ASP A 1 349 ? -19.516 -28.203 -29.969 1 88.75 349 ASP A C 1
ATOM 2783 O O . ASP A 1 349 ? -18.281 -28.266 -30.016 1 88.75 349 ASP A O 1
ATOM 2787 N N . LEU A 1 350 ? -20.281 -29.094 -30.5 1 89.81 350 LEU A N 1
ATOM 2788 C CA . LEU A 1 350 ? -19.766 -30.406 -30.906 1 89.81 350 LEU A CA 1
ATOM 2789 C C . LEU A 1 350 ? -18.75 -30.266 -32.031 1 89.81 350 LEU A C 1
ATOM 2791 O O . LEU A 1 350 ? -17.766 -31 -32.062 1 89.81 350 LEU A O 1
ATOM 2795 N N . ARG A 1 351 ? -19.094 -29.359 -32.875 1 90.94 351 ARG A N 1
ATOM 2796 C CA . ARG A 1 351 ? -18.188 -29.172 -34 1 90.94 351 ARG A CA 1
ATOM 2797 C C . ARG A 1 351 ? -16.812 -28.703 -33.531 1 90.94 351 ARG A C 1
ATOM 2799 O O . ARG A 1 351 ? -15.789 -29.281 -33.906 1 90.94 351 ARG A O 1
ATOM 2806 N N . GLU A 1 352 ? -16.812 -27.766 -32.75 1 92.88 352 GLU A N 1
ATOM 2807 C CA . GLU A 1 352 ? -15.555 -27.203 -32.25 1 92.88 352 GLU A CA 1
ATOM 2808 C C . GLU A 1 352 ? -14.781 -28.234 -31.422 1 92.88 352 GLU A C 1
ATOM 2810 O O . GLU A 1 352 ? -13.562 -28.359 -31.547 1 92.88 352 GLU A O 1
ATOM 2815 N N . ILE A 1 353 ? -15.469 -28.969 -30.562 1 95.56 353 ILE A N 1
ATOM 2816 C CA . ILE A 1 353 ? -14.844 -29.953 -29.688 1 95.56 353 ILE A CA 1
ATOM 2817 C C . ILE A 1 353 ? -14.242 -31.078 -30.531 1 95.56 353 ILE A C 1
ATOM 2819 O O . ILE A 1 353 ? -13.102 -31.5 -30.297 1 95.56 353 ILE A O 1
ATOM 2823 N N . SER A 1 354 ? -14.977 -31.453 -31.547 1 94.38 354 SER A N 1
ATOM 2824 C CA . SER A 1 354 ? -14.516 -32.531 -32.406 1 94.38 354 SER A CA 1
ATOM 2825 C C . SER A 1 354 ? -13.258 -32.156 -33.156 1 94.38 354 SER A C 1
ATOM 2827 O O . SER A 1 354 ? -12.297 -32.906 -33.25 1 94.38 354 SER A O 1
ATOM 2829 N N . GLU A 1 355 ? -13.32 -31 -33.688 1 94.62 355 GLU A N 1
ATOM 2830 C CA . GLU A 1 355 ? -12.164 -30.516 -34.406 1 94.62 355 GLU A CA 1
ATOM 2831 C C . GLU A 1 355 ? -10.93 -30.438 -33.531 1 94.62 355 GLU A C 1
ATOM 2833 O O . GLU A 1 355 ? -9.828 -30.781 -33.938 1 94.62 355 GLU A O 1
ATOM 2838 N N . THR A 1 356 ? -11.117 -29.953 -32.312 1 95.44 356 THR A N 1
ATOM 2839 C CA . THR A 1 356 ? -10.031 -29.812 -31.359 1 95.44 356 THR A CA 1
ATOM 2840 C C . THR A 1 356 ? -9.453 -31.172 -30.984 1 95.44 356 THR A C 1
ATOM 2842 O O . THR A 1 356 ? -8.227 -31.344 -30.953 1 95.44 356 THR A O 1
ATOM 2845 N N . VAL A 1 357 ? -10.297 -32.094 -30.75 1 94.69 357 VAL A N 1
ATOM 2846 C CA . VAL A 1 357 ? -9.883 -33.438 -30.328 1 94.69 357 VAL A CA 1
ATOM 2847 C C . VAL A 1 357 ? -9.188 -34.156 -31.484 1 94.69 357 VAL A C 1
ATOM 2849 O O . VAL A 1 357 ? -8.219 -34.875 -31.281 1 94.69 357 VAL A O 1
ATOM 2852 N N . GLU A 1 358 ? -9.68 -33.906 -32.719 1 94.25 358 GLU A N 1
ATOM 2853 C CA . GLU A 1 358 ? -9.016 -34.469 -33.875 1 94.25 358 GLU A CA 1
ATOM 2854 C C . GLU A 1 358 ? -7.582 -33.938 -34 1 94.25 358 GLU A C 1
ATOM 2856 O O . GLU A 1 358 ? -6.664 -34.719 -34.312 1 94.25 358 GLU A O 1
ATOM 2861 N N . THR A 1 359 ? -7.492 -32.688 -33.781 1 94.81 359 THR A N 1
ATOM 2862 C CA . THR A 1 359 ? -6.168 -32.094 -33.812 1 94.81 359 THR A CA 1
ATOM 2863 C C . THR A 1 359 ? -5.281 -32.688 -32.719 1 94.81 359 THR A C 1
ATOM 2865 O O . THR A 1 359 ? -4.098 -32.938 -32.969 1 94.81 359 THR A O 1
ATOM 2868 N N . LEU A 1 360 ? -5.828 -32.906 -31.516 1 94.25 360 LEU A N 1
ATOM 2869 C CA . LEU A 1 360 ? -5.102 -33.469 -30.391 1 94.25 360 LEU A CA 1
ATOM 2870 C C . LEU A 1 360 ? -4.594 -34.875 -30.734 1 94.25 360 LEU A C 1
ATOM 2872 O O . LEU A 1 360 ? -3.471 -35.219 -30.359 1 94.25 360 LEU A O 1
ATOM 2876 N N . LEU A 1 361 ? -5.336 -35.594 -31.484 1 92.94 361 LEU A N 1
ATOM 2877 C CA . LEU A 1 361 ? -5.039 -37 -31.797 1 92.94 361 LEU A CA 1
ATOM 2878 C C . LEU A 1 361 ? -3.914 -37.094 -32.812 1 92.94 361 LEU A C 1
ATOM 2880 O O . LEU A 1 361 ? -3.307 -38.156 -33 1 92.94 361 LEU A O 1
ATOM 2884 N N . LEU A 1 362 ? -3.662 -36 -33.438 1 90.94 362 LEU A N 1
ATOM 2885 C CA . LEU A 1 362 ? -2.551 -35.969 -34.375 1 90.94 362 LEU A CA 1
ATOM 2886 C C . LEU A 1 362 ? -1.214 -35.969 -33.656 1 90.94 362 LEU A C 1
ATOM 2888 O O . LEU A 1 362 ? -0.177 -36.281 -34.219 1 90.94 362 LEU A O 1
ATOM 2892 N N . SER A 1 363 ? -1.317 -35.531 -32.406 1 85.19 363 SER A N 1
ATOM 2893 C CA . SER A 1 363 ? -0.087 -35.5 -31.625 1 85.19 363 SER A CA 1
ATOM 2894 C C . SER A 1 363 ? 0.377 -36.906 -31.281 1 85.19 363 SER A C 1
ATOM 2896 O O . SER A 1 363 ? -0.427 -37.75 -30.859 1 85.19 363 SER A O 1
ATOM 2898 N N . GLU A 1 364 ? 1.657 -37.25 -31.469 1 78.81 364 GLU A N 1
ATOM 2899 C CA . GLU A 1 364 ? 2.225 -38.562 -31.203 1 78.81 364 GLU A CA 1
ATOM 2900 C C . GLU A 1 364 ? 2.529 -38.75 -29.719 1 78.81 364 GLU A C 1
ATOM 2902 O O . GLU A 1 364 ? 2.709 -39.875 -29.25 1 78.81 364 GLU A O 1
ATOM 2907 N N . GLU A 1 365 ? 2.52 -37.719 -28.984 1 85.81 365 GLU A N 1
ATOM 2908 C CA . GLU A 1 365 ? 2.957 -37.781 -27.594 1 85.81 365 GLU A CA 1
ATOM 2909 C C . GLU A 1 365 ? 1.776 -37.969 -26.641 1 85.81 365 GLU A C 1
ATOM 2911 O O . GLU A 1 365 ? 1.944 -38 -25.422 1 85.81 365 GLU A O 1
ATOM 2916 N N . LEU A 1 366 ? 0.637 -38.406 -27.125 1 89.31 366 LEU A N 1
ATOM 2917 C CA . LEU A 1 366 ? -0.556 -38.531 -26.312 1 89.31 366 LEU A CA 1
ATOM 2918 C C . LEU A 1 366 ? -0.573 -39.906 -25.609 1 89.31 366 LEU A C 1
ATOM 2920 O O . LEU A 1 366 ? -0.23 -40.906 -26.203 1 89.31 366 LEU A O 1
ATOM 2924 N N . SER A 1 367 ? -0.893 -39.938 -24.406 1 92.94 367 SER A N 1
ATOM 2925 C CA . SER A 1 367 ? -1.029 -41.188 -23.672 1 92.94 367 SER A CA 1
ATOM 2926 C C . SER A 1 367 ? -2.24 -42 -24.141 1 92.94 367 SER A C 1
ATOM 2928 O O . SER A 1 367 ? -3.145 -41.438 -24.766 1 92.94 367 SER A O 1
ATOM 2930 N N . ASP A 1 368 ? -2.264 -43.25 -23.781 1 93.06 368 ASP A N 1
ATOM 2931 C CA . ASP A 1 368 ? -3.371 -44.125 -24.172 1 93.06 368 ASP A CA 1
ATOM 2932 C C . ASP A 1 368 ? -4.676 -43.688 -23.516 1 93.06 368 ASP A C 1
ATOM 2934 O O . ASP A 1 368 ? -5.73 -43.688 -24.156 1 93.06 368 ASP A O 1
ATOM 2938 N N . ASP A 1 369 ? -4.539 -43.312 -22.312 1 94.25 369 ASP A N 1
ATOM 2939 C CA . ASP A 1 369 ? -5.73 -42.844 -21.609 1 94.25 369 ASP A CA 1
ATOM 2940 C C . ASP A 1 369 ? -6.312 -41.594 -22.281 1 94.25 369 ASP A C 1
ATOM 2942 O O . ASP A 1 369 ? -7.527 -41.5 -22.453 1 94.25 369 ASP A O 1
ATOM 2946 N N . HIS A 1 370 ? -5.52 -40.688 -22.672 1 95.88 370 HIS A N 1
ATOM 2947 C CA . HIS A 1 370 ? -5.961 -39.469 -23.328 1 95.88 370 HIS A CA 1
ATOM 2948 C C . HIS A 1 370 ? -6.586 -39.75 -24.688 1 95.88 370 HIS A C 1
ATOM 2950 O O . HIS A 1 370 ? -7.602 -39.156 -25.047 1 95.88 370 HIS A O 1
ATOM 2956 N N . ARG A 1 371 ? -6.012 -40.688 -25.344 1 94.25 371 ARG A N 1
ATOM 2957 C CA . ARG A 1 371 ? -6.539 -41.094 -26.641 1 94.25 371 ARG A CA 1
ATOM 2958 C C . ARG A 1 371 ? -7.93 -41.688 -26.5 1 94.25 371 ARG A C 1
ATOM 2960 O O . ARG A 1 371 ? -8.812 -41.438 -27.328 1 94.25 371 ARG A O 1
ATOM 2967 N N . GLN A 1 372 ? -8.078 -42.5 -25.484 1 94.56 372 GLN A N 1
ATOM 2968 C CA . GLN A 1 372 ? -9.375 -43.125 -25.25 1 94.56 372 GLN A CA 1
ATOM 2969 C C . GLN A 1 372 ? -10.453 -42.062 -25 1 94.56 372 GLN A C 1
ATOM 2971 O O . GLN A 1 372 ? -11.547 -42.156 -25.562 1 94.56 372 GLN A O 1
ATOM 2976 N N . HIS A 1 373 ? -10.117 -41.125 -24.156 1 94.06 373 HIS A N 1
ATOM 2977 C CA . HIS A 1 373 ? -11.062 -40.031 -23.906 1 94.06 373 HIS A CA 1
ATOM 2978 C C . HIS A 1 373 ? -11.375 -39.25 -25.172 1 94.06 373 HIS A C 1
ATOM 2980 O O . HIS A 1 373 ? -12.531 -38.906 -25.422 1 94.06 373 HIS A O 1
ATOM 2986 N N . ALA A 1 374 ? -10.422 -39.031 -25.938 1 94.69 374 ALA A N 1
ATOM 2987 C CA . ALA A 1 374 ? -10.586 -38.281 -27.188 1 94.69 374 ALA A CA 1
ATOM 2988 C C . ALA A 1 374 ? -11.5 -39.062 -28.141 1 94.69 374 ALA A C 1
ATOM 2990 O O . ALA A 1 374 ? -12.375 -38.469 -28.781 1 94.69 374 ALA A O 1
ATOM 2991 N N . GLU A 1 375 ? -11.281 -40.281 -28.188 1 93.25 375 GLU A N 1
ATOM 2992 C CA . GLU A 1 375 ? -12.086 -41.125 -29.078 1 93.25 375 GLU A CA 1
ATOM 2993 C C . GLU A 1 375 ? -13.539 -41.188 -28.609 1 93.25 375 GLU A C 1
ATOM 2995 O O . GLU A 1 375 ? -14.453 -41.219 -29.438 1 93.25 375 GLU A O 1
ATOM 3000 N N . ILE A 1 376 ? -13.695 -41.25 -27.344 1 93 376 ILE A N 1
ATOM 3001 C CA . ILE A 1 376 ? -15.047 -41.25 -26.781 1 93 376 ILE A CA 1
ATOM 3002 C C . ILE A 1 376 ? -15.766 -39.969 -27.203 1 93 376 ILE A C 1
ATOM 3004 O O . ILE A 1 376 ? -16.938 -40 -27.609 1 93 376 ILE A O 1
ATOM 3008 N N . ILE A 1 377 ? -15.125 -38.844 -27.156 1 94 377 ILE A N 1
ATOM 3009 C CA . ILE A 1 377 ? -15.688 -37.562 -27.516 1 94 377 ILE A CA 1
ATOM 3010 C C . ILE A 1 377 ? -16.078 -37.562 -29 1 94 377 ILE A C 1
ATOM 3012 O O . ILE A 1 377 ? -17.141 -37.062 -29.359 1 94 377 ILE A O 1
ATOM 3016 N N . LEU A 1 378 ? -15.258 -38.156 -29.844 1 92.5 378 LEU A N 1
ATOM 3017 C CA . LEU A 1 378 ? -15.523 -38.188 -31.266 1 92.5 378 LEU A CA 1
ATOM 3018 C C . LEU A 1 378 ? -16.75 -39.062 -31.562 1 92.5 378 LEU A C 1
ATOM 3020 O O . LEU A 1 378 ? -17.516 -38.75 -32.469 1 92.5 378 LEU A O 1
ATOM 3024 N N . ARG A 1 379 ? -16.938 -40.062 -30.797 1 91.19 379 ARG A N 1
ATOM 3025 C CA . ARG A 1 379 ? -18.078 -40.938 -30.969 1 91.19 379 ARG A CA 1
ATOM 3026 C C . ARG A 1 379 ? -19.375 -40.25 -30.562 1 91.19 379 ARG A C 1
ATOM 3028 O O . ARG A 1 379 ? -20.422 -40.438 -31.188 1 91.19 379 ARG A O 1
ATOM 3035 N N . LEU A 1 380 ? -19.234 -39.469 -29.562 1 86.81 380 LEU A N 1
ATOM 3036 C CA . LEU A 1 380 ? -20.391 -38.75 -29.078 1 86.81 380 LEU A CA 1
ATOM 3037 C C . LEU A 1 380 ? -20.797 -37.656 -30.062 1 86.81 380 LEU A C 1
ATOM 3039 O O . LEU A 1 380 ? -21.984 -37.312 -30.156 1 86.81 380 LEU A O 1
ATOM 3043 N N . GLY A 1 381 ? -19.891 -37.094 -30.75 1 76.94 381 GLY A N 1
ATOM 3044 C CA . GLY A 1 381 ? -20.141 -36 -31.688 1 76.94 381 GLY A CA 1
ATOM 3045 C C . GLY A 1 381 ? -20.703 -36.5 -33 1 76.94 381 GLY A C 1
ATOM 3046 O O . GLY A 1 381 ? -21.188 -35.688 -33.812 1 76.94 381 GLY A O 1
ATOM 3047 N N . GLN A 1 382 ? -20.594 -37.844 -33.375 1 71.44 382 GLN A N 1
ATOM 3048 C CA . GLN A 1 382 ? -21.094 -38.375 -34.625 1 71.44 382 GLN A CA 1
ATOM 3049 C C . GLN A 1 382 ? -22.609 -38.594 -34.562 1 71.44 382 GLN A C 1
ATOM 3051 O O . GLN A 1 382 ? -23.156 -38.938 -33.531 1 71.44 382 GLN A O 1
ATOM 3056 N N . PRO A 1 383 ? -23.344 -37.781 -35.5 1 58.97 383 PRO A N 1
ATOM 3057 C CA . PRO A 1 383 ? -24.797 -37.969 -35.594 1 58.97 383 PRO A CA 1
ATOM 3058 C C . PRO A 1 383 ? -25.203 -39.438 -35.656 1 58.97 383 PRO A C 1
ATOM 3060 O O . PRO A 1 383 ? -24.516 -40.219 -36.281 1 58.97 383 PRO A O 1
ATOM 3063 N N . HIS A 1 384 ? -25.766 -40.031 -34.562 1 45.56 384 HIS A N 1
ATOM 3064 C CA . HIS A 1 384 ? -26.469 -41.25 -34.844 1 45.56 384 HIS A CA 1
ATOM 3065 C C . HIS A 1 384 ? -27.594 -41.031 -35.844 1 45.56 384 HIS A C 1
ATOM 3067 O O . HIS A 1 384 ? -28.266 -40 -35.812 1 45.56 384 HIS A O 1
ATOM 3073 N N . MET B 1 1 ? 50.312 10.141 -21.875 1 29.62 1 MET B N 1
ATOM 3074 C CA . MET B 1 1 ? 49.156 9.227 -21.922 1 29.62 1 MET B CA 1
ATOM 3075 C C . MET B 1 1 ? 47.938 9.836 -21.219 1 29.62 1 MET B C 1
ATOM 3077 O O . MET B 1 1 ? 48.031 10.211 -20.047 1 29.62 1 MET B O 1
ATOM 3081 N N . TYR B 1 2 ? 47.094 10.508 -21.781 1 39.25 2 TYR B N 1
ATOM 3082 C CA . TYR B 1 2 ? 46 11.336 -21.312 1 39.25 2 TYR B CA 1
ATOM 3083 C C . TYR B 1 2 ? 45.031 10.516 -20.453 1 39.25 2 TYR B C 1
ATOM 3085 O O . TYR B 1 2 ? 44.375 9.602 -20.938 1 39.25 2 TYR B O 1
ATOM 3093 N N . THR B 1 3 ? 45.344 10.117 -19.281 1 48.97 3 THR B N 1
ATOM 3094 C CA . THR B 1 3 ? 44.5 9.367 -18.359 1 48.97 3 THR B CA 1
ATOM 3095 C C . THR B 1 3 ? 43.156 10.078 -18.156 1 48.97 3 THR B C 1
ATOM 3097 O O . THR B 1 3 ? 43.125 11.219 -17.688 1 48.97 3 THR B O 1
ATOM 3100 N N . PRO B 1 4 ? 42.219 9.797 -18.922 1 56.84 4 PRO B N 1
ATOM 3101 C CA . PRO B 1 4 ? 40.938 10.516 -18.875 1 56.84 4 PRO B CA 1
ATOM 3102 C C . PRO B 1 4 ? 40.5 10.852 -17.438 1 56.84 4 PRO B C 1
ATOM 3104 O O . PRO B 1 4 ? 40.625 10.016 -16.547 1 56.84 4 PRO B O 1
ATOM 3107 N N . VAL B 1 5 ? 40.656 12.156 -17.094 1 70.69 5 VAL B N 1
ATOM 3108 C CA . VAL B 1 5 ? 40.312 12.703 -15.773 1 70.69 5 VAL B CA 1
ATOM 3109 C C . VAL B 1 5 ? 38.844 12.453 -15.453 1 70.69 5 VAL B C 1
ATOM 3111 O O . VAL B 1 5 ? 37.969 12.758 -16.266 1 70.69 5 VAL B O 1
ATOM 3114 N N . LEU B 1 6 ? 38.625 11.453 -14.602 1 85.06 6 LEU B N 1
ATOM 3115 C CA . LEU B 1 6 ? 37.281 11.125 -14.102 1 85.06 6 LEU B CA 1
ATOM 3116 C C . LEU B 1 6 ? 36.531 12.383 -13.688 1 85.06 6 LEU B C 1
ATOM 3118 O O . LEU B 1 6 ? 37.062 13.219 -12.945 1 85.06 6 LEU B O 1
ATOM 3122 N N . ASN B 1 7 ? 35.469 12.727 -14.492 1 92.69 7 ASN B N 1
ATOM 3123 C CA . ASN B 1 7 ? 34.562 13.766 -14.039 1 92.69 7 ASN B CA 1
ATOM 3124 C C . ASN B 1 7 ? 33.75 13.305 -12.828 1 92.69 7 ASN B C 1
ATOM 3126 O O . ASN B 1 7 ? 32.781 12.578 -12.977 1 92.69 7 ASN B O 1
ATOM 3130 N N . ALA B 1 8 ? 34.125 13.797 -11.68 1 95.62 8 ALA B N 1
ATOM 3131 C CA . ALA B 1 8 ? 33.594 13.312 -10.406 1 95.62 8 ALA B CA 1
ATOM 3132 C C . ALA B 1 8 ? 32.094 13.578 -10.305 1 95.62 8 ALA B C 1
ATOM 3134 O O . ALA B 1 8 ? 31.344 12.703 -9.867 1 95.62 8 ALA B O 1
ATOM 3135 N N . LYS B 1 9 ? 31.703 14.727 -10.703 1 96.19 9 LYS B N 1
ATOM 3136 C CA . LYS B 1 9 ? 30.281 15.094 -10.594 1 96.19 9 LYS B CA 1
ATOM 3137 C C . LYS B 1 9 ? 29.422 14.25 -11.523 1 96.19 9 LYS B C 1
ATOM 3139 O O . LYS B 1 9 ? 28.359 13.773 -11.125 1 96.19 9 LYS B O 1
ATOM 3144 N N . GLU B 1 10 ? 29.875 14.055 -12.719 1 95.94 10 GLU B N 1
ATOM 3145 C CA . GLU B 1 10 ? 29.141 13.234 -13.68 1 95.94 10 GLU B CA 1
ATOM 3146 C C . GLU B 1 10 ? 29.047 11.789 -13.211 1 95.94 10 GLU B C 1
ATOM 3148 O O . GLU B 1 10 ? 28.016 11.133 -13.414 1 95.94 10 GLU B O 1
ATOM 3153 N N . LYS B 1 11 ? 30.109 11.328 -12.648 1 96.88 11 LYS B N 1
ATOM 3154 C CA . LYS B 1 11 ? 30.094 9.961 -12.141 1 96.88 11 LYS B CA 1
ATOM 3155 C C . LYS B 1 11 ? 29.141 9.828 -10.961 1 96.88 11 LYS B C 1
ATOM 3157 O O . LYS B 1 11 ? 28.406 8.836 -10.859 1 96.88 11 LYS B O 1
ATOM 3162 N N . ALA B 1 12 ? 29.203 10.82 -10.086 1 97.81 12 ALA B N 1
ATOM 3163 C CA . ALA B 1 12 ? 28.25 10.836 -8.977 1 97.81 12 ALA B CA 1
ATOM 3164 C C . ALA B 1 12 ? 26.812 10.797 -9.477 1 97.81 12 ALA B C 1
ATOM 3166 O O . ALA B 1 12 ? 25.984 10.039 -8.969 1 97.81 12 ALA B O 1
ATOM 3167 N N . ARG B 1 13 ? 26.562 11.57 -10.539 1 97.81 13 ARG B N 1
ATOM 3168 C CA . ARG B 1 13 ? 25.234 11.609 -11.141 1 97.81 13 ARG B CA 1
ATOM 3169 C C . ARG B 1 13 ? 24.859 10.242 -11.703 1 97.81 13 ARG B C 1
ATOM 3171 O O . ARG B 1 13 ? 23.719 9.797 -11.555 1 97.81 13 ARG B O 1
ATOM 3178 N N . GLU B 1 14 ? 25.75 9.664 -12.297 1 97.69 14 GLU B N 1
ATOM 3179 C CA . GLU B 1 14 ? 25.516 8.352 -12.891 1 97.69 14 GLU B CA 1
ATOM 3180 C C . GLU B 1 14 ? 25.172 7.312 -11.828 1 97.69 14 GLU B C 1
ATOM 3182 O O . GLU B 1 14 ? 24.266 6.5 -12.023 1 97.69 14 GLU B O 1
ATOM 3187 N N . LEU B 1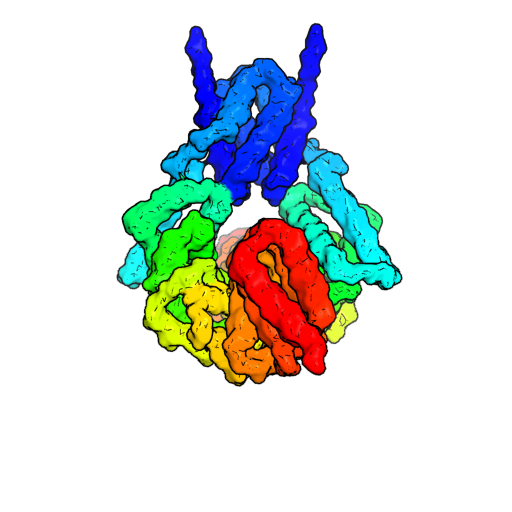 15 ? 25.891 7.324 -10.719 1 98.12 15 LEU B N 1
ATOM 3188 C CA . LEU B 1 15 ? 25.641 6.383 -9.633 1 98.12 15 LEU B CA 1
ATOM 3189 C C . LEU B 1 15 ? 24.25 6.59 -9.039 1 98.12 15 LEU B C 1
ATOM 3191 O O . LEU B 1 15 ? 23.531 5.625 -8.758 1 98.12 15 LEU B O 1
ATOM 3195 N N . ILE B 1 16 ? 23.859 7.809 -8.875 1 98 16 ILE B N 1
ATOM 3196 C CA . ILE B 1 16 ? 22.531 8.133 -8.336 1 98 16 ILE B CA 1
ATOM 3197 C C . ILE B 1 16 ? 21.453 7.656 -9.305 1 98 16 ILE B C 1
ATOM 3199 O O . ILE B 1 16 ? 20.438 7.09 -8.883 1 98 16 ILE B O 1
ATOM 3203 N N . ASP B 1 17 ? 21.688 7.859 -10.586 1 97.94 17 ASP B N 1
ATOM 3204 C CA . ASP B 1 17 ? 20.719 7.434 -11.594 1 97.94 17 ASP B CA 1
ATOM 3205 C C . ASP B 1 17 ? 20.547 5.918 -11.586 1 97.94 17 ASP B C 1
ATOM 3207 O O . ASP B 1 17 ? 19.438 5.41 -11.758 1 97.94 17 ASP B O 1
ATOM 3211 N N . ILE B 1 18 ? 21.625 5.227 -11.375 1 98 18 ILE B N 1
ATOM 3212 C CA . ILE B 1 18 ? 21.562 3.771 -11.281 1 98 18 ILE B CA 1
ATOM 3213 C C . ILE B 1 18 ? 20.703 3.359 -10.094 1 98 18 ILE B C 1
ATOM 3215 O O . ILE B 1 18 ? 19.844 2.488 -10.219 1 98 18 ILE B O 1
ATOM 3219 N N . MET B 1 19 ? 20.906 4.016 -8.953 1 97.25 19 MET B N 1
ATOM 3220 C CA . MET B 1 19 ? 20.141 3.729 -7.746 1 97.25 19 MET B CA 1
ATOM 3221 C C . MET B 1 19 ? 18.656 3.998 -7.969 1 97.25 19 MET B C 1
ATOM 3223 O O . MET B 1 19 ? 17.812 3.172 -7.621 1 97.25 19 MET B O 1
ATOM 3227 N N . ARG B 1 20 ? 18.328 5.129 -8.57 1 96.94 20 ARG B N 1
ATOM 3228 C CA . ARG B 1 20 ? 16.938 5.5 -8.836 1 96.94 20 ARG B CA 1
ATOM 3229 C C . ARG B 1 20 ? 16.266 4.488 -9.758 1 96.94 20 ARG B C 1
ATOM 3231 O O . ARG B 1 20 ? 15.133 4.062 -9.5 1 96.94 20 ARG B O 1
ATOM 3238 N N . GLN B 1 21 ? 16.969 4.09 -10.781 1 96.62 21 GLN B N 1
ATOM 3239 C CA . GLN B 1 21 ? 16.422 3.182 -11.789 1 96.62 21 GLN B CA 1
ATOM 3240 C C . GLN B 1 21 ? 16.172 1.798 -11.203 1 96.62 21 GLN B C 1
ATOM 3242 O O . GLN B 1 21 ? 15.133 1.187 -11.477 1 96.62 21 GLN B O 1
ATOM 3247 N N . GLN B 1 22 ? 17.031 1.342 -10.328 1 95.81 22 GLN B N 1
ATOM 3248 C CA . GLN B 1 22 ? 16.953 -0.029 -9.836 1 95.81 22 GLN B CA 1
ATOM 3249 C C . GLN B 1 22 ? 16.016 -0.129 -8.633 1 95.81 22 GLN B C 1
ATOM 3251 O O . GLN B 1 22 ? 15.289 -1.113 -8.492 1 95.81 22 GLN B O 1
ATOM 3256 N N . THR B 1 23 ? 16.016 0.868 -7.77 1 95.75 23 THR B N 1
ATOM 3257 C CA . THR B 1 23 ? 15.367 0.691 -6.473 1 95.75 23 THR B CA 1
ATOM 3258 C C . THR B 1 23 ? 14.078 1.504 -6.391 1 95.75 23 THR B C 1
ATOM 3260 O O . THR B 1 23 ? 13.227 1.239 -5.543 1 95.75 23 THR B O 1
ATOM 3263 N N . ASP B 1 24 ? 13.914 2.527 -7.16 1 94.19 24 ASP B N 1
ATOM 3264 C CA . ASP B 1 24 ? 12.781 3.443 -7.102 1 94.19 24 ASP B CA 1
ATOM 3265 C C . ASP B 1 24 ? 12.641 4.047 -5.703 1 94.19 24 ASP B C 1
ATOM 3267 O O . ASP B 1 24 ? 11.523 4.316 -5.254 1 94.19 24 ASP B O 1
ATOM 3271 N N . THR B 1 25 ? 13.75 4.203 -4.969 1 96.25 25 THR B N 1
ATOM 3272 C CA . THR B 1 25 ? 13.789 4.812 -3.641 1 96.25 25 THR B CA 1
ATOM 3273 C C . THR B 1 25 ? 13.898 6.332 -3.744 1 96.25 25 THR B C 1
ATOM 3275 O O . THR B 1 25 ? 14.359 6.855 -4.758 1 96.25 25 THR B O 1
ATOM 3278 N N . PRO B 1 26 ? 13.477 7.043 -2.709 1 96.94 26 PRO B N 1
ATOM 3279 C CA . PRO B 1 26 ? 13.562 8.5 -2.74 1 96.94 26 PRO B CA 1
ATOM 3280 C C . PRO B 1 26 ? 14.977 9.008 -2.992 1 96.94 26 PRO B C 1
ATOM 3282 O O . PRO B 1 26 ? 15.945 8.398 -2.521 1 96.94 26 PRO B O 1
ATOM 3285 N N . ILE B 1 27 ? 15.078 10.102 -3.668 1 97.44 27 ILE B N 1
ATOM 3286 C CA . ILE B 1 27 ? 16.344 10.641 -4.168 1 97.44 27 ILE B CA 1
ATOM 3287 C C . ILE B 1 27 ? 17.281 10.906 -3.002 1 97.44 27 ILE B C 1
ATOM 3289 O O . ILE B 1 27 ? 18.5 10.68 -3.111 1 97.44 27 ILE B O 1
ATOM 3293 N N . ASP B 1 28 ? 16.797 11.383 -1.884 1 96.94 28 ASP B N 1
ATOM 3294 C CA . ASP B 1 28 ? 17.641 11.672 -0.735 1 96.94 28 ASP B CA 1
ATOM 3295 C C . ASP B 1 28 ? 18.266 10.391 -0.172 1 96.94 28 ASP B C 1
ATOM 3297 O O . ASP B 1 28 ? 19.422 10.383 0.234 1 96.94 28 ASP B O 1
ATOM 3301 N N . VAL B 1 29 ? 17.484 9.344 -0.169 1 97.62 29 VAL B N 1
ATOM 3302 C CA . VAL B 1 29 ? 17.969 8.047 0.299 1 97.62 29 VAL B CA 1
ATOM 3303 C C . VAL B 1 29 ? 19.016 7.504 -0.662 1 97.62 29 VAL B C 1
ATOM 3305 O O . VAL B 1 29 ? 20.031 6.926 -0.234 1 97.62 29 VAL B O 1
ATOM 3308 N N . CYS B 1 30 ? 18.812 7.691 -1.936 1 97.88 30 CYS B N 1
ATOM 3309 C CA . CYS B 1 30 ? 19.797 7.262 -2.932 1 97.88 30 CYS B CA 1
ATOM 3310 C C . CYS B 1 30 ? 21.141 7.949 -2.709 1 97.88 30 CYS B C 1
ATOM 3312 O O . CYS B 1 30 ? 22.188 7.293 -2.709 1 97.88 30 CYS B O 1
ATOM 3314 N N . ILE B 1 31 ? 21.125 9.266 -2.527 1 98.12 31 ILE B N 1
ATOM 3315 C CA . ILE B 1 31 ? 22.328 10.055 -2.338 1 98.12 31 ILE B CA 1
ATOM 3316 C C . ILE B 1 31 ? 23.062 9.586 -1.078 1 98.12 31 ILE B C 1
ATOM 3318 O O . ILE B 1 31 ? 24.266 9.336 -1.107 1 98.12 31 ILE B O 1
ATOM 3322 N N . GLU B 1 32 ? 22.328 9.406 -0.016 1 97.75 32 GLU B N 1
ATOM 3323 C CA . GLU B 1 32 ? 22.922 8.938 1.238 1 97.75 32 GLU B CA 1
ATOM 3324 C C . GLU B 1 32 ? 23.516 7.543 1.087 1 97.75 32 GLU B C 1
ATOM 3326 O O . GLU B 1 32 ? 24.609 7.273 1.583 1 97.75 32 GLU B O 1
ATOM 3331 N N . THR B 1 33 ? 22.766 6.648 0.413 1 98.06 33 THR B N 1
ATOM 3332 C CA . THR B 1 33 ? 23.219 5.273 0.236 1 98.06 33 THR B CA 1
ATOM 3333 C C . THR B 1 33 ? 24.516 5.227 -0.556 1 98.06 33 THR B C 1
ATOM 3335 O O . THR B 1 33 ? 25.469 4.543 -0.165 1 98.06 33 THR B O 1
ATOM 3338 N N . VAL B 1 34 ? 24.594 5.996 -1.661 1 98.38 34 VAL B N 1
ATOM 3339 C CA . VAL B 1 34 ? 25.797 6.043 -2.471 1 98.38 34 VAL B CA 1
ATOM 3340 C C . VAL B 1 34 ? 26.953 6.605 -1.64 1 98.38 34 VAL B C 1
ATOM 3342 O O . VAL B 1 34 ? 28.078 6.102 -1.708 1 98.38 34 VAL B O 1
ATOM 3345 N N . SER B 1 35 ? 26.672 7.598 -0.859 1 98.31 35 SER B N 1
ATOM 3346 C CA . SER B 1 35 ? 27.688 8.188 0.009 1 98.31 35 SER B CA 1
ATOM 3347 C C . SER B 1 35 ? 28.234 7.164 0.992 1 98.31 35 SER B C 1
ATOM 3349 O O . SER B 1 35 ? 29.453 7.051 1.16 1 98.31 35 SER B O 1
ATOM 3351 N N . PHE B 1 36 ? 27.375 6.41 1.603 1 97.88 36 PHE B N 1
ATOM 3352 C CA . PHE B 1 36 ? 27.797 5.391 2.561 1 97.88 36 PHE B CA 1
ATOM 3353 C C . PHE B 1 36 ? 28.594 4.297 1.872 1 97.88 36 PHE B C 1
ATOM 3355 O O . PH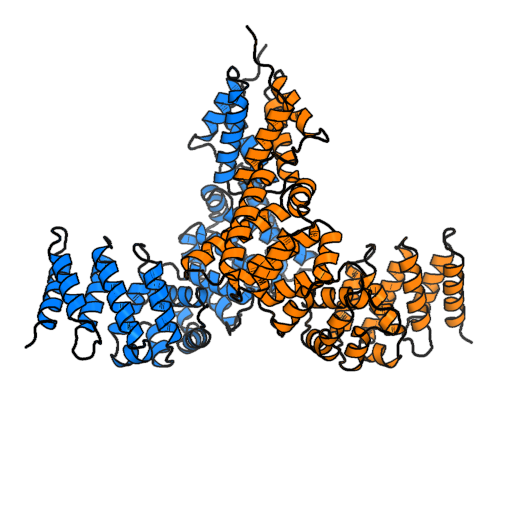E B 1 36 ? 29.578 3.803 2.424 1 97.88 36 PHE B O 1
ATOM 3362 N N . MET B 1 37 ? 28.172 3.893 0.676 1 97.56 37 MET B N 1
ATOM 3363 C CA . MET B 1 37 ? 28.875 2.844 -0.06 1 97.56 37 MET B CA 1
ATOM 3364 C C . MET B 1 37 ? 30.281 3.293 -0.441 1 97.56 37 MET B C 1
ATOM 3366 O O . MET B 1 37 ? 31.25 2.547 -0.26 1 97.56 37 MET B O 1
ATOM 3370 N N . LEU B 1 38 ? 30.422 4.516 -0.964 1 97.62 38 LEU B N 1
ATOM 3371 C CA . LEU B 1 38 ? 31.734 5.051 -1.312 1 97.62 38 LEU B CA 1
ATOM 3372 C C . LEU B 1 38 ? 32.594 5.227 -0.068 1 97.62 38 LEU B C 1
ATOM 3374 O O . LEU B 1 38 ? 33.812 5.004 -0.114 1 97.62 38 LEU B O 1
ATOM 3378 N N . GLY B 1 39 ? 31.891 5.629 1.031 1 97.06 39 GLY B N 1
ATOM 3379 C CA . GLY B 1 39 ? 32.625 5.695 2.291 1 97.06 39 GLY B CA 1
ATOM 3380 C C . GLY B 1 39 ? 33.156 4.355 2.734 1 97.06 39 GLY B C 1
ATOM 3381 O O . GLY B 1 39 ? 34.312 4.27 3.188 1 97.06 39 GLY B O 1
ATOM 3382 N N . ALA B 1 40 ? 32.406 3.346 2.602 1 96.75 40 ALA B N 1
ATOM 3383 C CA . ALA B 1 40 ? 32.844 1.995 2.953 1 96.75 40 ALA B CA 1
ATOM 3384 C C . ALA B 1 40 ? 34 1.54 2.074 1 96.75 40 ALA B C 1
ATOM 3386 O O . ALA B 1 40 ? 34.938 0.923 2.562 1 96.75 40 ALA B O 1
ATOM 3387 N N . LEU B 1 41 ? 34 1.788 0.766 1 95.81 41 LEU B N 1
ATOM 3388 C CA . LEU B 1 41 ? 35.062 1.427 -0.149 1 95.81 41 LEU B CA 1
ATOM 3389 C C . LEU B 1 41 ? 36.344 2.189 0.186 1 95.81 41 LEU B C 1
ATOM 3391 O O . LEU B 1 41 ? 37.438 1.614 0.188 1 95.81 41 LEU B O 1
ATOM 3395 N N . LEU B 1 42 ? 36.188 3.482 0.526 1 95.12 42 LEU B N 1
ATOM 3396 C CA . LEU B 1 42 ? 37.344 4.344 0.824 1 95.12 42 LEU B CA 1
ATOM 3397 C C . LEU B 1 42 ? 38 3.912 2.115 1 95.12 42 LEU B C 1
ATOM 3399 O O . LEU B 1 42 ? 39.219 4.156 2.299 1 95.12 42 LEU B O 1
ATOM 3403 N N . ALA B 1 43 ? 37.25 3.291 2.957 1 94.81 43 ALA B N 1
ATOM 3404 C CA . ALA B 1 43 ? 37.844 2.766 4.184 1 94.81 43 ALA B CA 1
ATOM 3405 C C . ALA B 1 43 ? 38.906 1.723 3.873 1 94.81 43 ALA B C 1
ATOM 3407 O O . ALA B 1 43 ? 39.938 1.632 4.578 1 94.81 43 ALA B O 1
ATOM 3408 N N . ASP B 1 44 ? 38.75 0.962 2.838 1 92.06 44 ASP B N 1
ATOM 3409 C CA . ASP B 1 44 ? 39.688 -0.089 2.455 1 92.06 44 ASP B CA 1
ATOM 3410 C C . ASP B 1 44 ? 40.625 0.38 1.333 1 92.06 44 ASP B C 1
ATOM 3412 O O . ASP B 1 44 ? 41.656 -0.231 1.083 1 92.06 44 ASP B O 1
ATOM 3416 N N . LEU B 1 45 ? 40.219 1.48 0.672 1 90.75 45 LEU B N 1
ATOM 3417 C CA . LEU B 1 45 ? 41 2.043 -0.419 1 90.75 45 LEU B CA 1
ATOM 3418 C C . LEU B 1 45 ? 41.25 3.529 -0.194 1 90.75 45 LEU B C 1
ATOM 3420 O O . LEU B 1 45 ? 40.906 4.359 -1.034 1 90.75 45 LEU B O 1
ATOM 3424 N N . PRO B 1 46 ? 42.031 3.846 0.763 1 86.69 46 PRO B N 1
ATOM 3425 C CA . PRO B 1 46 ? 42.156 5.258 1.124 1 86.69 46 PRO B CA 1
ATOM 3426 C C . PRO B 1 46 ? 42.969 6.047 0.092 1 86.69 46 PRO B C 1
ATOM 3428 O O . PRO B 1 46 ? 42.812 7.27 -0.011 1 86.69 46 PRO B O 1
ATOM 3431 N N . ALA B 1 47 ? 43.719 5.414 -0.687 1 84.5 47 ALA B N 1
ATOM 3432 C CA . ALA B 1 47 ? 44.594 6.109 -1.619 1 84.5 47 ALA B CA 1
ATOM 3433 C C . ALA B 1 47 ? 43.875 6.426 -2.928 1 84.5 47 ALA B C 1
ATOM 3435 O O . ALA B 1 47 ? 44.406 7.129 -3.785 1 84.5 47 ALA B O 1
ATOM 3436 N N . GLU B 1 48 ? 42.688 6 -2.959 1 88.88 48 GLU B N 1
ATOM 3437 C CA . GLU B 1 48 ? 41.969 6.215 -4.207 1 88.88 48 GLU B CA 1
ATOM 3438 C C . GLU B 1 48 ? 41.312 7.59 -4.234 1 88.88 48 GLU B C 1
ATOM 3440 O O . GLU B 1 48 ? 40.156 7.734 -3.828 1 88.88 48 GLU B O 1
ATOM 3445 N N . GLU B 1 49 ? 41.906 8.531 -4.844 1 91.31 49 GLU B N 1
ATOM 3446 C CA . GLU B 1 49 ? 41.469 9.914 -4.863 1 91.31 49 GLU B CA 1
ATOM 3447 C C . GLU B 1 49 ? 40.219 10.078 -5.738 1 91.31 49 GLU B C 1
ATOM 3449 O O . GLU B 1 49 ? 39.375 10.93 -5.465 1 91.31 49 GLU B O 1
ATOM 3454 N N . ALA B 1 50 ? 40.188 9.281 -6.727 1 92.25 50 ALA B N 1
ATOM 3455 C CA . ALA B 1 50 ? 39.031 9.344 -7.625 1 92.25 50 ALA B CA 1
ATOM 3456 C C . ALA B 1 50 ? 37.75 9.055 -6.879 1 92.25 50 ALA B C 1
ATOM 3458 O O . ALA B 1 50 ? 36.75 9.766 -7.043 1 92.25 50 ALA B O 1
ATOM 3459 N N . LEU B 1 51 ? 37.75 8.062 -6.023 1 94.81 51 LEU B N 1
ATOM 3460 C CA . LEU B 1 51 ? 36.562 7.695 -5.238 1 94.81 51 LEU B CA 1
ATOM 3461 C C . LEU B 1 51 ? 36.219 8.805 -4.258 1 94.81 51 LEU B C 1
ATOM 3463 O O . LEU B 1 51 ? 35.031 9.094 -4.051 1 94.81 51 LEU B O 1
ATOM 3467 N N . ARG B 1 52 ? 37.188 9.406 -3.682 1 95.62 52 ARG B N 1
ATOM 3468 C CA . ARG B 1 52 ? 36.969 10.508 -2.744 1 95.62 52 ARG B CA 1
ATOM 3469 C C . ARG B 1 52 ? 36.344 11.703 -3.443 1 95.62 52 ARG B C 1
ATOM 3471 O O . ARG B 1 52 ? 35.438 12.344 -2.893 1 95.62 52 ARG B O 1
ATOM 3478 N N . SER B 1 53 ? 36.844 11.945 -4.613 1 96.06 53 SER B N 1
ATOM 3479 C CA . SER B 1 53 ? 36.281 13.062 -5.383 1 96.06 53 SER B CA 1
ATOM 3480 C C . SER B 1 53 ? 34.844 12.828 -5.746 1 96.06 53 SER B C 1
ATOM 3482 O O . SER B 1 53 ? 34.031 13.766 -5.727 1 96.06 53 SER B O 1
ATOM 3484 N N . VAL B 1 54 ? 34.531 11.617 -6.082 1 96.94 54 VAL B N 1
ATOM 3485 C CA . VAL B 1 54 ? 33.156 11.281 -6.434 1 96.94 54 VAL B CA 1
ATOM 3486 C C . VAL B 1 54 ? 32.25 11.438 -5.207 1 96.94 54 VAL B C 1
ATOM 3488 O O . VAL B 1 54 ? 31.156 12.008 -5.297 1 96.94 54 VAL B O 1
ATOM 3491 N N . ARG B 1 55 ? 32.688 10.938 -4.066 1 97.5 55 ARG B N 1
ATOM 3492 C CA . ARG B 1 55 ? 31.891 11.039 -2.838 1 97.5 55 ARG B CA 1
ATOM 3493 C C . ARG B 1 55 ? 31.656 12.5 -2.459 1 97.5 55 ARG B C 1
ATOM 3495 O O . ARG B 1 55 ? 30.547 12.867 -2.066 1 97.5 55 ARG B O 1
ATOM 3502 N N . ASN B 1 56 ? 32.688 13.344 -2.619 1 97 56 ASN B N 1
ATOM 3503 C CA . ASN B 1 56 ? 32.562 14.758 -2.301 1 97 56 ASN B CA 1
ATOM 3504 C C . ASN B 1 56 ? 31.578 15.461 -3.23 1 97 56 ASN B C 1
ATOM 3506 O O . ASN B 1 56 ? 30.891 16.406 -2.822 1 97 56 ASN B O 1
ATOM 3510 N N . ALA B 1 57 ? 31.547 15 -4.43 1 97.19 57 ALA B N 1
ATOM 3511 C CA . ALA B 1 57 ? 30.656 15.594 -5.426 1 97.19 57 ALA B CA 1
ATOM 3512 C C . ALA B 1 57 ? 29.203 15.391 -5.047 1 97.19 57 ALA B C 1
ATOM 3514 O O . ALA B 1 57 ? 28.328 16.141 -5.5 1 97.19 57 ALA B O 1
ATOM 3515 N N . LEU B 1 58 ? 28.875 14.414 -4.207 1 97.31 58 LEU B N 1
ATOM 3516 C CA . LEU B 1 58 ? 27.516 14.102 -3.793 1 97.31 58 LEU B CA 1
ATOM 3517 C C . LEU B 1 58 ? 26.938 15.227 -2.932 1 97.31 58 LEU B C 1
ATOM 3519 O O . LEU B 1 58 ? 25.719 15.336 -2.781 1 97.31 58 LEU B O 1
ATOM 3523 N N . PHE B 1 59 ? 27.766 16.031 -2.373 1 95.69 59 PHE B N 1
ATOM 3524 C CA . PHE B 1 59 ? 27.312 17.047 -1.417 1 95.69 59 PHE B CA 1
ATOM 3525 C C . PHE B 1 59 ? 27.266 18.422 -2.061 1 95.69 59 PHE B C 1
ATOM 3527 O O . PHE B 1 59 ? 27 19.422 -1.386 1 95.69 59 PHE B O 1
ATOM 3534 N N . GLU B 1 60 ? 27.531 18.438 -3.295 1 95.06 60 GLU B N 1
ATOM 3535 C CA . GLU B 1 60 ? 27.453 19.703 -4.012 1 95.06 60 GLU B CA 1
ATOM 3536 C C . GLU B 1 60 ? 26 20.094 -4.277 1 95.06 60 GLU B C 1
ATOM 3538 O O . GLU B 1 60 ? 25.141 19.234 -4.508 1 95.06 60 GLU B O 1
ATOM 3543 N N . ASP B 1 61 ? 25.625 21.375 -4.359 1 91.62 61 ASP B N 1
ATOM 3544 C CA . ASP B 1 61 ? 24.266 21.891 -4.516 1 91.62 61 ASP B CA 1
ATOM 3545 C C . ASP B 1 61 ? 23.719 21.594 -5.914 1 91.62 61 ASP B C 1
ATOM 3547 O O . ASP B 1 61 ? 22.516 21.469 -6.098 1 91.62 61 ASP B O 1
ATOM 3551 N N . ASP B 1 62 ? 24.625 21.516 -6.898 1 93.38 62 ASP B N 1
ATOM 3552 C CA . ASP B 1 62 ? 24.172 21.328 -8.273 1 93.38 62 ASP B CA 1
ATOM 3553 C C . ASP B 1 62 ? 24.375 19.875 -8.719 1 93.38 62 ASP B C 1
ATOM 3555 O O . ASP B 1 62 ? 24.578 19.609 -9.898 1 93.38 62 ASP B O 1
ATOM 3559 N N . LEU B 1 63 ? 24.312 18.922 -7.777 1 95.44 63 LEU B N 1
ATOM 3560 C CA . LEU B 1 63 ? 24.5 17.5 -8.055 1 95.44 63 LEU B CA 1
ATOM 3561 C C . LEU B 1 63 ? 23.469 17 -9.055 1 95.44 63 LEU B C 1
ATOM 3563 O O . LEU B 1 63 ? 23.797 16.297 -10.008 1 95.44 63 LEU B O 1
ATOM 3567 N N . ILE B 1 64 ? 22.219 17.453 -8.82 1 96.06 64 ILE B N 1
ATOM 3568 C CA . ILE B 1 64 ? 21.109 16.922 -9.617 1 96.06 64 ILE B CA 1
ATOM 3569 C C . ILE B 1 64 ? 20.984 17.719 -10.914 1 96.06 64 ILE B C 1
ATOM 3571 O O . ILE B 1 64 ? 20.891 18.953 -10.891 1 96.06 64 ILE B O 1
ATOM 3575 N N . ASP B 1 65 ? 21.109 17.047 -12.016 1 95.56 65 ASP B N 1
ATOM 3576 C CA . ASP B 1 65 ? 20.844 17.656 -13.32 1 95.56 65 ASP B CA 1
ATOM 3577 C C . ASP B 1 65 ? 19.344 17.672 -13.609 1 95.56 65 ASP B C 1
ATOM 3579 O O . ASP B 1 65 ? 18.797 16.703 -14.125 1 95.56 65 ASP B O 1
ATOM 3583 N N . ILE B 1 66 ? 18.703 18.719 -13.398 1 95.38 66 ILE B N 1
ATOM 3584 C CA . ILE B 1 66 ? 17.25 18.891 -13.359 1 95.38 66 ILE B CA 1
ATOM 3585 C C . ILE B 1 66 ? 16.641 18.484 -14.695 1 95.38 66 ILE B C 1
ATOM 3587 O O . ILE B 1 66 ? 15.547 17.922 -14.75 1 95.38 66 ILE B O 1
ATOM 3591 N N . ASN B 1 67 ? 17.344 18.609 -15.797 1 94.12 67 ASN B N 1
ATOM 3592 C CA . ASN B 1 67 ? 16.75 18.406 -17.109 1 94.12 67 ASN B CA 1
ATOM 3593 C C . ASN B 1 67 ? 17.172 17.062 -17.719 1 94.12 67 ASN B C 1
ATOM 3595 O O . ASN B 1 67 ? 16.531 16.562 -18.625 1 94.12 67 ASN B O 1
ATOM 3599 N N . ASN B 1 68 ? 18.266 16.484 -17.125 1 95.38 68 ASN B N 1
ATOM 3600 C CA . ASN B 1 68 ? 18.828 15.344 -17.859 1 95.38 68 ASN B CA 1
ATOM 3601 C C . ASN B 1 68 ? 19.047 14.141 -16.938 1 95.38 68 ASN B C 1
ATOM 3603 O O . ASN B 1 68 ? 19.594 13.125 -17.375 1 95.38 68 ASN B O 1
ATOM 3607 N N . CYS B 1 69 ? 18.641 14.234 -15.773 1 97.06 69 CYS B N 1
ATOM 3608 C CA . CYS B 1 69 ? 18.797 13.086 -14.883 1 97.06 69 CYS B CA 1
ATOM 3609 C C . CYS B 1 69 ? 17.812 11.977 -15.25 1 97.06 69 CYS B C 1
ATOM 3611 O O . CYS B 1 69 ? 16.969 12.156 -16.125 1 97.06 69 CYS B O 1
ATOM 3613 N N . TYR B 1 70 ? 17.953 10.82 -14.672 1 97.44 70 TYR B N 1
ATOM 3614 C CA . TYR B 1 70 ? 17.109 9.656 -14.938 1 97.44 70 TYR B CA 1
ATOM 3615 C C . TYR B 1 70 ? 15.641 9.992 -14.758 1 97.44 70 TYR B C 1
ATOM 3617 O O . TYR B 1 70 ? 14.82 9.711 -15.641 1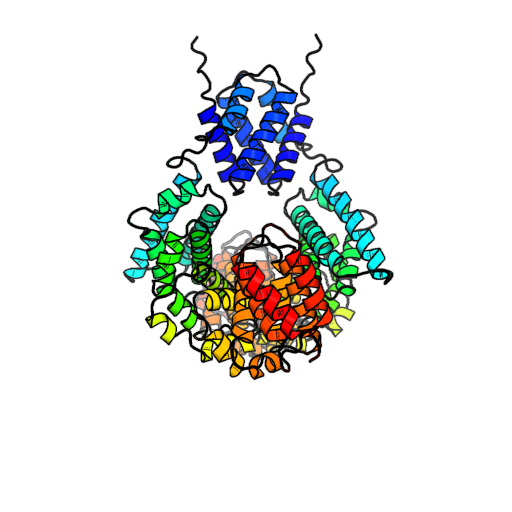 97.44 70 TYR B O 1
ATOM 3625 N N . ASP B 1 71 ? 15.266 10.602 -13.656 1 97.44 71 ASP B N 1
ATOM 3626 C CA . ASP B 1 71 ? 13.875 10.922 -13.344 1 97.44 71 ASP B CA 1
ATOM 3627 C C . ASP B 1 71 ? 13.289 11.883 -14.375 1 97.44 71 ASP B C 1
ATOM 3629 O O . ASP B 1 71 ? 12.117 11.758 -14.758 1 97.44 71 ASP B O 1
ATOM 3633 N N . ALA B 1 72 ? 14.109 12.828 -14.797 1 97.44 72 ALA B N 1
ATOM 3634 C CA . ALA B 1 72 ? 13.656 13.781 -15.797 1 97.44 72 ALA B CA 1
ATOM 3635 C C . ALA B 1 72 ? 13.305 13.078 -17.109 1 97.44 72 ALA B C 1
ATOM 3637 O O . ALA B 1 72 ? 12.258 13.336 -17.703 1 97.44 72 ALA B O 1
ATOM 3638 N N . LYS B 1 73 ? 14.148 12.188 -17.5 1 97.5 73 LYS B N 1
ATOM 3639 C CA . LYS B 1 73 ? 13.953 11.453 -18.75 1 97.5 73 LYS B CA 1
ATOM 3640 C C . LYS B 1 73 ? 12.703 10.578 -18.672 1 97.5 73 LYS B C 1
ATOM 3642 O O . LYS B 1 73 ? 11.906 10.547 -19.625 1 97.5 73 LYS B O 1
ATOM 3647 N N . ILE B 1 74 ? 12.562 9.875 -17.609 1 97.38 74 ILE B N 1
ATOM 3648 C CA . ILE B 1 74 ? 11.414 9 -17.438 1 97.38 74 ILE B CA 1
ATOM 3649 C C . ILE B 1 74 ? 10.133 9.836 -17.375 1 97.38 74 ILE B C 1
ATOM 3651 O O . ILE B 1 74 ? 9.109 9.469 -17.953 1 97.38 74 ILE B O 1
ATOM 3655 N N . MET B 1 75 ? 10.148 10.945 -16.625 1 96.94 75 MET B N 1
ATOM 3656 C CA . MET B 1 75 ? 8.977 11.812 -16.5 1 96.94 75 MET B CA 1
ATOM 3657 C C . MET B 1 75 ? 8.555 12.359 -17.859 1 96.94 75 MET B C 1
ATOM 3659 O O . MET B 1 75 ? 7.363 12.375 -18.172 1 96.94 75 MET B O 1
ATOM 3663 N N . GLN B 1 76 ? 9.539 12.773 -18.609 1 96.88 76 GLN B N 1
ATOM 3664 C CA . GLN B 1 76 ? 9.25 13.289 -19.938 1 96.88 76 GLN B CA 1
ATOM 3665 C C . GLN B 1 76 ? 8.594 12.227 -20.812 1 96.88 76 GLN B C 1
ATOM 3667 O O . GLN B 1 76 ? 7.617 12.508 -21.516 1 96.88 76 GLN B O 1
ATOM 3672 N N . LYS B 1 77 ? 9.141 11.062 -20.75 1 97.38 77 LYS B N 1
ATOM 3673 C CA . LYS B 1 77 ? 8.578 9.945 -21.5 1 97.38 77 LYS B CA 1
ATOM 3674 C C . LYS B 1 77 ? 7.145 9.648 -21.062 1 97.38 77 LYS B C 1
ATOM 3676 O O . LYS B 1 77 ? 6.262 9.469 -21.906 1 97.38 77 LYS B O 1
ATOM 3681 N N . LEU B 1 78 ? 6.898 9.617 -19.797 1 97.25 78 LEU B N 1
ATOM 3682 C CA . LEU B 1 78 ? 5.578 9.32 -19.25 1 97.25 78 LEU B CA 1
ATOM 3683 C C . LEU B 1 78 ? 4.578 10.406 -19.641 1 97.25 78 LEU B C 1
ATOM 3685 O O . LEU B 1 78 ? 3.436 10.109 -19.984 1 97.25 78 LEU B O 1
ATOM 3689 N N . ILE B 1 79 ? 4.984 11.703 -19.531 1 97.12 79 ILE B N 1
ATOM 3690 C CA . ILE B 1 79 ? 4.105 12.82 -19.875 1 97.12 79 ILE B CA 1
ATOM 3691 C C . ILE B 1 79 ? 3.682 12.719 -21.328 1 97.12 79 ILE B C 1
ATOM 3693 O O . ILE B 1 79 ? 2.502 12.875 -21.656 1 97.12 79 ILE B O 1
ATOM 3697 N N . THR B 1 80 ? 4.648 12.391 -22.172 1 95.94 80 THR B N 1
ATOM 3698 C CA . THR B 1 80 ? 4.352 12.25 -23.594 1 95.94 80 THR B CA 1
ATOM 3699 C C . THR B 1 80 ? 3.385 11.094 -23.828 1 95.94 80 THR B C 1
ATOM 3701 O O . THR B 1 80 ? 2.379 11.25 -24.531 1 95.94 80 THR B O 1
ATOM 3704 N N . GLU B 1 81 ? 3.652 9.969 -23.266 1 95.44 81 GLU B N 1
ATOM 3705 C CA . GLU B 1 81 ? 2.832 8.773 -23.422 1 95.44 81 GLU B CA 1
ATOM 3706 C C . GLU B 1 81 ? 1.411 9.008 -22.906 1 95.44 81 GLU B C 1
ATOM 3708 O O . GLU B 1 81 ? 0.44 8.664 -23.594 1 95.44 81 GLU B O 1
ATOM 3713 N N . LEU B 1 82 ? 1.304 9.547 -21.781 1 95.06 82 LEU B N 1
ATOM 3714 C CA . LEU B 1 82 ? -0.005 9.766 -21.172 1 95.06 82 LEU B CA 1
ATOM 3715 C C . LEU B 1 82 ? -0.784 10.836 -21.922 1 95.06 82 LEU B C 1
ATOM 3717 O O . LEU B 1 82 ? -1.999 10.719 -22.109 1 95.06 82 LEU B O 1
ATOM 3721 N N . THR B 1 83 ? -0.072 11.914 -22.328 1 94.31 83 THR B N 1
ATOM 3722 C CA . THR B 1 83 ? -0.727 12.953 -23.125 1 94.31 83 THR B CA 1
ATOM 3723 C C . THR B 1 83 ? -1.316 12.375 -24.406 1 94.31 83 THR B C 1
ATOM 3725 O O . THR B 1 83 ? -2.461 12.664 -24.75 1 94.31 83 THR B O 1
ATOM 3728 N N . ASP B 1 84 ? -0.575 11.555 -25.031 1 92.31 84 ASP B N 1
ATOM 3729 C CA . ASP B 1 84 ? -1.048 10.906 -26.25 1 92.31 84 ASP B CA 1
ATOM 3730 C C . ASP B 1 84 ? -2.264 10.023 -25.969 1 92.31 84 ASP B C 1
ATOM 3732 O O . ASP B 1 84 ? -3.232 10.039 -26.719 1 92.31 84 ASP B O 1
ATOM 3736 N N . ASN B 1 85 ? -2.197 9.258 -24.938 1 89.44 85 ASN B N 1
ATOM 3737 C CA . ASN B 1 85 ? -3.293 8.375 -24.562 1 89.44 85 ASN B CA 1
ATOM 3738 C C . ASN B 1 85 ? -4.562 9.156 -24.25 1 89.44 85 ASN B C 1
ATOM 3740 O O . ASN B 1 85 ? -5.66 8.758 -24.641 1 89.44 85 ASN B O 1
ATOM 3744 N N . ILE B 1 86 ? -4.426 10.25 -23.594 1 89.75 86 ILE B N 1
ATOM 3745 C CA . ILE B 1 86 ? -5.566 11.07 -23.203 1 89.75 86 ILE B CA 1
ATOM 3746 C C . ILE B 1 86 ? -6.184 11.719 -24.438 1 89.75 86 ILE B C 1
ATOM 3748 O O . ILE B 1 86 ? -7.41 11.781 -24.562 1 89.75 86 ILE B O 1
ATOM 3752 N N . GLU B 1 87 ? -5.336 12.211 -25.312 1 88 87 GLU B N 1
ATOM 3753 C CA . GLU B 1 87 ? -5.832 12.812 -26.562 1 88 87 GLU B CA 1
ATOM 3754 C C . GLU B 1 87 ? -6.605 11.789 -27.391 1 88 87 GLU B C 1
ATOM 3756 O O . GLU B 1 87 ? -7.648 12.109 -27.969 1 88 87 GLU B O 1
ATOM 3761 N N . ASP B 1 88 ? -6.148 10.602 -27.375 1 84.81 88 ASP B N 1
ATOM 3762 C CA . ASP B 1 88 ? -6.836 9.531 -28.094 1 84.81 88 ASP B CA 1
ATOM 3763 C C . ASP B 1 88 ? -8.203 9.242 -27.484 1 84.81 88 ASP B C 1
ATOM 3765 O O . ASP B 1 88 ? -9.172 8.992 -28.188 1 84.81 88 ASP B O 1
ATOM 3769 N N . LYS B 1 89 ? -8.227 9.18 -26.219 1 82.88 89 LYS B N 1
ATOM 3770 C CA . LYS B 1 89 ? -9.477 8.914 -25.516 1 82.88 89 LYS B CA 1
ATOM 3771 C C . LYS B 1 89 ? -10.477 10.047 -25.734 1 82.88 89 LYS B C 1
ATOM 3773 O O . LYS B 1 89 ? -11.68 9.805 -25.844 1 82.88 89 LYS B O 1
ATOM 3778 N N . GLU B 1 90 ? -9.914 11.234 -25.703 1 81.38 90 GLU B N 1
ATOM 3779 C CA . GLU B 1 90 ? -10.773 12.391 -25.938 1 81.38 90 GLU B CA 1
ATOM 3780 C C . GLU B 1 90 ? -11.398 12.352 -27.328 1 81.38 90 GLU B C 1
ATOM 3782 O O . GLU B 1 90 ? -12.539 12.797 -27.516 1 81.38 90 GLU B O 1
ATOM 3787 N N . GLN B 1 91 ? -10.648 11.82 -28.234 1 75.25 91 GLN B N 1
ATOM 3788 C CA . GLN B 1 91 ? -11.125 11.766 -29.625 1 75.25 91 GLN B CA 1
ATOM 3789 C C . GLN B 1 91 ? -11.922 10.492 -29.875 1 75.25 91 GLN B C 1
ATOM 3791 O O . GLN B 1 91 ? -12.422 10.281 -30.984 1 75.25 91 GLN B O 1
ATOM 3796 N N . GLN B 1 92 ? -12.359 9.664 -28.875 1 65.69 92 GLN B N 1
ATOM 3797 C CA . GLN B 1 92 ? -13.156 8.445 -28.938 1 65.69 92 GLN B CA 1
ATOM 3798 C C . GLN B 1 92 ? -12.562 7.441 -29.922 1 65.69 92 GLN B C 1
ATOM 3800 O O . GLN B 1 92 ? -13.289 6.695 -30.578 1 65.69 92 GLN B O 1
ATOM 3805 N N . SER B 1 93 ? -11.43 7.598 -30.359 1 54.31 93 SER B N 1
ATOM 3806 C CA . SER B 1 93 ? -10.828 6.676 -31.312 1 54.31 93 SER B CA 1
ATOM 3807 C C . SER B 1 93 ? -10.383 5.387 -30.625 1 54.31 93 SER B C 1
ATOM 3809 O O . SER B 1 93 ? -9.719 4.547 -31.25 1 54.31 93 SER B O 1
ATOM 3811 N N . TRP B 1 94 ? -10.555 5.117 -29.422 1 51.12 94 TRP B N 1
ATOM 3812 C CA . TRP B 1 94 ? -9.766 4.199 -28.609 1 51.12 94 TRP B CA 1
ATOM 3813 C C . TRP B 1 94 ? -10.375 2.803 -28.609 1 51.12 94 TRP B C 1
ATOM 3815 O O . TRP B 1 94 ? -11.586 2.646 -28.406 1 51.12 94 TRP B O 1
ATOM 3825 N N . THR B 1 95 ? -9.602 1.877 -29.281 1 46.81 95 THR B N 1
ATOM 3826 C CA . THR B 1 95 ? -9.75 0.436 -29.109 1 46.81 95 THR B CA 1
ATOM 3827 C C . THR B 1 95 ? -9.633 0.055 -27.625 1 46.81 95 THR B C 1
ATOM 3829 O O . THR B 1 95 ? -8.945 0.729 -26.859 1 46.81 95 THR B O 1
ATOM 3832 N N . LEU B 1 96 ? -10.172 -1.276 -27.141 1 47.22 96 LEU B N 1
ATOM 3833 C CA . LEU B 1 96 ? -10.75 -1.813 -25.922 1 47.22 96 LEU B CA 1
ATOM 3834 C C . LEU B 1 96 ? -9.711 -1.844 -24.797 1 47.22 96 LEU B C 1
ATOM 3836 O O . LEU B 1 96 ? -8.898 -0.925 -24.672 1 47.22 96 LEU B O 1
ATOM 3840 N N . LYS B 1 97 ? -9.562 -3.164 -24.047 1 49.5 97 LYS B N 1
ATOM 3841 C CA . LYS B 1 97 ? -9.164 -3.713 -22.75 1 49.5 97 LYS B CA 1
ATOM 3842 C C . LYS B 1 97 ? -7.66 -3.576 -22.547 1 49.5 97 LYS B C 1
ATOM 3844 O O . LYS B 1 97 ? -7.215 -3.186 -21.453 1 49.5 97 LYS B O 1
ATOM 3849 N N . ASP B 1 98 ? -6.746 -3.984 -23.516 1 55.47 98 ASP B N 1
ATOM 3850 C CA . ASP B 1 98 ? -5.293 -4.078 -23.406 1 55.47 98 ASP B CA 1
ATOM 3851 C C . ASP B 1 98 ? -4.68 -2.723 -23.062 1 55.47 98 ASP B C 1
ATOM 3853 O O . ASP B 1 98 ? -3.686 -2.656 -22.328 1 55.47 98 ASP B O 1
ATOM 3857 N N . ASP B 1 99 ? -5.469 -1.609 -23.125 1 75.25 99 ASP B N 1
ATOM 3858 C CA . ASP B 1 99 ? -4.969 -0.242 -23 1 75.25 99 ASP B CA 1
ATOM 3859 C C . ASP B 1 99 ? -5.113 0.273 -21.578 1 75.25 99 ASP B C 1
ATOM 3861 O O . ASP B 1 99 ? -4.297 1.07 -21.109 1 75.25 99 ASP B O 1
ATOM 3865 N N . GLU B 1 100 ? -5.789 -0.499 -20.953 1 81.12 100 GLU B N 1
ATOM 3866 C CA . GLU B 1 100 ? -6.047 -0.039 -19.578 1 81.12 100 GLU B CA 1
ATOM 3867 C C . GLU B 1 100 ? -4.879 -0.373 -18.656 1 81.12 100 GLU B C 1
ATOM 3869 O O . GLU B 1 100 ? -4.457 0.462 -17.859 1 81.12 100 GLU B O 1
ATOM 3874 N N . GLU B 1 101 ? -4.422 -1.589 -18.844 1 84.06 101 GLU B N 1
ATOM 3875 C CA . GLU B 1 101 ? -3.324 -2.021 -18 1 84.06 101 GLU B CA 1
ATOM 3876 C C . GLU B 1 101 ? -2.078 -1.168 -18.219 1 84.06 101 GLU B C 1
ATOM 3878 O O . GLU B 1 101 ? -1.396 -0.793 -17.266 1 84.06 101 GLU B O 1
ATOM 3883 N N . ALA B 1 102 ? -1.83 -0.905 -19.438 1 89.06 102 ALA B N 1
ATOM 3884 C CA . ALA B 1 102 ? -0.675 -0.075 -19.766 1 89.06 102 ALA B CA 1
ATOM 3885 C C . ALA B 1 102 ? -0.84 1.34 -19.219 1 89.06 102 ALA B C 1
ATOM 3887 O O . ALA B 1 102 ? 0.115 1.929 -18.703 1 89.06 102 ALA B O 1
ATOM 3888 N N . LEU B 1 103 ? -2.021 1.881 -19.375 1 92.94 103 LEU B N 1
ATOM 3889 C CA . LEU B 1 103 ? -2.316 3.213 -18.859 1 92.94 103 LEU B CA 1
ATOM 3890 C C . LEU B 1 103 ? -2.125 3.266 -17.344 1 92.94 103 LEU B C 1
ATOM 3892 O O . LEU B 1 103 ? -1.465 4.172 -16.828 1 92.94 103 LEU B O 1
ATOM 3896 N N . ILE B 1 104 ? -2.639 2.268 -16.672 1 94.31 104 ILE B N 1
ATOM 3897 C CA . ILE B 1 104 ? -2.547 2.201 -15.219 1 94.31 104 ILE B CA 1
ATOM 3898 C C . ILE B 1 104 ? -1.084 2.07 -14.805 1 94.31 104 ILE B C 1
ATOM 3900 O O . ILE B 1 104 ? -0.646 2.721 -13.852 1 94.31 104 ILE B O 1
ATOM 3904 N N . GLU B 1 105 ? -0.356 1.307 -15.508 1 95.06 105 GLU B N 1
ATOM 3905 C CA . GLU B 1 105 ? 1.063 1.137 -15.211 1 95.06 105 GLU B CA 1
ATOM 3906 C C . GLU B 1 105 ? 1.821 2.451 -15.367 1 95.06 105 GLU B C 1
ATOM 3908 O O . GLU B 1 105 ? 2.66 2.795 -14.539 1 95.06 105 GLU B O 1
ATOM 3913 N N . SER B 1 106 ? 1.54 3.154 -16.422 1 96.62 106 SER B N 1
ATOM 3914 C CA . SER B 1 106 ? 2.176 4.449 -16.641 1 96.62 106 SER B CA 1
ATOM 3915 C C . SER B 1 106 ? 1.823 5.438 -15.531 1 96.62 106 SER B C 1
ATOM 3917 O O . SER B 1 106 ? 2.68 6.199 -15.078 1 96.62 106 SER B O 1
ATOM 3919 N N . LEU B 1 107 ? 0.616 5.449 -15.109 1 97.5 107 LEU B N 1
ATOM 3920 C CA . LEU B 1 107 ? 0.173 6.344 -14.039 1 97.5 107 LEU B CA 1
ATOM 3921 C C . LEU B 1 107 ? 0.845 5.988 -12.719 1 97.5 107 LEU B C 1
ATOM 3923 O O . LEU B 1 107 ? 1.229 6.879 -11.953 1 97.5 107 LEU B O 1
ATOM 3927 N N . HIS B 1 108 ? 0.958 4.734 -12.508 1 97.25 108 HIS B N 1
ATOM 3928 C CA . HIS B 1 108 ? 1.651 4.293 -11.297 1 97.25 108 HIS B CA 1
ATOM 3929 C C . HIS B 1 108 ? 3.115 4.723 -11.32 1 97.25 108 HIS B C 1
ATOM 3931 O O . HIS B 1 108 ? 3.65 5.16 -10.297 1 97.25 108 HIS B O 1
ATOM 3937 N N . GLN B 1 109 ? 3.707 4.531 -12.414 1 97.19 109 GLN B N 1
ATOM 3938 C CA . GLN B 1 109 ? 5.094 4.961 -12.547 1 97.19 109 GLN B CA 1
ATOM 3939 C C . GLN B 1 109 ? 5.227 6.469 -12.344 1 97.19 109 GLN B C 1
ATOM 3941 O O . GLN B 1 109 ? 6.172 6.934 -11.711 1 97.19 109 GLN B O 1
ATOM 3946 N N . LEU B 1 110 ? 4.316 7.199 -12.898 1 97.94 110 LEU B N 1
ATOM 3947 C CA . LEU B 1 110 ? 4.297 8.648 -12.711 1 97.94 110 LEU B CA 1
ATOM 3948 C C . LEU B 1 110 ? 4.176 9.008 -11.234 1 97.94 110 LEU B C 1
ATOM 3950 O O . LEU B 1 110 ? 4.934 9.836 -10.734 1 97.94 110 LEU B O 1
ATOM 3954 N N . ALA B 1 111 ? 3.225 8.383 -10.57 1 97.75 111 ALA B N 1
ATOM 3955 C CA . ALA B 1 111 ? 3.021 8.648 -9.148 1 97.75 111 ALA B CA 1
ATOM 3956 C C . ALA B 1 111 ? 4.285 8.344 -8.344 1 97.75 111 ALA B C 1
ATOM 3958 O O . ALA B 1 111 ? 4.652 9.094 -7.441 1 97.75 111 ALA B O 1
ATOM 3959 N N . SER B 1 112 ? 4.887 7.281 -8.688 1 97.31 112 SER B N 1
ATOM 3960 C CA . SER B 1 112 ? 6.117 6.887 -8.008 1 97.31 112 SER B CA 1
ATOM 3961 C C . SER B 1 112 ? 7.211 7.934 -8.195 1 97.31 112 SER B C 1
ATOM 3963 O O . SER B 1 112 ? 7.887 8.312 -7.234 1 97.31 112 SER B O 1
ATOM 3965 N N . ILE B 1 113 ? 7.371 8.414 -9.367 1 97.5 113 ILE B N 1
ATOM 3966 C CA . ILE B 1 113 ? 8.391 9.414 -9.656 1 97.5 113 ILE B CA 1
ATOM 3967 C C . ILE B 1 113 ? 8.062 10.711 -8.922 1 97.5 113 ILE B C 1
ATOM 3969 O O . ILE B 1 113 ? 8.945 11.32 -8.305 1 97.5 113 ILE B O 1
ATOM 3973 N N . LEU B 1 114 ? 6.875 11.094 -8.961 1 97.75 114 LEU B N 1
ATOM 3974 C CA . LEU B 1 114 ? 6.445 12.32 -8.305 1 97.75 114 LEU B CA 1
ATOM 3975 C C . LEU B 1 114 ? 6.711 12.258 -6.809 1 97.75 114 LEU B C 1
ATOM 3977 O O . LEU B 1 114 ? 7.035 13.273 -6.188 1 97.75 114 LEU B O 1
ATOM 3981 N N . GLY B 1 115 ? 6.629 11.133 -6.27 1 97.19 115 GLY B N 1
ATOM 3982 C CA . GLY B 1 115 ? 6.809 10.969 -4.836 1 97.19 115 GLY B CA 1
ATOM 3983 C C . GLY B 1 115 ? 8.258 10.773 -4.434 1 97.19 115 GLY B C 1
ATOM 3984 O O . GLY B 1 115 ? 8.648 11.117 -3.312 1 97.19 115 GLY B O 1
ATOM 3985 N N . ASN B 1 116 ? 9.086 10.266 -5.301 1 97 116 ASN B N 1
ATOM 3986 C CA . ASN B 1 116 ? 10.414 9.812 -4.898 1 97 116 ASN B CA 1
ATOM 3987 C C . ASN B 1 116 ? 11.516 10.664 -5.523 1 97 116 ASN B C 1
ATOM 3989 O O . ASN B 1 116 ? 12.641 10.695 -5.02 1 97 116 ASN B O 1
ATOM 3993 N N . ALA B 1 117 ? 11.258 11.406 -6.602 1 97.5 117 ALA B N 1
ATOM 3994 C CA . ALA B 1 117 ? 12.258 12.211 -7.293 1 97.5 117 ALA B CA 1
ATOM 3995 C C . ALA B 1 117 ? 12.453 13.555 -6.609 1 97.5 117 ALA B C 1
ATOM 3997 O O . ALA B 1 117 ? 11.719 13.898 -5.68 1 97.5 117 ALA B O 1
ATOM 3998 N N . ASP B 1 118 ? 13.523 14.258 -7.016 1 96.69 118 ASP B N 1
ATOM 3999 C CA . ASP B 1 118 ? 13.758 15.625 -6.559 1 96.69 118 ASP B CA 1
ATOM 4000 C C . ASP B 1 118 ? 12.602 16.531 -6.969 1 96.69 118 ASP B C 1
ATOM 4002 O O . ASP B 1 118 ? 12.188 16.547 -8.133 1 96.69 118 ASP B O 1
ATOM 4006 N N . ARG B 1 119 ? 12.125 17.25 -5.996 1 96 119 ARG B N 1
ATOM 4007 C CA . ARG B 1 119 ? 10.977 18.125 -6.207 1 96 119 ARG B CA 1
ATOM 4008 C C . ARG B 1 119 ? 11.219 19.078 -7.371 1 96 119 ARG B C 1
ATOM 4010 O O . ARG B 1 119 ? 10.305 19.359 -8.148 1 96 119 ARG B O 1
ATOM 4017 N N . ARG B 1 120 ? 12.438 19.625 -7.555 1 96.44 120 ARG B N 1
ATOM 4018 C CA . ARG B 1 120 ? 12.781 20.594 -8.594 1 96.44 120 ARG B CA 1
ATOM 4019 C C . ARG B 1 120 ? 12.664 19.969 -9.977 1 96.44 120 ARG B C 1
ATOM 4021 O O . ARG B 1 120 ? 12.25 20.641 -10.93 1 96.44 120 ARG B O 1
ATOM 4028 N N . VAL B 1 121 ? 12.953 18.703 -10.062 1 97.12 121 VAL B N 1
ATOM 4029 C CA . VAL B 1 121 ? 12.875 17.984 -11.336 1 97.12 121 VAL B CA 1
ATOM 4030 C C . VAL B 1 121 ? 11.414 17.859 -11.766 1 97.12 121 VAL B C 1
ATOM 4032 O O . VAL B 1 121 ? 11.07 18.172 -12.914 1 97.12 121 VAL B O 1
ATOM 4035 N N . CYS B 1 122 ? 10.562 17.406 -10.867 1 97.69 122 CYS B N 1
ATOM 4036 C CA . CYS B 1 122 ? 9.141 17.219 -11.148 1 97.69 122 CYS B CA 1
ATOM 4037 C C . CYS B 1 122 ? 8.492 18.547 -11.531 1 97.69 122 CYS B C 1
ATOM 4039 O O . CYS B 1 122 ? 7.777 18.625 -12.531 1 97.69 122 CYS B O 1
ATOM 4041 N N . LEU B 1 123 ? 8.773 19.609 -10.766 1 96.75 123 LEU B N 1
ATOM 4042 C CA . LEU B 1 123 ? 8.148 20.906 -10.992 1 96.75 123 LEU B CA 1
ATOM 4043 C C . LEU B 1 123 ? 8.562 21.469 -12.352 1 96.75 123 LEU B C 1
ATOM 4045 O O . LEU B 1 123 ? 7.742 22.078 -13.047 1 96.75 123 LEU B O 1
ATOM 4049 N N . GLU B 1 124 ? 9.836 21.266 -12.688 1 95.94 124 GLU B N 1
ATOM 4050 C CA . GLU B 1 124 ? 10.32 21.766 -13.977 1 95.94 124 GLU B CA 1
ATOM 4051 C C . GLU B 1 124 ? 9.547 21.141 -15.133 1 95.94 124 GLU B C 1
ATOM 4053 O O . GLU B 1 124 ? 9.227 21.828 -16.109 1 95.94 124 GLU B O 1
ATOM 4058 N N . GLN B 1 125 ? 9.227 19.906 -15 1 95 125 GLN B N 1
ATOM 4059 C CA . GLN B 1 125 ? 8.523 19.188 -16.062 1 95 125 GLN B CA 1
ATOM 4060 C C . GLN B 1 125 ? 7.039 19.531 -16.078 1 95 125 GLN B C 1
ATOM 4062 O O . GLN B 1 125 ? 6.43 19.672 -17.141 1 95 125 GLN B O 1
ATOM 4067 N N . LEU B 1 126 ? 6.453 19.703 -14.922 1 96.56 126 LEU B N 1
ATOM 4068 C CA . LEU B 1 126 ? 5.012 19.906 -14.812 1 96.56 126 LEU B CA 1
ATOM 4069 C C . LEU B 1 126 ? 4.641 21.359 -15.125 1 96.56 126 LEU B C 1
ATOM 4071 O O . LEU B 1 126 ? 3.523 21.625 -15.57 1 96.56 126 LEU B O 1
ATOM 4075 N N . ARG B 1 127 ? 5.555 22.266 -14.844 1 95.12 127 ARG B N 1
ATOM 4076 C CA . ARG B 1 127 ? 5.273 23.688 -15.016 1 95.12 127 ARG B CA 1
ATOM 4077 C C . ARG B 1 127 ? 5.188 24.062 -16.484 1 95.12 127 ARG B C 1
ATOM 4079 O O . ARG B 1 127 ? 4.66 25.109 -16.844 1 95.12 127 ARG B O 1
ATOM 4086 N N . ARG B 1 128 ? 5.602 23.156 -17.312 1 91.75 128 ARG B N 1
ATOM 4087 C CA . ARG B 1 128 ? 5.586 23.422 -18.75 1 91.75 128 ARG B CA 1
ATOM 4088 C C . ARG B 1 128 ? 4.168 23.688 -19.234 1 91.75 128 ARG B C 1
ATOM 4090 O O . ARG B 1 128 ? 3.221 23.016 -18.828 1 91.75 128 ARG B O 1
ATOM 4097 N N . ASN B 1 129 ? 3.939 24.766 -20.047 1 91.38 129 ASN B N 1
ATOM 4098 C CA . ASN B 1 129 ? 2.658 25.188 -20.609 1 91.38 129 ASN B CA 1
ATOM 4099 C C . ASN B 1 129 ? 1.61 25.391 -19.516 1 91.38 129 ASN B C 1
ATOM 4101 O O . ASN B 1 129 ? 0.489 24.891 -19.625 1 91.38 129 ASN B O 1
ATOM 4105 N N . ASP B 1 130 ? 2.045 26.031 -18.406 1 93.25 130 ASP B N 1
ATOM 4106 C CA . ASP B 1 130 ? 1.158 26.406 -17.297 1 93.25 130 ASP B CA 1
ATOM 4107 C C . ASP B 1 130 ? 0.449 25.188 -16.734 1 93.25 130 ASP B C 1
ATOM 4109 O O . ASP B 1 130 ? -0.78 25.156 -16.625 1 93.25 130 ASP B O 1
ATOM 4113 N N . PHE B 1 131 ? 1.24 24.156 -16.438 1 96.38 131 PHE B N 1
ATOM 4114 C CA . PHE B 1 131 ? 0.781 22.922 -15.812 1 96.38 131 PHE B CA 1
ATOM 4115 C C . PHE B 1 131 ? -0.257 22.234 -16.688 1 96.38 131 PHE B C 1
ATOM 4117 O O . PHE B 1 131 ? -1.233 21.672 -16.172 1 96.38 131 PHE B O 1
ATOM 4124 N N . SER B 1 132 ? -0.085 22.266 -17.984 1 95.88 132 SER B N 1
ATOM 4125 C CA . SER B 1 132 ? -1.019 21.672 -18.938 1 95.88 132 SER B CA 1
ATOM 4126 C C . SER B 1 132 ? -1.183 20.172 -18.703 1 95.88 132 SER B C 1
ATOM 4128 O O . SER B 1 132 ? -2.281 19.625 -18.844 1 95.88 132 SER B O 1
ATOM 4130 N N . PHE B 1 133 ? -0.12 19.594 -18.375 1 97.19 133 PHE B N 1
ATOM 4131 C CA . PHE B 1 133 ? -0.18 18.141 -18.156 1 97.19 133 PHE B CA 1
ATOM 4132 C C . PHE B 1 133 ? -1.07 17.812 -16.969 1 97.19 133 PHE B C 1
ATOM 4134 O O . PHE B 1 133 ? -1.821 16.844 -17 1 97.19 133 PHE B O 1
ATOM 4141 N N . VAL B 1 134 ? -0.987 18.547 -15.875 1 97.56 134 VAL B N 1
ATOM 4142 C CA . VAL B 1 134 ? -1.822 18.328 -14.695 1 97.56 134 VAL B CA 1
ATOM 4143 C C . VAL B 1 134 ? -3.295 18.469 -15.078 1 97.56 134 VAL B C 1
ATOM 4145 O O . VAL B 1 134 ? -4.129 17.672 -14.648 1 97.56 134 VAL B O 1
ATOM 4148 N N . GLN B 1 135 ? -3.562 19.406 -15.914 1 95.88 135 GLN B N 1
ATOM 4149 C CA . GLN B 1 135 ? -4.93 19.594 -16.391 1 95.88 135 GLN B CA 1
ATOM 4150 C C . GLN B 1 135 ? -5.402 18.406 -17.219 1 95.88 135 GLN B C 1
ATOM 4152 O O . GLN B 1 135 ? -6.578 18.047 -17.156 1 95.88 135 GLN B O 1
ATOM 4157 N N . ARG B 1 136 ? -4.516 17.891 -17.953 1 95.69 136 ARG B N 1
ATOM 4158 C CA . ARG B 1 136 ? -4.848 16.719 -18.75 1 95.69 136 ARG B CA 1
ATOM 4159 C C . ARG B 1 136 ? -5.164 15.523 -17.844 1 95.69 136 ARG B C 1
ATOM 4161 O O . ARG B 1 136 ? -6.023 14.703 -18.188 1 95.69 136 ARG B O 1
ATOM 4168 N N . LEU B 1 137 ? -4.453 15.367 -16.75 1 96.81 137 LEU B N 1
ATOM 4169 C CA . LEU B 1 137 ? -4.758 14.312 -15.797 1 96.81 137 LEU B CA 1
ATOM 4170 C C . LEU B 1 137 ? -6.176 14.469 -15.25 1 96.81 137 LEU B C 1
ATOM 4172 O O . LEU B 1 137 ? -6.891 13.484 -15.078 1 96.81 137 LEU B O 1
ATOM 4176 N N . VAL B 1 138 ? -6.547 15.734 -14.977 1 96.31 138 VAL B N 1
ATOM 4177 C CA . VAL B 1 138 ? -7.902 16 -14.508 1 96.31 138 VAL B CA 1
ATOM 4178 C C . VAL B 1 138 ? -8.914 15.586 -15.578 1 96.31 138 VAL B C 1
ATOM 4180 O O . VAL B 1 138 ? -9.938 14.969 -15.266 1 96.31 138 VAL B O 1
ATOM 4183 N N . ALA B 1 139 ? -8.617 15.906 -16.812 1 94.5 139 ALA B N 1
ATOM 4184 C CA . ALA B 1 139 ? -9.484 15.523 -17.922 1 94.5 139 ALA B CA 1
ATOM 4185 C C . ALA B 1 139 ? -9.625 14 -18 1 94.5 139 ALA B C 1
ATOM 4187 O O . ALA B 1 139 ? -10.719 13.484 -18.234 1 94.5 139 ALA B O 1
ATOM 4188 N N . LEU B 1 140 ? -8.523 13.344 -17.828 1 94.75 140 LEU B N 1
ATOM 4189 C CA . LEU B 1 140 ? -8.539 11.883 -17.859 1 94.75 140 LEU B CA 1
ATOM 4190 C C . LEU B 1 140 ? -9.461 11.328 -16.781 1 94.75 140 LEU B C 1
ATOM 4192 O O . LEU B 1 140 ? -10.234 10.398 -17.031 1 94.75 140 LEU B O 1
ATOM 4196 N N . TYR B 1 141 ? -9.438 11.867 -15.617 1 94.75 141 TYR B N 1
ATOM 4197 C CA . TYR B 1 141 ? -10.289 11.438 -14.508 1 94.75 141 TYR B CA 1
ATOM 4198 C C . TYR B 1 141 ? -11.766 11.602 -14.859 1 94.75 141 TYR B C 1
ATOM 4200 O O . TYR B 1 141 ? -12.594 10.789 -14.461 1 94.75 141 TYR B O 1
ATOM 4208 N N . GLN B 1 142 ? -12.031 12.602 -15.625 1 90.94 142 GLN B N 1
ATOM 4209 C CA . GLN B 1 142 ? -13.414 12.898 -15.977 1 90.94 142 GLN B CA 1
ATOM 4210 C C . GLN B 1 142 ? -13.898 12.008 -17.109 1 90.94 142 GLN B C 1
ATOM 4212 O O . GLN B 1 142 ? -15.062 11.609 -17.141 1 90.94 142 GLN B O 1
ATOM 4217 N N . ILE B 1 143 ? -12.992 11.633 -17.953 1 89.12 143 ILE B N 1
ATOM 4218 C CA . ILE B 1 143 ? -13.359 10.891 -19.156 1 89.12 143 ILE B CA 1
ATOM 4219 C C . ILE B 1 143 ? -13.422 9.398 -18.844 1 89.12 143 ILE B C 1
ATOM 4221 O O . ILE B 1 143 ? -14.367 8.711 -19.234 1 89.12 143 ILE B O 1
ATOM 4225 N N . ASP B 1 144 ? -12.438 8.875 -18.203 1 85.88 144 ASP B N 1
ATOM 4226 C CA . ASP B 1 144 ? -12.344 7.449 -17.922 1 85.88 144 ASP B CA 1
ATOM 4227 C C . ASP B 1 144 ? -12.875 7.141 -16.516 1 85.88 144 ASP B C 1
ATOM 4229 O O . ASP B 1 144 ? -12.195 7.402 -15.523 1 85.88 144 ASP B O 1
ATOM 4233 N N . GLN B 1 145 ? -13.992 6.418 -16.469 1 80.31 145 GLN B N 1
ATOM 4234 C CA . GLN B 1 145 ? -14.672 6.25 -15.195 1 80.31 145 GLN B CA 1
ATOM 4235 C C . GLN B 1 145 ? -14.398 4.871 -14.602 1 80.31 145 GLN B C 1
ATOM 4237 O O . GLN B 1 145 ? -15.062 4.457 -13.648 1 80.31 145 GLN B O 1
ATOM 4242 N N . ARG B 1 146 ? -13.484 4.234 -15.211 1 86.19 146 ARG B N 1
ATOM 4243 C CA . ARG B 1 146 ? -13.102 2.967 -14.594 1 86.19 146 ARG B CA 1
ATOM 4244 C C . ARG B 1 146 ? -12.406 3.195 -13.258 1 86.19 146 ARG B C 1
ATOM 4246 O O . ARG B 1 146 ? -11.523 4.043 -13.148 1 86.19 146 ARG B O 1
ATOM 4253 N N . SER B 1 147 ? -12.773 2.396 -12.242 1 87.5 147 SER B N 1
ATOM 4254 C CA . SER B 1 147 ? -12.312 2.605 -10.875 1 87.5 147 SER B CA 1
ATOM 4255 C C . SER B 1 147 ? -10.797 2.502 -10.781 1 87.5 147 SER B C 1
ATOM 4257 O O . SER B 1 147 ? -10.156 3.275 -10.055 1 87.5 147 SER B O 1
ATOM 4259 N N . SER B 1 148 ? -10.234 1.562 -11.516 1 88.31 148 SER B N 1
ATOM 4260 C CA . SER B 1 148 ? -8.789 1.344 -11.453 1 88.31 148 SER B CA 1
ATOM 4261 C C . SER B 1 148 ? -8.031 2.531 -12.031 1 88.31 148 SER B C 1
ATOM 4263 O O . SER B 1 148 ? -7.012 2.951 -11.477 1 88.31 148 SER B O 1
ATOM 4265 N N . VAL B 1 149 ? -8.484 3.078 -13.07 1 92.88 149 VAL B N 1
ATOM 4266 C CA . VAL B 1 149 ? -7.848 4.23 -13.703 1 92.88 149 VAL B CA 1
ATOM 4267 C C . VAL B 1 149 ? -8.023 5.465 -12.82 1 92.88 149 VAL B C 1
ATOM 4269 O O . VAL B 1 149 ? -7.066 6.207 -12.586 1 92.88 149 VAL B O 1
ATOM 4272 N N . SER B 1 150 ? -9.234 5.641 -12.305 1 94.75 150 SER B N 1
ATOM 4273 C CA . SER B 1 150 ? -9.523 6.773 -11.43 1 94.75 150 SER B CA 1
ATOM 4274 C C . SER B 1 150 ? -8.609 6.777 -10.211 1 94.75 150 SER B C 1
ATOM 4276 O O . SER B 1 150 ? -8.047 7.816 -9.852 1 94.75 150 SER B O 1
ATOM 4278 N N . LEU B 1 151 ? -8.508 5.629 -9.68 1 94.94 151 LEU B N 1
ATOM 4279 C CA . LEU B 1 151 ? -7.66 5.5 -8.5 1 94.94 151 LEU B CA 1
ATOM 4280 C C . LEU B 1 151 ? -6.223 5.891 -8.828 1 94.94 151 LEU B C 1
ATOM 4282 O O . LEU B 1 151 ? -5.59 6.629 -8.07 1 94.94 151 LEU B O 1
ATOM 4286 N N . ALA B 1 152 ? -5.688 5.391 -9.945 1 96.5 152 ALA B N 1
ATOM 4287 C CA . ALA B 1 152 ? -4.316 5.691 -10.352 1 96.5 152 ALA B CA 1
ATOM 4288 C C . ALA B 1 152 ? -4.137 7.184 -10.617 1 96.5 152 ALA B C 1
ATOM 4290 O O . ALA B 1 152 ? -3.123 7.77 -10.227 1 96.5 152 ALA B O 1
ATOM 4291 N N . VAL B 1 153 ? -5.109 7.816 -11.227 1 97.56 153 VAL B N 1
ATOM 4292 C CA . VAL B 1 153 ? -5.055 9.242 -11.523 1 97.56 153 VAL B CA 1
ATOM 4293 C C . VAL B 1 153 ? -5.078 10.047 -10.227 1 97.56 153 VAL B C 1
ATOM 4295 O O . VAL B 1 153 ? -4.309 11 -10.07 1 97.56 153 VAL B O 1
ATOM 4298 N N . LEU B 1 154 ? -5.93 9.648 -9.32 1 97.88 154 LEU B N 1
ATOM 4299 C CA . LEU B 1 154 ? -6.051 10.367 -8.055 1 97.88 154 LEU B CA 1
ATOM 4300 C C . LEU B 1 154 ? -4.738 10.312 -7.277 1 97.88 154 LEU B C 1
ATOM 4302 O O . LEU B 1 154 ? -4.328 11.305 -6.676 1 97.88 154 LEU B O 1
ATOM 4306 N N . LYS B 1 155 ? -4.121 9.211 -7.309 1 97.5 155 LYS B N 1
ATOM 4307 C CA . LYS B 1 155 ? -2.834 9.07 -6.633 1 97.5 155 LYS B CA 1
ATOM 4308 C C . LYS B 1 155 ? -1.788 10 -7.246 1 97.5 155 LYS B C 1
ATOM 4310 O O . LYS B 1 155 ? -1.019 10.641 -6.527 1 97.5 155 LYS B O 1
ATOM 4315 N N . ALA B 1 156 ? -1.753 10.023 -8.508 1 98.06 156 ALA B N 1
ATOM 4316 C CA . ALA B 1 156 ? -0.818 10.914 -9.195 1 98.06 156 ALA B CA 1
ATOM 4317 C C . ALA B 1 156 ? -1.101 12.375 -8.852 1 98.06 156 ALA B C 1
ATOM 4319 O O . ALA B 1 156 ? -0.18 13.141 -8.555 1 98.06 156 ALA B O 1
ATOM 4320 N N . LEU B 1 157 ? -2.361 12.742 -8.852 1 98.44 157 LEU B N 1
ATOM 4321 C CA . LEU B 1 157 ? -2.746 14.117 -8.57 1 98.44 157 LEU B CA 1
ATOM 4322 C C . LEU B 1 157 ? -2.408 14.492 -7.129 1 98.44 157 LEU B C 1
ATOM 4324 O O . LEU B 1 157 ? -2.012 15.625 -6.848 1 98.44 157 LEU B O 1
ATOM 4328 N N . ARG B 1 158 ? -2.59 13.562 -6.246 1 97.81 158 ARG B N 1
ATOM 4329 C CA . ARG B 1 158 ? -2.23 13.805 -4.852 1 97.81 158 ARG B CA 1
ATOM 4330 C C . ARG B 1 158 ? -0.748 14.133 -4.719 1 97.81 158 ARG B C 1
ATOM 4332 O O . ARG B 1 158 ? -0.378 15.07 -4 1 97.81 158 ARG B O 1
ATOM 4339 N N . HIS B 1 159 ? 0.066 13.383 -5.395 1 97.75 159 HIS B N 1
ATOM 4340 C CA . HIS B 1 159 ? 1.499 13.656 -5.383 1 97.75 159 HIS B CA 1
ATOM 4341 C C . HIS B 1 159 ? 1.808 15.016 -5.992 1 97.75 159 HIS B C 1
ATOM 4343 O O . HIS B 1 159 ? 2.709 15.719 -5.531 1 97.75 159 HIS B O 1
ATOM 4349 N N . CYS B 1 160 ? 1.088 15.383 -7.039 1 97.81 160 CYS B N 1
ATOM 4350 C CA . CYS B 1 160 ? 1.269 16.703 -7.637 1 97.81 160 CYS B CA 1
ATOM 4351 C C . CYS B 1 160 ? 1.001 17.797 -6.617 1 97.81 160 CYS B C 1
ATOM 4353 O O . CYS B 1 160 ? 1.745 18.781 -6.547 1 97.81 160 CYS B O 1
ATOM 4355 N N . CYS B 1 161 ? -0.018 17.609 -5.82 1 97.06 161 CYS B N 1
ATOM 4356 C CA . CYS B 1 161 ? -0.406 18.625 -4.832 1 97.06 161 CYS B CA 1
ATOM 4357 C C . CYS B 1 161 ? 0.682 18.797 -3.781 1 97.06 161 CYS B C 1
ATOM 4359 O O . CYS B 1 161 ? 0.809 19.875 -3.189 1 97.06 161 CYS B O 1
ATOM 4361 N N . GLU B 1 162 ? 1.455 17.828 -3.539 1 95.88 162 GLU B N 1
ATOM 4362 C CA . GLU B 1 162 ? 2.52 17.891 -2.541 1 95.88 162 GLU B CA 1
ATOM 4363 C C . GLU B 1 162 ? 3.73 18.656 -3.07 1 95.88 162 GLU B C 1
ATOM 4365 O O . GLU B 1 162 ? 4.594 19.078 -2.297 1 95.88 162 GLU B O 1
ATOM 4370 N N . LEU B 1 163 ? 3.797 18.891 -4.344 1 96.12 163 LEU B N 1
ATOM 4371 C CA . LEU B 1 163 ? 4.98 19.469 -4.969 1 96.12 163 LEU B CA 1
ATOM 4372 C C . LEU B 1 163 ? 4.98 20.984 -4.828 1 96.12 163 LEU B C 1
ATOM 4374 O O . LEU B 1 163 ? 6.031 21.594 -4.613 1 96.12 163 LEU B O 1
ATOM 4378 N N . HIS B 1 164 ? 3.807 21.547 -5.012 1 94.44 164 HIS B N 1
ATOM 4379 C CA . HIS B 1 164 ? 3.762 23 -5.051 1 94.44 164 HIS B CA 1
ATOM 4380 C C . HIS B 1 164 ? 2.35 23.516 -4.793 1 94.44 164 HIS B C 1
ATOM 4382 O O . HIS B 1 164 ? 1.375 22.938 -5.281 1 94.44 164 HIS B O 1
ATOM 4388 N N . THR B 1 165 ? 2.26 24.672 -4.141 1 94.75 165 THR B N 1
ATOM 4389 C CA . THR B 1 165 ? 0.974 25.266 -3.779 1 94.75 165 THR B CA 1
ATOM 4390 C C . THR B 1 165 ? 0.245 25.766 -5.02 1 94.75 165 THR B C 1
ATOM 4392 O O . THR B 1 165 ? -0.986 25.812 -5.051 1 94.75 165 THR B O 1
ATOM 4395 N N . ALA B 1 166 ? 0.96 26.156 -6.043 1 95.38 166 ALA B N 1
ATOM 4396 C CA . ALA B 1 166 ? 0.335 26.625 -7.277 1 95.38 166 ALA B CA 1
ATOM 4397 C C . ALA B 1 166 ? -0.513 25.516 -7.914 1 95.38 166 ALA B C 1
ATOM 4399 O O . ALA B 1 166 ? -1.535 25.812 -8.547 1 95.38 166 ALA B O 1
ATOM 4400 N N . ILE B 1 167 ? -0.09 24.312 -7.75 1 97.19 167 ILE B N 1
ATOM 4401 C CA . ILE B 1 167 ? -0.845 23.188 -8.289 1 97.19 167 ILE B CA 1
ATOM 4402 C C . ILE B 1 167 ? -2.133 22.984 -7.492 1 97.19 167 ILE B C 1
ATOM 4404 O O . ILE B 1 167 ? -3.193 22.734 -8.062 1 97.19 167 ILE B O 1
ATOM 4408 N N . VAL B 1 168 ? -2.031 23.125 -6.184 1 97.19 168 VAL B N 1
ATOM 4409 C CA . VAL B 1 168 ? -3.205 23.031 -5.324 1 97.19 168 VAL B CA 1
ATOM 4410 C C . VAL B 1 168 ? -4.238 24.078 -5.734 1 97.19 168 VAL B C 1
ATOM 4412 O O . VAL B 1 168 ? -5.418 23.766 -5.906 1 97.19 168 VAL B O 1
ATOM 4415 N N . SER B 1 169 ? -3.77 25.281 -5.922 1 96.75 169 SER B N 1
ATOM 4416 C CA . SER B 1 169 ? -4.652 26.375 -6.32 1 96.75 169 SER B CA 1
ATOM 4417 C C . SER B 1 169 ? -5.305 26.094 -7.672 1 96.75 169 SER B C 1
ATOM 4419 O O . SER B 1 169 ? -6.508 26.297 -7.84 1 96.75 169 SER B O 1
ATOM 4421 N N . LEU B 1 170 ? -4.5 25.625 -8.602 1 96.88 170 LEU B N 1
ATOM 4422 C CA . LEU B 1 170 ? -4.992 25.297 -9.938 1 96.88 170 LEU B CA 1
ATOM 4423 C C . LEU B 1 170 ? -6.105 24.25 -9.867 1 96.88 170 LEU B C 1
ATOM 4425 O O . LEU B 1 170 ? -7.16 24.422 -10.484 1 96.88 170 LEU B O 1
ATOM 4429 N N . LEU B 1 171 ? -5.895 23.203 -9.125 1 97.75 171 LEU B N 1
ATOM 4430 C CA . LEU B 1 171 ? -6.848 22.109 -9.031 1 97.75 171 LEU B CA 1
ATOM 4431 C C . LEU B 1 171 ? -8.07 22.516 -8.219 1 97.75 171 LEU B C 1
ATOM 4433 O O . LEU B 1 171 ? -9.195 22.141 -8.547 1 97.75 171 LEU B O 1
ATOM 4437 N N . LEU B 1 172 ? -7.859 23.297 -7.156 1 97.06 172 LEU B N 1
ATOM 4438 C CA . LEU B 1 172 ? -8.953 23.781 -6.328 1 97.06 172 LEU B CA 1
ATOM 4439 C C . LEU B 1 172 ? -9.93 24.609 -7.148 1 97.06 172 LEU B C 1
ATOM 4441 O O . LEU B 1 172 ? -11.148 24.531 -6.949 1 97.06 172 LEU B O 1
ATOM 4445 N N . CYS B 1 173 ? -9.406 25.359 -8.047 1 95.75 173 CYS B N 1
ATOM 4446 C CA . CYS B 1 173 ? -10.227 26.281 -8.836 1 95.75 173 CYS B CA 1
ATOM 4447 C C . CYS B 1 173 ? -10.773 25.594 -10.078 1 95.75 173 CYS B C 1
ATOM 4449 O O . CYS B 1 173 ? -11.539 26.188 -10.836 1 95.75 173 CYS B O 1
ATOM 4451 N N . SER B 1 174 ? -10.391 24.375 -10.32 1 95.5 174 SER B N 1
ATOM 4452 C CA . SER B 1 174 ? -10.953 23.578 -11.414 1 95.5 174 SER B CA 1
ATOM 4453 C C . SER B 1 174 ? -12.25 22.906 -10.992 1 95.5 174 SER B C 1
ATOM 4455 O O . SER B 1 174 ? -12.758 23.156 -9.898 1 95.5 174 SER B O 1
ATOM 4457 N N . ASN B 1 175 ? -12.828 22.094 -11.891 1 95.06 175 ASN B N 1
ATOM 4458 C CA . ASN B 1 175 ? -14.055 21.375 -11.555 1 95.06 175 ASN B CA 1
ATOM 4459 C C . ASN B 1 175 ? -13.766 20.094 -10.781 1 95.06 175 ASN B C 1
ATOM 4461 O O . ASN B 1 175 ? -14.688 19.391 -10.367 1 95.06 175 ASN B O 1
ATOM 4465 N N . LEU B 1 176 ? -12.492 19.875 -10.492 1 97 176 LEU B N 1
ATOM 4466 C CA . LEU B 1 176 ? -12.078 18.609 -9.898 1 97 176 LEU B CA 1
ATOM 4467 C C . LEU B 1 176 ? -12.734 18.422 -8.539 1 97 176 LEU B C 1
ATOM 4469 O O . LEU B 1 176 ? -13.297 17.344 -8.266 1 97 176 LEU B O 1
ATOM 4473 N N . PRO B 1 177 ? -12.766 19.422 -7.648 1 96.94 177 PRO B N 1
ATOM 4474 C CA . PRO B 1 177 ? -13.398 19.203 -6.344 1 96.94 177 PRO B CA 1
ATOM 4475 C C . PRO B 1 177 ? -14.859 18.766 -6.465 1 96.94 177 PRO B C 1
ATOM 4477 O O . PRO B 1 177 ? -15.297 17.859 -5.754 1 96.94 177 PRO B O 1
ATOM 4480 N N . VAL B 1 178 ? -15.578 19.375 -7.398 1 96.12 178 VAL B N 1
ATOM 4481 C CA . VAL B 1 178 ? -17 19.078 -7.59 1 96.12 178 VAL B CA 1
ATOM 4482 C C . VAL B 1 178 ? -17.156 17.672 -8.156 1 96.12 178 VAL B C 1
ATOM 4484 O O . VAL B 1 178 ? -18.016 16.906 -7.703 1 96.12 178 VAL B O 1
ATOM 4487 N N . VAL B 1 179 ? -16.344 17.344 -9.109 1 95.25 179 VAL B N 1
ATOM 4488 C CA . VAL B 1 179 ? -16.406 16.031 -9.742 1 95.25 179 VAL B CA 1
ATOM 4489 C C . VAL B 1 179 ? -16.109 14.945 -8.711 1 95.25 179 VAL B C 1
ATOM 4491 O O . VAL B 1 179 ? -16.75 13.883 -8.719 1 95.25 179 VAL B O 1
ATOM 4494 N N . LEU B 1 180 ? -15.164 15.133 -7.797 1 95.75 180 LEU B N 1
ATOM 4495 C CA . LEU B 1 180 ? -14.844 14.188 -6.738 1 95.75 180 LEU B CA 1
ATOM 4496 C C . LEU B 1 180 ? -16.047 13.945 -5.836 1 95.75 180 LEU B C 1
ATOM 4498 O O . LEU B 1 180 ? -16.297 12.82 -5.406 1 95.75 180 LEU B O 1
ATOM 4502 N N . LEU B 1 181 ? -16.812 14.992 -5.602 1 94.12 181 LEU B N 1
ATOM 4503 C CA . LEU B 1 181 ? -17.969 14.898 -4.734 1 94.12 181 LEU B CA 1
ATOM 4504 C C . LEU B 1 181 ? -19.094 14.117 -5.414 1 94.12 181 LEU B C 1
ATOM 4506 O O . LEU B 1 181 ? -19.719 13.25 -4.793 1 94.12 181 LEU B O 1
ATOM 4510 N N . ILE B 1 182 ? -19.312 14.422 -6.664 1 92.81 182 ILE B N 1
ATOM 4511 C CA . ILE B 1 182 ? -20.438 13.852 -7.395 1 92.81 182 ILE B CA 1
ATOM 4512 C C . ILE B 1 182 ? -20.203 12.367 -7.641 1 92.81 182 ILE B C 1
ATOM 4514 O O . ILE B 1 182 ? -21.141 11.562 -7.605 1 92.81 182 ILE B O 1
ATOM 4518 N N . ASN B 1 183 ? -18.969 11.984 -7.844 1 91.19 183 ASN B N 1
ATOM 4519 C CA . ASN B 1 183 ? -18.625 10.609 -8.211 1 91.19 183 ASN B CA 1
ATOM 4520 C C . ASN B 1 183 ? -18.531 9.711 -6.984 1 91.19 183 ASN B C 1
ATOM 4522 O O . ASN B 1 183 ? -18.312 8.5 -7.113 1 91.19 183 ASN B O 1
ATOM 4526 N N . ASN B 1 184 ? -18.688 10.266 -5.77 1 89.62 184 ASN B N 1
ATOM 4527 C CA . ASN B 1 184 ? -18.531 9.477 -4.555 1 89.62 184 ASN B CA 1
ATOM 4528 C C . ASN B 1 184 ? -19.672 9.727 -3.568 1 89.62 184 ASN B C 1
ATOM 4530 O O . ASN B 1 184 ? -20.219 10.828 -3.508 1 89.62 184 ASN B O 1
ATOM 4534 N N . SER B 1 185 ? -20.078 8.75 -2.873 1 84.88 185 SER B N 1
ATOM 4535 C CA . SER B 1 185 ? -21.109 8.898 -1.843 1 84.88 185 SER B CA 1
ATOM 4536 C C . SER B 1 185 ? -20.484 9.164 -0.477 1 84.88 185 SER B C 1
ATOM 4538 O O . SER B 1 185 ? -21.078 9.812 0.376 1 84.88 185 SER B O 1
ATOM 4540 N N . PHE B 1 186 ? -19.234 8.734 -0.214 1 86 186 PHE B N 1
ATOM 4541 C CA . PHE B 1 186 ? -18.453 8.844 1.014 1 86 186 PHE B CA 1
ATOM 4542 C C . PHE B 1 186 ? -19.219 8.266 2.195 1 86 186 PHE B C 1
ATOM 4544 O O . PHE B 1 186 ? -19.172 8.82 3.299 1 86 186 PHE B O 1
ATOM 4551 N N . LYS B 1 187 ? -20 7.258 1.901 1 78.56 187 LYS B N 1
ATOM 4552 C CA . LYS B 1 187 ? -20.688 6.531 2.969 1 78.56 187 LYS B CA 1
ATOM 4553 C C . LYS B 1 187 ? -19.781 5.457 3.57 1 78.56 187 LYS B C 1
ATOM 4555 O O . LYS B 1 187 ? -19.078 4.762 2.846 1 78.56 187 LYS B O 1
ATOM 4560 N N . ALA B 1 188 ? -19.844 5.348 4.926 1 74.88 188 ALA B N 1
ATOM 4561 C CA . ALA B 1 188 ? -19 4.367 5.602 1 74.88 188 ALA B CA 1
ATOM 4562 C C . ALA B 1 188 ? -19.531 2.951 5.398 1 74.88 188 ALA B C 1
ATOM 4564 O O . ALA B 1 188 ? -20.734 2.734 5.379 1 74.88 188 ALA B O 1
ATOM 4565 N N . PRO B 1 189 ? -18.672 1.91 5.145 1 77.06 189 PRO B N 1
ATOM 4566 C CA . PRO B 1 189 ? -17.219 2.014 5.07 1 77.06 189 PRO B CA 1
ATOM 4567 C C . PRO B 1 189 ? -16.719 2.502 3.709 1 77.06 189 PRO B C 1
ATOM 4569 O O . PRO B 1 189 ? -17.281 2.119 2.676 1 77.06 189 PRO B O 1
ATOM 4572 N N . LEU B 1 190 ? -15.727 3.391 3.781 1 81.88 190 LEU B N 1
ATOM 4573 C CA . LEU B 1 190 ? -15.203 3.967 2.549 1 81.88 190 LEU B CA 1
ATOM 4574 C C . LEU B 1 190 ? -14.43 2.924 1.748 1 81.88 190 LEU B C 1
ATOM 4576 O O . LEU B 1 190 ? -13.672 2.131 2.318 1 81.88 190 LEU B O 1
ATOM 4580 N N . ASN B 1 191 ? -14.719 2.826 0.477 1 81.31 191 ASN B N 1
ATOM 4581 C CA . ASN B 1 191 ? -13.891 1.989 -0.386 1 81.31 191 ASN B CA 1
ATOM 4582 C C . ASN B 1 191 ? -12.609 2.705 -0.799 1 81.31 191 ASN B C 1
ATOM 4584 O O . ASN B 1 191 ? -12.398 3.863 -0.435 1 81.31 191 ASN B O 1
ATOM 4588 N N . GLU B 1 192 ? -11.766 2.08 -1.499 1 84.25 192 GLU B N 1
ATOM 4589 C CA . GLU B 1 192 ? -10.445 2.598 -1.832 1 84.25 192 GLU B CA 1
ATOM 4590 C C . GLU B 1 192 ? -10.547 3.881 -2.652 1 84.25 192 GLU B C 1
ATOM 4592 O O . GLU B 1 192 ? -9.766 4.816 -2.443 1 84.25 192 GLU B O 1
ATOM 4597 N N . LEU B 1 193 ? -11.383 3.914 -3.574 1 89.88 193 LEU B N 1
ATOM 4598 C CA . LEU B 1 193 ? -11.555 5.082 -4.43 1 89.88 193 LEU B CA 1
ATOM 4599 C C . LEU B 1 193 ? -12.055 6.277 -3.625 1 89.88 193 LEU B C 1
ATOM 4601 O O . LEU B 1 193 ? -11.57 7.398 -3.811 1 89.88 193 LEU B O 1
ATOM 4605 N N . GLU B 1 194 ? -12.984 6.02 -2.734 1 91 194 GLU B N 1
ATOM 4606 C CA . GLU B 1 194 ? -13.516 7.074 -1.877 1 91 194 GLU B CA 1
ATOM 4607 C C . GLU B 1 194 ? -12.445 7.617 -0.938 1 91 194 GLU B C 1
ATOM 4609 O O . GLU B 1 194 ? -12.391 8.82 -0.679 1 91 194 GLU B O 1
ATOM 4614 N N . ILE B 1 195 ? -11.672 6.738 -0.44 1 91.25 195 ILE B N 1
ATOM 4615 C CA . ILE B 1 195 ? -10.57 7.148 0.422 1 91.25 195 ILE B CA 1
ATOM 4616 C C . ILE B 1 195 ? -9.609 8.039 -0.36 1 91.25 195 ILE B C 1
ATOM 4618 O O . ILE B 1 195 ? -9.25 9.125 0.096 1 91.25 195 ILE B O 1
ATOM 4622 N N . ALA B 1 196 ? -9.227 7.566 -1.565 1 94.88 196 ALA B N 1
ATOM 4623 C CA . ALA B 1 196 ? -8.312 8.344 -2.402 1 94.88 196 ALA B CA 1
ATOM 4624 C C . ALA B 1 196 ? -8.914 9.703 -2.752 1 94.88 196 ALA B C 1
ATOM 4626 O O . ALA B 1 196 ? -8.211 10.711 -2.783 1 94.88 196 ALA B O 1
ATOM 4627 N N . SER B 1 197 ? -10.172 9.711 -3.01 1 96.06 197 SER B N 1
ATOM 4628 C CA . SER B 1 197 ? -10.875 10.945 -3.336 1 96.06 197 SER B CA 1
ATOM 4629 C C . SER B 1 197 ? -10.867 11.914 -2.154 1 96.06 197 SER B C 1
ATOM 4631 O O . SER B 1 197 ? -10.609 13.102 -2.32 1 96.06 197 SER B O 1
ATOM 4633 N N . LEU B 1 198 ? -11.117 11.375 -1.027 1 95.12 198 LEU B N 1
ATOM 4634 C CA . LEU B 1 198 ? -11.148 12.211 0.172 1 95.12 198 LEU B CA 1
ATOM 4635 C C . LEU B 1 198 ? -9.75 12.734 0.504 1 95.12 198 LEU B C 1
ATOM 4637 O O . LEU B 1 198 ? -9.602 13.867 0.966 1 95.12 198 LEU B O 1
ATOM 4641 N N . GLU B 1 199 ? -8.789 11.898 0.285 1 96.31 199 GLU B N 1
ATOM 4642 C CA . GLU B 1 199 ? -7.414 12.336 0.479 1 96.31 199 GLU B CA 1
ATOM 4643 C C . GLU B 1 199 ? -7.078 13.516 -0.426 1 96.31 199 GLU B C 1
ATOM 4645 O O . GLU B 1 199 ? -6.414 14.469 0.001 1 96.31 199 GLU B O 1
ATOM 4650 N N . LEU B 1 200 ? -7.473 13.391 -1.63 1 97.75 200 LEU B N 1
ATOM 4651 C CA . LEU B 1 200 ? -7.215 14.484 -2.566 1 97.75 200 LEU B CA 1
ATOM 4652 C C . LEU B 1 200 ? -7.98 15.734 -2.16 1 97.75 200 LEU B C 1
ATOM 4654 O O . LEU B 1 200 ? -7.43 16.844 -2.197 1 97.75 200 LEU B O 1
ATOM 4658 N N . LEU B 1 201 ? -9.195 15.547 -1.73 1 96.81 201 LEU B N 1
ATOM 4659 C CA . LEU B 1 201 ? -9.977 16.688 -1.254 1 96.81 201 LEU B CA 1
ATOM 4660 C C . LEU B 1 201 ? -9.297 17.344 -0.065 1 96.81 201 LEU B C 1
ATOM 4662 O O . LEU B 1 201 ? -9.242 18.578 0.019 1 96.81 201 LEU B O 1
ATOM 4666 N N . CYS B 1 202 ? -8.781 16.547 0.83 1 95.75 202 CYS B N 1
ATOM 4667 C CA . CYS B 1 202 ? -8.039 17.094 1.965 1 95.75 202 CYS B CA 1
ATOM 4668 C C . CYS B 1 202 ? -6.867 17.953 1.494 1 95.75 202 CYS B C 1
ATOM 4670 O O . CYS B 1 202 ? -6.633 19.031 2.031 1 95.75 202 CYS B O 1
ATOM 4672 N N . ALA B 1 203 ? -6.199 17.438 0.521 1 96.38 203 ALA B N 1
ATOM 4673 C CA . ALA B 1 203 ? -5.047 18.172 -0.009 1 96.38 203 ALA B CA 1
ATOM 4674 C C . ALA B 1 203 ? -5.48 19.469 -0.673 1 96.38 203 ALA B C 1
ATOM 4676 O O . ALA B 1 203 ? -4.84 20.516 -0.494 1 96.38 203 ALA B O 1
ATOM 4677 N N . LEU B 1 204 ? -6.547 19.453 -1.393 1 96.94 204 LEU B N 1
ATOM 4678 C CA . LEU B 1 204 ? -7.031 20.625 -2.129 1 96.94 204 LEU B CA 1
ATOM 4679 C C . LEU B 1 204 ? -7.445 21.734 -1.175 1 96.94 204 LEU B C 1
ATOM 4681 O O . LEU B 1 204 ? -7.223 22.906 -1.458 1 96.94 204 LEU B O 1
ATOM 4685 N N . PHE B 1 205 ? -7.977 21.328 -0.043 1 95.31 205 PHE B N 1
ATOM 4686 C CA . PHE B 1 205 ? -8.477 22.328 0.894 1 95.31 205 PHE B CA 1
ATOM 4687 C C . PHE B 1 205 ? -7.461 22.594 1.996 1 95.31 205 PHE B C 1
ATOM 4689 O O . PHE B 1 205 ? -7.797 23.172 3.031 1 95.31 205 PHE B O 1
ATOM 4696 N N . SER B 1 206 ? -6.254 22.234 1.729 1 91.25 206 SER B N 1
ATOM 4697 C CA . SER B 1 206 ? -5.227 22.359 2.758 1 91.25 206 SER B CA 1
ATOM 4698 C C . SER B 1 206 ? -4.688 23.781 2.824 1 91.25 206 SER B C 1
ATOM 4700 O O . SER B 1 206 ? -4.055 24.172 3.811 1 91.25 206 SER B O 1
ATOM 4702 N N . THR B 1 207 ? -4.824 24.547 1.646 1 85.44 207 THR B N 1
ATOM 4703 C CA . THR B 1 207 ? -4.328 25.922 1.587 1 85.44 207 THR B CA 1
ATOM 4704 C C . THR B 1 207 ? -5.43 26.906 1.959 1 85.44 207 THR B C 1
ATOM 4706 O O . THR B 1 207 ? -6.617 26.578 1.884 1 85.44 207 THR B O 1
ATOM 4709 N N . THR B 1 208 ? -5.781 27.469 3.018 1 83.62 208 THR B N 1
ATOM 4710 C CA . THR B 1 208 ? -6.797 28.406 3.473 1 83.62 208 THR B CA 1
ATOM 4711 C C . THR B 1 208 ? -7.332 29.234 2.305 1 83.62 208 THR B C 1
ATOM 4713 O O . THR B 1 208 ? -8.078 30.203 2.506 1 83.62 208 THR B O 1
ATOM 4716 N N . GLU B 1 209 ? -7.008 28.828 1.015 1 91.44 209 GLU B N 1
ATOM 4717 C CA . GLU B 1 209 ? -7.551 29.5 -0.163 1 91.44 209 GLU B CA 1
ATOM 4718 C C . GLU B 1 209 ? -9.039 29.203 -0.336 1 91.44 209 GLU B C 1
ATOM 4720 O O . GLU B 1 209 ? -9.469 28.062 -0.149 1 91.44 209 GLU B O 1
ATOM 4725 N N . LYS B 1 210 ? -9.766 30.266 -0.646 1 92.88 210 LYS B N 1
ATOM 4726 C CA . LYS B 1 210 ? -11.195 30.078 -0.86 1 92.88 210 LYS B CA 1
ATOM 4727 C C . LYS B 1 210 ? -11.477 29.484 -2.236 1 92.88 210 LYS B C 1
ATOM 4729 O O . LYS B 1 210 ? -10.961 29.969 -3.246 1 92.88 210 LYS B O 1
ATOM 4734 N N . PRO B 1 211 ? -12.25 28.438 -2.244 1 94.5 211 PRO B N 1
ATOM 4735 C CA . PRO B 1 211 ? -12.641 27.875 -3.543 1 94.5 211 PRO B CA 1
ATOM 4736 C C . PRO B 1 211 ? -13.625 28.781 -4.293 1 94.5 211 PRO B C 1
ATOM 4738 O O . PRO B 1 211 ? -14.164 29.719 -3.715 1 94.5 211 PRO B O 1
ATOM 4741 N N . PRO B 1 212 ? -13.75 28.531 -5.562 1 95 212 PRO B N 1
ATOM 4742 C CA . PRO B 1 212 ? -14.773 29.266 -6.312 1 95 212 PRO B CA 1
ATOM 4743 C C . PRO B 1 212 ? -16.156 29.141 -5.684 1 95 212 PRO B C 1
ATOM 4745 O O . PRO B 1 212 ? -16.516 28.078 -5.141 1 95 212 PRO B O 1
ATOM 4748 N N . PHE B 1 213 ? -16.953 30.141 -5.828 1 93.5 213 PHE B N 1
ATOM 4749 C CA . PHE B 1 213 ? -18.266 30.234 -5.191 1 93.5 213 PHE B CA 1
ATOM 4750 C C . PHE B 1 213 ? -19.188 29.109 -5.664 1 93.5 213 PHE B C 1
ATOM 4752 O O . PHE B 1 213 ? -20 28.609 -4.895 1 93.5 213 PHE B O 1
ATOM 4759 N N . THR B 1 214 ? -19.016 28.688 -6.84 1 93.88 214 THR B N 1
ATOM 4760 C CA . THR B 1 214 ? -19.875 27.672 -7.43 1 93.88 214 THR B CA 1
ATOM 4761 C C . THR B 1 214 ? -19.688 26.328 -6.727 1 93.88 214 THR B C 1
ATOM 4763 O O . THR B 1 214 ? -20.594 25.484 -6.758 1 93.88 214 THR B O 1
ATOM 4766 N N . HIS B 1 215 ? -18.531 26.156 -6.133 1 94.88 215 HIS B N 1
ATOM 4767 C CA . HIS B 1 215 ? -18.25 24.891 -5.449 1 94.88 215 HIS B CA 1
ATOM 4768 C C . HIS B 1 215 ? -19.188 24.703 -4.266 1 94.88 215 HIS B C 1
ATOM 4770 O O . HIS B 1 215 ? -19.516 23.562 -3.912 1 94.88 215 HIS B O 1
ATOM 4776 N N . TYR B 1 216 ? -19.688 25.766 -3.688 1 93.69 216 TYR B N 1
ATOM 4777 C CA . TYR B 1 216 ? -20.516 25.688 -2.486 1 93.69 216 TYR B CA 1
ATOM 4778 C C . TYR B 1 216 ? -21.906 25.188 -2.812 1 93.69 216 TYR B C 1
ATOM 4780 O O . TYR B 1 216 ? -22.672 24.828 -1.911 1 93.69 216 TYR B O 1
ATOM 4788 N N . ASP B 1 217 ? -22.219 25.172 -4.113 1 94.69 217 ASP B N 1
ATOM 4789 C CA . ASP B 1 217 ? -23.469 24.562 -4.535 1 94.69 217 ASP B CA 1
ATOM 4790 C C . ASP B 1 217 ? -23.453 23.047 -4.316 1 94.69 217 ASP B C 1
ATOM 4792 O O . ASP B 1 217 ? -24.5 22.406 -4.258 1 94.69 217 ASP B O 1
ATOM 4796 N N . TYR B 1 218 ? -22.281 22.594 -4.195 1 94.81 218 TYR B N 1
ATOM 4797 C CA . TYR B 1 218 ? -22.125 21.141 -4.078 1 94.81 218 TYR B CA 1
ATOM 4798 C C . TYR B 1 218 ? -21.656 20.766 -2.686 1 94.81 218 TYR B C 1
ATOM 4800 O O . TYR B 1 218 ? -22.125 19.781 -2.109 1 94.81 218 TYR B O 1
ATOM 4808 N N . PHE B 1 219 ? -20.734 21.484 -2.172 1 95.31 219 PHE B N 1
ATOM 4809 C CA . PHE B 1 219 ? -20.297 21.297 -0.794 1 95.31 219 PHE B CA 1
ATOM 4810 C C . PHE B 1 219 ? -21.297 21.906 0.182 1 95.31 219 PHE B C 1
ATOM 4812 O O . PHE B 1 219 ? -21 22.906 0.841 1 95.31 219 PHE B O 1
ATOM 4819 N N . THR B 1 220 ? -22.406 21.203 0.322 1 94.44 220 THR B N 1
ATOM 4820 C CA . THR B 1 220 ? -23.547 21.734 1.062 1 94.44 220 THR B CA 1
ATOM 4821 C C . THR B 1 220 ? -23.531 21.234 2.506 1 94.44 220 THR B C 1
ATOM 4823 O O . THR B 1 220 ? -22.719 20.375 2.867 1 94.44 220 THR B O 1
ATOM 4826 N N . VAL B 1 221 ? -24.438 21.812 3.271 1 95.12 221 VAL B N 1
ATOM 4827 C CA . VAL B 1 221 ? -24.625 21.375 4.652 1 95.12 221 VAL B CA 1
ATOM 4828 C C . VAL B 1 221 ? -25.062 19.922 4.672 1 95.12 221 VAL B C 1
ATOM 4830 O O . VAL B 1 221 ? -24.672 19.156 5.555 1 95.12 221 VAL B O 1
ATOM 4833 N N . GLU B 1 222 ? -25.812 19.516 3.66 1 93.5 222 GLU B N 1
ATOM 4834 C CA . GLU B 1 222 ? -26.281 18.141 3.561 1 93.5 222 GLU B CA 1
ATOM 4835 C C . GLU B 1 222 ? -25.109 17.188 3.334 1 93.5 222 GLU B C 1
ATOM 4837 O O . GLU B 1 222 ? -25.047 16.109 3.951 1 93.5 222 GLU B O 1
ATOM 4842 N N . PHE B 1 223 ? -24.328 17.625 2.432 1 93.62 223 PHE B N 1
ATOM 4843 C CA . PHE B 1 223 ? -23.125 16.828 2.174 1 93.62 223 PHE B CA 1
ATOM 4844 C C . PHE B 1 223 ? -22.297 16.672 3.441 1 93.62 223 PHE B C 1
ATOM 4846 O O . PHE B 1 223 ? -21.922 15.547 3.809 1 93.62 223 PHE B O 1
ATOM 4853 N N . LEU B 1 224 ? -21.984 17.781 4.148 1 94.81 224 LEU B N 1
ATOM 4854 C CA . LEU B 1 224 ? -21.188 17.766 5.359 1 94.81 224 LEU B CA 1
ATOM 4855 C C . LEU B 1 224 ? -21.844 16.953 6.457 1 94.81 224 LEU B C 1
ATOM 4857 O O . LEU B 1 224 ? -21.172 16.234 7.203 1 94.81 224 LEU B O 1
ATOM 4861 N N . SER B 1 225 ? -23.172 17 6.5 1 93.75 225 SER B N 1
ATOM 4862 C CA . SER B 1 225 ? -23.922 16.203 7.457 1 93.75 225 SER B CA 1
ATOM 4863 C C . SER B 1 225 ? -23.719 14.711 7.215 1 93.75 225 SER B C 1
ATOM 4865 O O . SER B 1 225 ? -23.625 13.93 8.164 1 93.75 225 SER B O 1
ATOM 4867 N N . GLY B 1 226 ? -23.688 14.406 5.965 1 90.81 226 GLY B N 1
ATOM 4868 C CA . GLY B 1 226 ? -23.406 13.023 5.605 1 90.81 226 GLY B CA 1
ATOM 4869 C C . GLY B 1 226 ? -22.047 12.547 6.059 1 90.81 226 GLY B C 1
ATOM 4870 O O . GLY B 1 226 ? -21.906 11.438 6.586 1 90.81 226 GLY B O 1
ATOM 4871 N N . ILE B 1 227 ? -21.047 13.344 5.887 1 91.19 227 ILE B N 1
ATOM 4872 C CA . ILE B 1 227 ? -19.688 13.016 6.301 1 91.19 227 ILE B CA 1
ATOM 4873 C C . ILE B 1 227 ? -19.641 12.852 7.82 1 91.19 227 ILE B C 1
ATOM 4875 O O . ILE B 1 227 ? -19.078 11.883 8.328 1 91.19 227 ILE B O 1
ATOM 4879 N N . LEU B 1 228 ? -20.297 13.766 8.531 1 91.69 228 LEU B N 1
ATOM 4880 C CA . LEU B 1 228 ? -20.297 13.75 9.992 1 91.69 228 LEU B CA 1
ATOM 4881 C C . LEU B 1 228 ? -21 12.5 10.523 1 91.69 228 LEU B C 1
ATOM 4883 O O . LEU B 1 228 ? -20.516 11.875 11.469 1 91.69 228 LEU B O 1
ATOM 4887 N N . ALA B 1 229 ? -22.016 12.133 9.836 1 87.31 229 ALA B N 1
ATOM 4888 C CA . ALA B 1 229 ? -22.797 10.984 10.266 1 87.31 229 ALA B CA 1
ATOM 4889 C C . ALA B 1 229 ? -22.047 9.68 10.039 1 87.31 229 ALA B C 1
ATOM 4891 O O . ALA B 1 229 ? -22.281 8.695 10.742 1 87.31 229 ALA B O 1
ATOM 4892 N N . SER B 1 230 ? -21.188 9.727 9.102 1 84.69 230 SER B N 1
ATOM 4893 C CA . SER B 1 230 ? -20.484 8.5 8.734 1 84.69 230 SER B CA 1
ATOM 4894 C C . SER B 1 230 ? -19.219 8.32 9.562 1 84.69 230 SER B C 1
ATOM 4896 O O . SER B 1 230 ? -18.562 7.273 9.484 1 84.69 230 SER B O 1
ATOM 4898 N N . MET B 1 231 ? -18.891 9.242 10.445 1 86.75 231 MET B N 1
ATOM 4899 C CA . MET B 1 231 ? -17.641 9.203 11.188 1 86.75 231 MET B CA 1
ATOM 4900 C C . MET B 1 231 ? -17.703 8.188 12.328 1 86.75 231 MET B C 1
ATOM 4902 O O . MET B 1 231 ? -18.734 8.047 12.977 1 86.75 231 MET B O 1
ATOM 4906 N N . ASP B 1 232 ? -16.719 7.426 12.383 1 82.31 232 ASP B N 1
ATOM 4907 C CA . ASP B 1 232 ? -16.5 6.594 13.562 1 82.31 232 ASP B CA 1
ATOM 4908 C C . ASP B 1 232 ? -15.156 6.918 14.219 1 82.31 232 ASP B C 1
ATOM 4910 O O . ASP B 1 232 ? -14.523 7.918 13.891 1 82.31 232 ASP B O 1
ATOM 4914 N N . ASP B 1 233 ? -14.75 6.172 15.219 1 74.12 233 ASP B N 1
ATOM 4915 C CA . ASP B 1 233 ? -13.578 6.5 16.031 1 74.12 233 ASP B CA 1
ATOM 4916 C C . ASP B 1 233 ? -12.297 6.41 15.211 1 74.12 233 ASP B C 1
ATOM 4918 O O . ASP B 1 233 ? -11.258 6.922 15.617 1 74.12 233 ASP B O 1
ATOM 4922 N N . SER B 1 234 ? -12.414 5.824 14.016 1 69 234 SER B N 1
ATOM 4923 C CA . SER B 1 234 ? -11.219 5.629 13.195 1 69 234 SER B CA 1
ATOM 4924 C C . SER B 1 234 ? -11.234 6.543 11.977 1 69 234 SER B C 1
ATOM 4926 O O . SER B 1 234 ? -10.367 6.438 11.109 1 69 234 SER B O 1
ATOM 4928 N N . SER B 1 235 ? -12.18 7.512 11.977 1 81.56 235 SER B N 1
ATOM 4929 C CA . SER B 1 235 ? -12.398 8.328 10.781 1 81.56 235 SER B CA 1
ATOM 4930 C C . SER B 1 235 ? -11.477 9.539 10.773 1 81.56 235 SER B C 1
ATOM 4932 O O . SER B 1 235 ? -11.938 10.68 10.641 1 81.56 235 SER B O 1
ATOM 4934 N N . ARG B 1 236 ? -10.141 9.383 10.742 1 84.94 236 ARG B N 1
ATOM 4935 C CA . ARG B 1 236 ? -9.172 10.469 10.805 1 84.94 236 ARG B CA 1
ATOM 4936 C C . ARG B 1 236 ? -9.141 11.242 9.492 1 84.94 236 ARG B C 1
ATOM 4938 O O . ARG B 1 236 ? -8.977 12.469 9.484 1 84.94 236 ARG B O 1
ATOM 4945 N N . LEU B 1 237 ? -9.328 10.531 8.5 1 90 237 LEU B N 1
ATOM 4946 C CA . LEU B 1 237 ? -9.289 11.164 7.184 1 90 237 LEU B CA 1
ATOM 4947 C C . LEU B 1 237 ? -10.477 12.109 7 1 90 237 LEU B C 1
ATOM 4949 O O . LEU B 1 237 ? -10.305 13.242 6.551 1 90 237 LEU B O 1
ATOM 4953 N N . SER B 1 238 ? -11.633 11.625 7.344 1 93.25 238 SER B N 1
ATOM 4954 C CA . SER B 1 238 ? -12.828 12.461 7.262 1 93.25 238 SER B CA 1
ATOM 4955 C C . SER B 1 238 ? -12.703 13.695 8.156 1 93.25 238 SER B C 1
ATOM 4957 O O . SER B 1 238 ? -13.102 14.797 7.77 1 93.25 238 SER B O 1
ATOM 4959 N N . MET B 1 239 ? -12.094 13.508 9.289 1 93.81 239 MET B N 1
ATOM 4960 C CA . MET B 1 239 ? -11.891 14.617 10.219 1 93.81 239 MET B CA 1
ATOM 4961 C C . MET B 1 239 ? -10.945 15.656 9.625 1 93.81 239 MET B C 1
ATOM 4963 O O . MET B 1 239 ? -11.219 16.859 9.695 1 93.81 239 MET B O 1
ATOM 4967 N N . ARG B 1 240 ? -9.906 15.172 9.078 1 93.44 240 ARG B N 1
ATOM 4968 C CA . ARG B 1 240 ? -8.938 16.078 8.469 1 93.44 240 ARG B CA 1
ATOM 4969 C C . ARG B 1 240 ? -9.578 16.891 7.352 1 93.44 240 ARG B C 1
ATOM 4971 O O . ARG B 1 240 ? -9.312 18.078 7.219 1 93.44 240 ARG B O 1
ATOM 4978 N N . PHE B 1 241 ? -10.367 16.219 6.559 1 96 241 PHE B N 1
ATOM 4979 C CA . PHE B 1 241 ? -11.062 16.938 5.488 1 96 241 PHE B CA 1
ATOM 4980 C C . PHE B 1 241 ? -11.945 18.031 6.055 1 96 241 PHE B C 1
ATOM 4982 O O . PHE B 1 241 ? -11.898 19.172 5.59 1 96 241 PHE B O 1
ATOM 4989 N N . VAL B 1 242 ? -12.719 17.719 7.074 1 96.25 242 VAL B N 1
ATOM 4990 C CA . VAL B 1 242 ? -13.664 18.656 7.668 1 96.25 242 VAL B CA 1
ATOM 4991 C C . VAL B 1 242 ? -12.906 19.844 8.258 1 96.25 242 VAL B C 1
ATOM 4993 O O . VAL B 1 242 ? -13.312 21 8.078 1 96.25 242 VAL B O 1
ATOM 4996 N N . LEU B 1 243 ? -11.789 19.516 8.898 1 95.94 243 LEU B N 1
ATOM 4997 C CA . LEU B 1 243 ? -10.984 20.578 9.508 1 95.94 243 LEU B CA 1
ATOM 4998 C C . LEU B 1 243 ? -10.398 21.5 8.438 1 95.94 243 LEU B C 1
ATOM 5000 O O . LEU B 1 243 ? -10.453 22.719 8.555 1 95.94 243 LEU B O 1
ATOM 5004 N N . ASN B 1 244 ? -9.859 20.875 7.395 1 95.38 244 ASN B N 1
ATOM 5005 C CA . ASN B 1 244 ? -9.305 21.672 6.301 1 95.38 244 ASN B CA 1
ATOM 5006 C C . ASN B 1 244 ? -10.375 22.516 5.613 1 95.38 244 ASN B C 1
ATOM 5008 O O . ASN B 1 244 ? -10.141 23.688 5.301 1 95.38 244 ASN B O 1
ATOM 5012 N N . PHE B 1 245 ? -11.531 21.922 5.422 1 96.44 245 PHE B N 1
ATOM 5013 C CA . PHE B 1 245 ? -12.633 22.625 4.762 1 96.44 245 PHE B CA 1
ATOM 5014 C C . PHE B 1 245 ? -13.125 23.781 5.609 1 96.44 245 PHE B C 1
ATOM 5016 O O . PHE B 1 245 ? -13.445 24.859 5.078 1 96.44 245 PHE B O 1
ATOM 5023 N N . ASN B 1 246 ? -13.102 23.656 6.891 1 96.25 246 ASN B N 1
ATOM 5024 C CA . ASN B 1 246 ? -13.57 24.703 7.789 1 96.25 246 ASN B CA 1
ATOM 5025 C C . ASN B 1 246 ? -12.617 25.891 7.812 1 96.25 246 ASN B C 1
ATOM 5027 O O . ASN B 1 246 ? -13.039 27.016 8.07 1 96.25 246 ASN B O 1
ATOM 5031 N N . ALA B 1 247 ? -11.422 25.641 7.516 1 94.38 247 ALA B N 1
ATOM 5032 C CA . ALA B 1 247 ? -10.352 26.609 7.715 1 94.38 247 ALA B CA 1
ATOM 5033 C C . ALA B 1 247 ? -10.547 27.828 6.82 1 94.38 247 ALA B C 1
ATOM 5035 O O . ALA B 1 247 ? -10.141 28.938 7.18 1 94.38 247 ALA B O 1
ATOM 5036 N N . HIS B 1 248 ? -11.18 27.656 5.684 1 92.5 248 HIS B N 1
ATOM 5037 C CA . HIS B 1 248 ? -11.242 28.781 4.746 1 92.5 248 HIS B CA 1
ATOM 5038 C C . HIS B 1 248 ? -12.445 29.672 5.039 1 92.5 248 HIS B C 1
ATOM 5040 O O . HIS B 1 248 ? -12.562 30.766 4.477 1 92.5 248 HIS B O 1
ATOM 5046 N N . PHE B 1 249 ? -13.258 29.281 5.977 1 93.38 249 PHE B N 1
ATOM 5047 C CA . PHE B 1 249 ? -14.414 30.109 6.324 1 93.38 249 PHE B CA 1
ATOM 5048 C C . PHE B 1 249 ? -14.031 31.188 7.32 1 93.38 249 PHE B C 1
ATOM 5050 O O . PHE B 1 249 ? -13.195 30.969 8.195 1 93.38 249 PHE B O 1
ATOM 5057 N N . SER B 1 250 ? -14.688 32.281 7.164 1 89.94 250 SER B N 1
ATOM 5058 C CA . SER B 1 250 ? -14.609 33.312 8.203 1 89.94 250 SER B CA 1
ATOM 5059 C C . SER B 1 250 ? -15.484 32.938 9.398 1 89.94 250 SER B C 1
ATOM 5061 O O . SER B 1 250 ? -16.359 32.062 9.297 1 89.94 250 SER B O 1
ATOM 5063 N N . HIS B 1 251 ? -15.211 33.625 10.445 1 84.75 251 HIS B N 1
ATOM 5064 C CA . HIS B 1 251 ? -15.977 33.375 11.664 1 84.75 251 HIS B CA 1
ATOM 5065 C C . HIS B 1 251 ? -17.469 33.594 11.43 1 84.75 251 HIS B C 1
ATOM 5067 O O . HIS B 1 251 ? -17.875 34.562 10.805 1 84.75 251 HIS B O 1
ATOM 5073 N N . GLY B 1 252 ? -18.219 32.688 11.797 1 86.62 252 GLY B N 1
ATOM 5074 C CA . GLY B 1 252 ? -19.672 32.781 11.711 1 86.62 252 GLY B CA 1
ATOM 5075 C C . GLY B 1 252 ? -20.234 32.281 10.398 1 86.62 252 GLY B C 1
ATOM 5076 O O . GLY B 1 252 ? -21.453 32.156 10.25 1 86.62 252 GLY B O 1
ATOM 5077 N N . GLU B 1 253 ? -19.422 31.938 9.461 1 90.75 253 GLU B N 1
ATOM 5078 C CA . GLU B 1 253 ? -19.891 31.562 8.133 1 90.75 253 GLU B CA 1
ATOM 5079 C C . GLU B 1 253 ? -19.641 30.078 7.855 1 90.75 253 GLU B C 1
ATOM 5081 O O . GLU B 1 253 ? -19.875 29.609 6.742 1 90.75 253 GLU B O 1
ATOM 5086 N N . SER B 1 254 ? -19.219 29.391 8.836 1 94.06 254 SER B N 1
ATOM 5087 C CA . SER B 1 254 ? -18.766 28.016 8.633 1 94.06 254 SER B CA 1
ATOM 5088 C C . SER B 1 254 ? -19.938 27.094 8.32 1 94.06 254 SER B C 1
ATOM 5090 O O . SER B 1 254 ? -20.844 26.938 9.148 1 94.06 254 SER B O 1
ATOM 5092 N N . LEU B 1 255 ? -19.891 26.453 7.168 1 95 255 LEU B N 1
ATOM 5093 C CA . LEU B 1 255 ? -20.891 25.453 6.812 1 95 255 LEU B CA 1
ATOM 5094 C C . LEU B 1 255 ? -20.734 24.203 7.66 1 95 255 LEU B C 1
ATOM 5096 O O . LEU B 1 255 ? -21.703 23.453 7.855 1 95 255 LEU B O 1
ATOM 5100 N N . VAL B 1 256 ? -19.516 23.969 8.18 1 95.75 256 VAL B N 1
ATOM 5101 C CA . VAL B 1 256 ? -19.266 22.828 9.039 1 95.75 256 VAL B CA 1
ATOM 5102 C C . VAL B 1 256 ? -20.016 23 10.359 1 95.75 256 VAL B C 1
ATOM 5104 O O . VAL B 1 256 ? -20.656 22.062 10.836 1 95.75 256 VAL B O 1
ATOM 5107 N N . VAL B 1 257 ? -19.969 24.156 10.898 1 95.5 257 VAL B N 1
ATOM 5108 C CA . VAL B 1 257 ? -20.656 24.453 12.148 1 95.5 257 VAL B CA 1
ATOM 5109 C C . VAL B 1 257 ? -22.156 24.328 11.953 1 95.5 257 VAL B C 1
ATOM 5111 O O . VAL B 1 257 ? -22.859 23.781 12.812 1 95.5 257 VAL B O 1
ATOM 5114 N N . LYS B 1 258 ? -22.641 24.828 10.797 1 94.44 258 LYS B N 1
ATOM 5115 C CA . LYS B 1 258 ? -24.047 24.688 10.484 1 94.44 258 LYS B CA 1
ATOM 5116 C C . LYS B 1 258 ? -24.469 23.234 10.414 1 94.44 258 LYS B C 1
ATOM 5118 O O . LYS B 1 258 ? -25.531 22.859 10.922 1 94.44 258 LYS B O 1
ATOM 5123 N N . ALA B 1 259 ? -23.672 22.438 9.797 1 95.25 259 ALA B N 1
ATOM 5124 C CA . ALA B 1 259 ? -23.953 21 9.695 1 95.25 259 ALA B CA 1
ATOM 5125 C C . ALA B 1 259 ? -23.953 20.344 11.07 1 95.25 259 ALA B C 1
ATOM 5127 O O . ALA B 1 259 ? -24.797 19.484 11.344 1 95.25 259 ALA B O 1
ATOM 5128 N N . LEU B 1 260 ? -23.094 20.719 11.961 1 93.81 260 LEU B N 1
ATOM 5129 C CA . LEU B 1 260 ? -22.984 20.156 13.312 1 93.81 260 LEU B CA 1
ATOM 5130 C C . LEU B 1 260 ? -24.203 20.516 14.141 1 93.81 260 LEU B C 1
ATOM 5132 O O . LEU B 1 260 ? -24.641 19.734 14.984 1 93.81 260 LEU B O 1
ATOM 5136 N N . ARG B 1 261 ? -24.703 21.656 13.891 1 91.25 261 ARG B N 1
ATOM 5137 C CA . ARG B 1 261 ? -25.906 22.094 14.594 1 91.25 261 ARG B CA 1
ATOM 5138 C C . ARG B 1 261 ? -27.094 21.219 14.234 1 91.25 261 ARG B C 1
ATOM 5140 O O . ARG B 1 261 ? -27.938 20.938 15.086 1 91.25 261 ARG B O 1
ATOM 5147 N N . GLN B 1 262 ? -27.094 20.859 13.008 1 90.5 262 GLN B N 1
ATOM 5148 C CA . GLN B 1 262 ? -28.203 20.062 12.516 1 90.5 262 GLN B CA 1
ATOM 5149 C C . GLN B 1 262 ? -28.016 18.594 12.828 1 90.5 262 GLN B C 1
ATOM 5151 O O . GLN B 1 262 ? -29 17.844 12.93 1 90.5 262 GLN B O 1
ATOM 5156 N N . ASN B 1 263 ? -26.766 18.203 12.938 1 89.5 263 ASN B N 1
ATOM 5157 C CA . ASN B 1 263 ? -26.422 16.812 13.172 1 89.5 263 ASN B CA 1
ATOM 5158 C C . ASN B 1 263 ? -25.5 16.656 14.375 1 89.5 263 ASN B C 1
ATOM 5160 O O . ASN B 1 263 ? -24.281 16.625 14.227 1 89.5 263 ASN B O 1
ATOM 5164 N N . HIS B 1 264 ? -26.125 16.375 15.461 1 87.31 264 HIS B N 1
ATOM 5165 C CA . HIS B 1 264 ? -25.328 16.203 16.672 1 87.31 264 HIS B CA 1
ATOM 5166 C C . HIS B 1 264 ? -24.391 15.008 16.547 1 87.31 264 HIS B C 1
ATOM 5168 O O . HIS B 1 264 ? -24.797 13.938 16.094 1 87.31 264 HIS B O 1
ATOM 5174 N N . SER B 1 265 ? -23.156 15.266 16.734 1 90.75 265 SER B N 1
ATOM 5175 C CA . SER B 1 265 ? -22.172 14.195 16.625 1 90.75 265 SER B CA 1
ATOM 5176 C C . SER B 1 265 ? -21.156 14.25 17.766 1 90.75 265 SER B C 1
ATOM 5178 O O . SER B 1 265 ? -20.188 15 17.688 1 90.75 265 SER B O 1
ATOM 5180 N N . LEU B 1 266 ? -21.344 13.398 18.75 1 90.5 266 LEU B N 1
ATOM 5181 C CA . LEU B 1 266 ? -20.438 13.328 19.891 1 90.5 266 LEU B CA 1
ATOM 5182 C C . LEU B 1 266 ? -19.094 12.711 19.469 1 90.5 266 LEU B C 1
ATOM 5184 O O . LEU B 1 266 ? -18.047 13.047 20.031 1 90.5 266 LEU B O 1
ATOM 5188 N N . ILE B 1 267 ? -19.219 11.906 18.453 1 91.56 267 ILE B N 1
ATOM 5189 C CA . ILE B 1 267 ? -18 11.281 17.938 1 91.56 267 ILE B CA 1
ATOM 5190 C C . ILE B 1 267 ? -17.109 12.344 17.297 1 91.56 267 ILE B C 1
ATOM 5192 O O . ILE B 1 267 ? -15.883 12.289 17.438 1 91.56 267 ILE B O 1
ATOM 5196 N N . PHE B 1 268 ? -17.703 13.289 16.641 1 94.88 268 PHE B N 1
ATOM 5197 C CA . PHE B 1 268 ? -16.953 14.391 16.047 1 94.88 268 PHE B CA 1
ATOM 5198 C C . PHE B 1 268 ? -16.172 15.141 17.125 1 94.88 268 PHE B C 1
ATOM 5200 O O . PHE B 1 268 ? -14.992 15.453 16.938 1 94.88 268 PHE B O 1
ATOM 5207 N N . GLY B 1 269 ? -16.828 15.414 18.234 1 95.06 269 GLY B N 1
ATOM 5208 C CA . GLY B 1 269 ? -16.172 16.109 19.344 1 95.06 269 GLY B CA 1
ATOM 5209 C C . GLY B 1 269 ? -14.969 15.367 19.875 1 95.06 269 GLY B C 1
ATOM 5210 O O . GLY B 1 269 ? -13.914 15.961 20.109 1 95.06 269 GLY B O 1
ATOM 5211 N N . GLN B 1 270 ? -15.172 14.164 20.047 1 93.69 270 GLN B N 1
ATOM 5212 C CA . GLN B 1 270 ? -14.078 13.336 20.531 1 93.69 270 GLN B CA 1
ATOM 5213 C C . GLN B 1 270 ? -12.891 13.344 19.578 1 93.69 270 GLN B C 1
ATOM 5215 O O . GLN B 1 270 ? -11.742 13.5 20 1 93.69 270 GLN B O 1
ATOM 5220 N N . LEU B 1 271 ? -13.172 13.211 18.312 1 93 271 LEU B N 1
ATOM 5221 C CA . LEU B 1 271 ? -12.125 13.203 17.297 1 93 271 LEU B CA 1
ATOM 5222 C C . LEU B 1 271 ? -11.43 14.562 17.234 1 93 271 LEU B C 1
ATOM 5224 O O . LEU B 1 271 ? -10.219 14.625 17.016 1 93 271 LEU B O 1
ATOM 5228 N N . LEU B 1 272 ? -12.148 15.578 17.453 1 95.44 272 LEU B N 1
ATOM 5229 C CA . LEU B 1 272 ? -11.602 16.922 17.422 1 95.44 272 LEU B CA 1
ATOM 5230 C C . LEU B 1 272 ? -10.594 17.141 18.547 1 95.44 272 LEU B C 1
ATOM 5232 O O . LEU B 1 272 ? -9.516 17.688 18.312 1 95.44 272 LEU B O 1
ATOM 5236 N N . ILE B 1 273 ? -10.922 16.672 19.703 1 94.44 273 ILE B N 1
ATOM 5237 C CA . ILE B 1 273 ? -10.023 16.781 20.844 1 94.44 273 ILE B CA 1
ATOM 5238 C C . ILE B 1 273 ? -8.758 15.961 20.578 1 94.44 273 ILE B C 1
ATOM 5240 O O . ILE B 1 273 ? -7.648 16.422 20.859 1 94.44 273 ILE B O 1
ATOM 5244 N N . ASP B 1 274 ? -9.008 14.82 20.062 1 91.19 274 ASP B N 1
ATOM 5245 C CA . ASP B 1 274 ? -7.871 13.969 19.703 1 91.19 274 ASP B CA 1
ATOM 5246 C C . ASP B 1 274 ? -6.949 14.672 18.703 1 91.19 274 ASP B C 1
ATOM 5248 O O . ASP B 1 274 ? -5.727 14.594 18.828 1 91.19 274 ASP B O 1
ATOM 5252 N N . GLU B 1 275 ? -7.531 15.297 17.688 1 92.25 275 GLU B N 1
ATOM 5253 C CA . GLU B 1 275 ? -6.754 16.031 16.688 1 92.25 275 GLU B CA 1
ATOM 5254 C C . GLU B 1 275 ? -6 17.188 17.312 1 92.25 275 GLU B C 1
ATOM 5256 O O . GLU B 1 275 ? -4.859 17.484 16.938 1 92.25 275 GLU B O 1
ATOM 5261 N N . LEU B 1 276 ? -6.609 17.812 18.188 1 92.56 276 LEU B N 1
ATOM 5262 C CA . LEU B 1 276 ? -5.977 18.922 18.875 1 92.56 276 LEU B CA 1
ATOM 5263 C C . LEU B 1 276 ? -4.758 18.453 19.672 1 92.56 276 LEU B C 1
ATOM 5265 O O . LEU B 1 276 ? -3.709 19.094 19.641 1 92.56 276 LEU B O 1
ATOM 5269 N N . ASN B 1 277 ? -4.965 17.359 20.328 1 87.44 277 ASN B N 1
ATOM 5270 C CA . ASN B 1 277 ? -3.881 16.797 21.125 1 87.44 277 ASN B CA 1
ATOM 5271 C C . ASN B 1 277 ? -2.721 16.328 20.25 1 87.44 277 ASN B C 1
ATOM 5273 O O . ASN B 1 277 ? -1.557 16.469 20.625 1 87.44 277 ASN B O 1
ATOM 5277 N N . ARG B 1 278 ? -3.021 15.805 19.172 1 83.69 278 ARG B N 1
ATOM 5278 C CA . ARG B 1 278 ? -2 15.289 18.266 1 83.69 278 ARG B CA 1
ATOM 5279 C C . ARG B 1 278 ? -1.209 16.422 17.625 1 83.69 278 ARG B C 1
ATOM 5281 O O . ARG B 1 278 ? -0.024 16.266 17.328 1 83.69 278 ARG B O 1
ATOM 5288 N N . ARG B 1 279 ? -1.765 17.453 17.406 1 83.81 279 ARG B N 1
ATOM 5289 C CA . ARG B 1 279 ? -1.139 18.562 16.688 1 83.81 279 ARG B CA 1
ATOM 5290 C C . ARG B 1 279 ? -0.624 19.609 17.656 1 83.81 279 ARG B C 1
ATOM 5292 O O . ARG B 1 279 ? -0.425 20.766 17.266 1 83.81 279 ARG B O 1
ATOM 5299 N N . ARG B 1 280 ? -0.368 19.031 18.828 1 80.88 280 ARG B N 1
ATOM 5300 C CA . ARG B 1 280 ? 0.167 19.938 19.844 1 80.88 280 ARG B CA 1
ATOM 5301 C C . ARG B 1 280 ? 1.531 20.484 19.422 1 80.88 280 ARG B C 1
ATOM 5303 O O . ARG B 1 280 ? 2.35 19.75 18.859 1 80.88 280 ARG B O 1
ATOM 5310 N N . ASN B 1 281 ? 1.714 21.703 19.375 1 75 281 ASN B N 1
ATOM 5311 C CA . ASN B 1 281 ? 2.982 22.359 19.094 1 75 281 ASN B CA 1
ATOM 5312 C C . ASN B 1 281 ? 3.25 22.438 17.594 1 75 281 ASN B C 1
ATOM 5314 O O . ASN B 1 281 ? 4.398 22.578 17.172 1 75 281 ASN B O 1
ATOM 5318 N N . GLN B 1 282 ? 2.236 22.016 16.938 1 80.5 282 GLN B N 1
ATOM 5319 C CA . GLN B 1 282 ? 2.389 22.141 15.5 1 80.5 282 GLN B CA 1
ATOM 5320 C C . GLN B 1 282 ? 1.825 23.484 15.008 1 80.5 282 GLN B C 1
ATOM 5322 O O . GLN B 1 282 ? 1.116 24.172 15.75 1 80.5 282 GLN B O 1
ATOM 5327 N N . LYS B 1 283 ? 2.209 23.75 13.844 1 82.44 283 LYS B N 1
ATOM 5328 C CA . LYS B 1 283 ? 1.807 25.031 13.266 1 82.44 283 LYS B CA 1
ATOM 5329 C C . LYS B 1 283 ? 0.386 24.969 12.711 1 82.44 283 LYS B C 1
ATOM 5331 O O . LYS B 1 283 ? -0.254 26 12.5 1 82.44 283 LYS B O 1
ATOM 5336 N N . ASP B 1 284 ? -0.078 23.812 12.594 1 87.25 284 ASP B N 1
ATOM 5337 C CA . ASP B 1 284 ? -1.426 23.641 12.062 1 87.25 284 ASP B CA 1
ATOM 5338 C C . ASP B 1 284 ? -2.475 24.141 13.055 1 87.25 284 ASP B C 1
ATOM 5340 O O . ASP B 1 284 ? -2.553 23.656 14.18 1 87.25 284 ASP B O 1
ATOM 5344 N N . LEU B 1 285 ? -3.33 25.109 12.633 1 93.19 285 LEU B N 1
ATOM 5345 C CA . LEU B 1 285 ? -4.273 25.797 13.508 1 93.19 285 LEU B CA 1
ATOM 5346 C C . LEU B 1 285 ? -5.703 25.344 13.227 1 93.19 285 LEU B C 1
ATOM 5348 O O . LEU B 1 285 ? -6.648 25.844 13.828 1 93.19 285 LEU B O 1
ATOM 5352 N N . ASN B 1 286 ? -5.824 24.375 12.336 1 94.25 286 ASN B N 1
ATOM 5353 C CA . ASN B 1 286 ? -7.156 24.031 11.852 1 94.25 286 ASN B CA 1
ATOM 5354 C C . ASN B 1 286 ? -8.031 23.469 12.969 1 94.25 286 ASN B C 1
ATOM 5356 O O . ASN B 1 286 ? -9.219 23.797 13.055 1 94.25 286 ASN B O 1
ATOM 5360 N N . ALA B 1 287 ? -7.473 22.688 13.82 1 95.69 287 ALA B N 1
ATOM 5361 C CA . ALA B 1 287 ? -8.242 22.078 14.906 1 95.69 287 ALA B CA 1
ATOM 5362 C C . ALA B 1 287 ? -8.672 23.141 15.922 1 95.69 287 ALA B C 1
ATOM 5364 O O . ALA B 1 287 ? -9.82 23.156 16.375 1 95.69 287 ALA B O 1
ATOM 5365 N N . VAL B 1 288 ? -7.762 24.031 16.297 1 95.88 288 VAL B N 1
ATOM 5366 C CA . VAL B 1 288 ? -8.07 25.078 17.266 1 95.88 288 VAL B CA 1
ATOM 5367 C C . VAL B 1 288 ? -9.102 26.031 16.672 1 95.88 288 VAL B C 1
ATOM 5369 O O . VAL B 1 288 ? -10.008 26.5 17.359 1 95.88 288 VAL B O 1
ATOM 5372 N N . LYS B 1 289 ? -8.945 26.328 15.398 1 95.62 289 LYS B N 1
ATOM 5373 C CA . LYS B 1 289 ? -9.914 27.188 14.727 1 95.62 289 LYS B CA 1
ATOM 5374 C C . LYS B 1 289 ? -11.305 26.562 14.742 1 95.62 289 LYS B C 1
ATOM 5376 O O . LYS B 1 289 ? -12.305 27.25 14.953 1 95.62 289 LYS B O 1
ATOM 5381 N N . MET B 1 290 ? -11.375 25.297 14.5 1 96.38 290 MET B N 1
ATOM 5382 C CA . MET B 1 290 ? -12.648 24.578 14.547 1 96.38 290 MET B CA 1
ATOM 5383 C C . MET B 1 290 ? -13.289 24.703 15.93 1 96.38 290 MET B C 1
ATOM 5385 O O . MET B 1 290 ? -14.492 24.938 16.047 1 96.38 290 MET B O 1
ATOM 5389 N N . ILE B 1 291 ? -12.484 24.531 16.984 1 96.25 291 ILE B N 1
ATOM 5390 C CA . ILE B 1 291 ? -12.961 24.672 18.359 1 96.25 291 ILE B CA 1
ATOM 5391 C C . ILE B 1 291 ? -13.484 26.094 18.578 1 96.25 291 ILE B C 1
ATOM 5393 O O . ILE B 1 291 ? -14.57 26.281 19.141 1 96.25 291 ILE B O 1
ATOM 5397 N N . LEU B 1 292 ? -12.711 27.031 18.172 1 96.44 292 LEU B N 1
ATOM 5398 C CA . LEU B 1 292 ? -13.117 28.422 18.312 1 96.44 292 LEU B CA 1
ATOM 5399 C C . LEU B 1 292 ? -14.453 28.672 17.609 1 96.44 292 LEU B C 1
ATOM 5401 O O . LEU B 1 292 ? -15.344 29.312 18.188 1 96.44 292 LEU B O 1
ATOM 5405 N N . ASP B 1 293 ? -14.555 28.188 16.375 1 96.31 293 ASP B N 1
ATOM 5406 C CA . ASP B 1 293 ? -15.781 28.375 15.602 1 96.31 293 ASP B CA 1
ATOM 5407 C C . ASP B 1 293 ? -16.984 27.766 16.312 1 96.31 293 ASP B C 1
ATOM 5409 O O . ASP B 1 293 ? -18.094 28.297 16.266 1 96.31 293 ASP B O 1
ATOM 5413 N N . ILE B 1 294 ? -16.812 26.672 16.984 1 95.19 294 ILE B N 1
ATOM 5414 C CA . ILE B 1 294 ? -17.875 25.984 17.719 1 95.19 294 ILE B CA 1
ATOM 5415 C C . ILE B 1 294 ? -18.266 26.812 18.953 1 95.19 294 ILE B C 1
ATOM 5417 O O . ILE B 1 294 ? -19.438 27.016 19.234 1 95.19 294 ILE B O 1
ATOM 5421 N N . PHE B 1 295 ? -17.328 27.344 19.656 1 94 295 PHE B N 1
ATOM 5422 C CA . PHE B 1 295 ? -17.547 28 20.953 1 94 295 PHE B CA 1
ATOM 5423 C C . PHE B 1 295 ? -18.047 29.422 20.75 1 94 295 PHE B C 1
ATOM 5425 O O . PHE B 1 295 ? -18.547 30.047 21.688 1 94 295 PHE B O 1
ATOM 5432 N N . THR B 1 296 ? -17.812 29.922 19.562 1 90.62 296 THR B N 1
ATOM 5433 C CA . THR B 1 296 ? -18.25 31.281 19.328 1 90.62 296 THR B CA 1
ATOM 5434 C C . THR B 1 296 ? -19.625 31.312 18.672 1 90.62 296 THR B C 1
ATOM 5436 O O . THR B 1 296 ? -20.141 32.375 18.344 1 90.62 296 THR B O 1
ATOM 5439 N N . THR B 1 297 ? -20.094 30.281 18.359 1 87.06 297 THR B N 1
ATOM 5440 C CA . THR B 1 297 ? -21.469 30.188 17.859 1 87.06 297 THR B CA 1
ATOM 5441 C C . THR B 1 297 ? -22.453 30.078 19.016 1 87.06 297 THR B C 1
ATOM 5443 O O . THR B 1 297 ? -22.188 30.562 20.109 1 87.06 297 THR B O 1
ATOM 5446 N N . GLU B 1 298 ? -23.641 29.406 18.844 1 81.25 298 GLU B N 1
ATOM 5447 C CA . GLU B 1 298 ? -24.641 29.234 19.906 1 81.25 298 GLU B CA 1
ATOM 5448 C C . GLU B 1 298 ? -24.172 28.234 20.953 1 81.25 298 GLU B C 1
ATOM 5450 O O . GLU B 1 298 ? -23.562 27.219 20.625 1 81.25 298 GLU B O 1
ATOM 5455 N N . PRO B 1 299 ? -24.422 28.578 22.219 1 83.44 299 PRO B N 1
ATOM 5456 C CA . PRO B 1 299 ? -23.969 27.719 23.312 1 83.44 299 PRO B CA 1
ATOM 5457 C C . PRO B 1 299 ? -24.484 26.281 23.188 1 83.44 299 PRO B C 1
ATOM 5459 O O . PRO B 1 299 ? -23.828 25.344 23.625 1 83.44 299 PRO B O 1
ATOM 5462 N N . GLU B 1 300 ? -25.562 26.156 22.547 1 87.56 300 GLU B N 1
ATOM 5463 C CA . GLU B 1 300 ? -26.203 24.859 22.453 1 87.56 300 GLU B CA 1
ATOM 5464 C C . GLU B 1 300 ? -25.344 23.875 21.656 1 87.56 300 GLU B C 1
ATOM 5466 O O . GLU B 1 300 ? -25.344 22.672 21.938 1 87.56 300 GLU B O 1
ATOM 5471 N N . ILE B 1 301 ? -24.578 24.344 20.703 1 92.25 301 ILE B N 1
ATOM 5472 C CA . ILE B 1 301 ? -23.781 23.484 19.828 1 92.25 301 ILE B CA 1
ATOM 5473 C C . ILE B 1 301 ? -22.672 22.828 20.641 1 92.25 301 ILE B C 1
ATOM 5475 O O . ILE B 1 301 ? -22.25 21.703 20.328 1 92.25 301 ILE B O 1
ATOM 5479 N N . VAL B 1 302 ? -22.188 23.438 21.703 1 92.69 302 VAL B N 1
ATOM 5480 C CA . VAL B 1 302 ? -21.094 22.906 22.531 1 92.69 302 VAL B CA 1
ATOM 5481 C C . VAL B 1 302 ? -21.562 21.656 23.266 1 92.69 302 VAL B C 1
ATOM 5483 O O . VAL B 1 302 ? -20.891 20.625 23.25 1 92.69 302 VAL B O 1
ATOM 5486 N N . SER B 1 303 ? -22.812 21.688 23.781 1 89.69 303 SER B N 1
ATOM 5487 C CA . SER B 1 303 ? -23.328 20.578 24.578 1 89.69 303 SER B CA 1
ATOM 5488 C C . SER B 1 303 ? -23.734 19.406 23.672 1 89.69 303 SER B C 1
ATOM 5490 O O . SER B 1 303 ? -23.812 18.266 24.141 1 89.69 303 SER B O 1
ATOM 5492 N N . THR B 1 304 ? -24 19.719 22.453 1 91.44 304 THR B N 1
ATOM 5493 C CA . THR B 1 304 ? -24.406 18.672 21.531 1 91.44 304 THR B CA 1
ATOM 5494 C C . THR B 1 304 ? -23.203 18.062 20.828 1 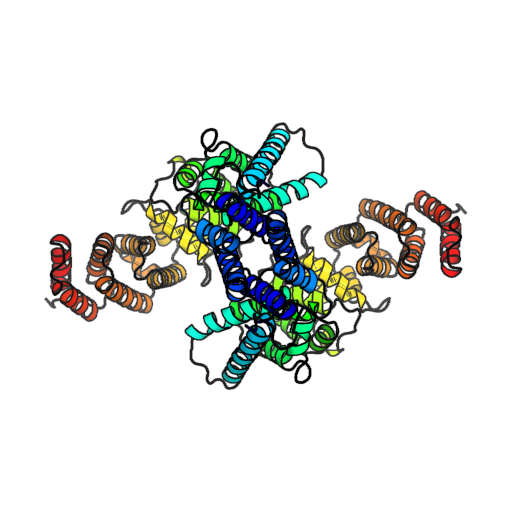91.44 304 THR B C 1
ATOM 5496 O O . THR B 1 304 ? -23.297 17.016 20.203 1 91.44 304 THR B O 1
ATOM 5499 N N . THR B 1 305 ? -22.062 18.719 20.938 1 93.94 305 THR B N 1
ATOM 5500 C CA . THR B 1 305 ? -20.859 18.266 20.266 1 93.94 305 THR B CA 1
ATOM 5501 C C . THR B 1 305 ? -19.906 17.562 21.25 1 93.94 305 THR B C 1
ATOM 5503 O O . THR B 1 305 ? -19.156 16.672 20.875 1 93.94 305 THR B O 1
ATOM 5506 N N . PHE B 1 306 ? -19.984 17.938 22.594 1 94.25 306 PHE B N 1
ATOM 5507 C CA . PHE B 1 306 ? -19.031 17.422 23.578 1 94.25 306 PHE B CA 1
ATOM 5508 C C . PHE B 1 306 ? -19.75 16.875 24.797 1 94.25 306 PHE B C 1
ATOM 5510 O O . PHE B 1 306 ? -20.719 17.469 25.281 1 94.25 306 PHE B O 1
ATOM 5517 N N . TYR B 1 307 ? -19.25 15.773 25.297 1 91.12 307 TYR B N 1
ATOM 5518 C CA . TYR B 1 307 ? -19.625 15.328 26.625 1 91.12 307 TYR B CA 1
ATOM 5519 C C . TYR B 1 307 ? -18.984 16.203 27.703 1 91.12 307 TYR B C 1
ATOM 5521 O O . TYR B 1 307 ? -17.969 16.859 27.453 1 91.12 307 TYR B O 1
ATOM 5529 N N . ASP B 1 308 ? -19.562 16.172 28.844 1 89.88 308 ASP B N 1
ATOM 5530 C CA . ASP B 1 308 ? -19.016 16.969 29.938 1 89.88 308 ASP B CA 1
ATOM 5531 C C . ASP B 1 308 ? -17.578 16.594 30.234 1 89.88 308 ASP B C 1
ATOM 5533 O O . ASP B 1 308 ? -16.719 17.469 30.375 1 89.88 308 ASP B O 1
ATOM 5537 N N . ASN B 1 309 ? -17.391 15.359 30.297 1 90.31 309 ASN B N 1
ATOM 5538 C CA . ASN B 1 309 ? -16.031 14.906 30.562 1 90.31 309 ASN B CA 1
ATOM 5539 C C . ASN B 1 309 ? -15.062 15.32 29.453 1 90.31 309 ASN B C 1
ATOM 5541 O O . ASN B 1 309 ? -13.891 15.609 29.719 1 90.31 309 ASN B O 1
ATOM 5545 N N . ASP B 1 310 ? -15.602 15.352 28.234 1 92.25 310 ASP B N 1
ATOM 5546 C CA . ASP B 1 310 ? -14.766 15.758 27.094 1 92.25 310 ASP B CA 1
ATOM 5547 C C . ASP B 1 310 ? -14.414 17.234 27.188 1 92.25 310 ASP B C 1
ATOM 5549 O O . ASP B 1 310 ? -13.32 17.641 26.781 1 92.25 310 ASP B O 1
ATOM 5553 N N . LEU B 1 311 ? -15.273 17.953 27.75 1 93.19 311 LEU B N 1
ATOM 5554 C CA . LEU B 1 311 ? -15.023 19.391 27.891 1 93.19 311 LEU B CA 1
ATOM 5555 C C . LEU B 1 311 ? -13.914 19.656 28.906 1 93.19 311 LEU B C 1
ATOM 5557 O O . LEU B 1 311 ? -13.117 20.578 28.734 1 93.19 311 LEU B O 1
ATOM 5561 N N . ARG B 1 312 ? -13.859 18.828 29.875 1 92.19 312 ARG B N 1
ATOM 5562 C CA . ARG B 1 312 ? -12.773 18.938 30.844 1 92.19 312 ARG B CA 1
ATOM 5563 C C . ARG B 1 312 ? -11.43 18.609 30.188 1 92.19 312 ARG B C 1
ATOM 5565 O O . ARG B 1 312 ? -10.445 19.328 30.422 1 92.19 312 ARG B O 1
ATOM 5572 N N . VAL B 1 313 ? -11.469 17.562 29.438 1 93.44 313 VAL B N 1
ATOM 5573 C CA . VAL B 1 313 ? -10.258 17.156 28.719 1 93.44 313 VAL B CA 1
ATOM 5574 C C . VAL B 1 313 ? -9.852 18.266 27.75 1 93.44 313 VAL B C 1
ATOM 5576 O O . VAL B 1 313 ? -8.664 18.594 27.641 1 93.44 313 VAL B O 1
ATOM 5579 N N . LEU B 1 314 ? -10.812 18.797 27.094 1 95.69 314 LEU B N 1
ATOM 5580 C CA . LEU B 1 314 ? -10.555 19.875 26.141 1 95.69 314 LEU B CA 1
ATOM 5581 C C . LEU B 1 314 ? -9.914 21.078 26.828 1 95.69 314 LEU B C 1
ATOM 5583 O O . LEU B 1 314 ? -8.938 21.641 26.328 1 95.69 314 LEU B O 1
ATOM 5587 N N . CYS B 1 315 ? -10.477 21.375 27.969 1 94.94 315 CYS B N 1
ATOM 5588 C CA . CYS B 1 315 ? -9.945 22.484 28.75 1 94.94 315 CYS B CA 1
ATOM 5589 C C . CYS B 1 315 ? -8.484 22.25 29.109 1 94.94 315 CYS B C 1
ATOM 5591 O O . CYS B 1 315 ? -7.637 23.125 28.938 1 94.94 315 CYS B O 1
ATOM 5593 N N . ASP B 1 316 ? -8.258 21.094 29.547 1 94.31 316 ASP B N 1
ATOM 5594 C CA . ASP B 1 316 ? -6.898 20.734 29.922 1 94.31 316 ASP B CA 1
ATOM 5595 C C . ASP B 1 316 ? -5.945 20.844 28.734 1 94.31 316 ASP B C 1
ATOM 5597 O O . ASP B 1 316 ? -4.844 21.391 28.875 1 94.31 316 ASP B O 1
ATOM 5601 N N . VAL B 1 317 ? -6.363 20.359 27.594 1 94.38 317 VAL B N 1
ATOM 5602 C CA . VAL B 1 317 ? -5.535 20.375 26.391 1 94.38 317 VAL B CA 1
ATOM 5603 C C . VAL B 1 317 ? -5.262 21.812 25.969 1 94.38 317 VAL B C 1
ATOM 5605 O O . VAL B 1 317 ? -4.133 22.156 25.609 1 94.38 317 VAL B O 1
ATOM 5608 N N . LEU B 1 318 ? -6.223 22.672 26.031 1 95.88 318 LEU B N 1
ATOM 5609 C CA . LEU B 1 318 ? -6.078 24.062 25.625 1 95.88 318 LEU B CA 1
ATOM 5610 C C . LEU B 1 318 ? -5.141 24.812 26.562 1 95.88 318 LEU B C 1
ATOM 5612 O O . LEU B 1 318 ? -4.297 25.594 26.125 1 95.88 318 LEU B O 1
ATOM 5616 N N . CYS B 1 319 ? -5.281 24.516 27.828 1 95.5 319 CYS B N 1
ATOM 5617 C CA . CYS B 1 319 ? -4.426 25.156 28.812 1 95.5 319 CYS B CA 1
ATOM 5618 C C . CYS B 1 319 ? -2.967 24.766 28.609 1 95.5 319 CYS B C 1
ATOM 5620 O O . CYS B 1 319 ? -2.08 25.625 28.641 1 95.5 319 CYS B O 1
ATOM 5622 N N . ARG B 1 320 ? -2.75 23.547 28.406 1 94.06 320 ARG B N 1
ATOM 5623 C CA . ARG B 1 320 ? -1.39 23.062 28.172 1 94.06 320 ARG B CA 1
ATOM 5624 C C . ARG B 1 320 ? -0.817 23.672 26.891 1 94.06 320 ARG B C 1
ATOM 5626 O O . ARG B 1 320 ? 0.339 24.094 26.859 1 94.06 320 ARG B O 1
ATOM 5633 N N . ASP B 1 321 ? -1.614 23.672 25.859 1 94.06 321 ASP B N 1
ATOM 5634 C CA . ASP B 1 321 ? -1.187 24.203 24.562 1 94.06 321 ASP B CA 1
ATOM 5635 C C . ASP B 1 321 ? -0.884 25.688 24.656 1 94.06 321 ASP B C 1
ATOM 5637 O O . ASP B 1 321 ? 0.031 26.188 24 1 94.06 321 ASP B O 1
ATOM 5641 N N . LEU B 1 322 ? -1.646 26.375 25.438 1 94.12 322 LEU B N 1
ATOM 5642 C CA . LEU B 1 322 ? -1.465 27.812 25.625 1 94.12 322 LEU B CA 1
ATOM 5643 C C . LEU B 1 322 ? -0.088 28.109 26.219 1 94.12 322 LEU B C 1
ATOM 5645 O O . LEU B 1 322 ? 0.576 29.062 25.781 1 94.12 322 LEU B O 1
ATOM 5649 N N . LEU B 1 323 ? 0.353 27.297 27.078 1 93.44 323 LEU B N 1
ATOM 5650 C CA . LEU B 1 323 ? 1.627 27.516 27.75 1 93.44 323 LEU B CA 1
ATOM 5651 C C . LEU B 1 323 ? 2.791 27.047 26.891 1 93.44 323 LEU B C 1
ATOM 5653 O O . LEU B 1 323 ? 3.904 27.562 27 1 93.44 323 LEU B O 1
ATOM 5657 N N . ASP B 1 324 ? 2.549 26.109 26.016 1 91.56 324 ASP B N 1
ATOM 5658 C CA . ASP B 1 324 ? 3.627 25.469 25.266 1 91.56 324 ASP B CA 1
ATOM 5659 C C . ASP B 1 324 ? 3.83 26.156 23.906 1 91.56 324 ASP B C 1
ATOM 5661 O O . ASP B 1 324 ? 4.922 26.094 23.344 1 91.56 324 ASP B O 1
ATOM 5665 N N . THR B 1 325 ? 2.791 26.766 23.391 1 91.81 325 THR B N 1
ATOM 5666 C CA . THR B 1 325 ? 2.867 27.266 22.016 1 91.81 325 THR B CA 1
ATOM 5667 C C . THR B 1 325 ? 3.533 28.641 21.969 1 91.81 325 THR B C 1
ATOM 5669 O O . THR B 1 325 ? 3.385 29.438 22.906 1 91.81 325 THR B O 1
ATOM 5672 N N . ASP B 1 326 ? 4.293 28.922 20.891 1 90 326 ASP B N 1
ATOM 5673 C CA . ASP B 1 326 ? 4.895 30.234 20.656 1 90 326 ASP B CA 1
ATOM 5674 C C . ASP B 1 326 ? 4.262 30.906 19.453 1 90 326 ASP B C 1
ATOM 5676 O O . ASP B 1 326 ? 4.75 31.953 19 1 90 326 ASP B O 1
ATOM 5680 N N . ILE B 1 327 ? 3.182 30.359 18.938 1 93.12 327 ILE B N 1
ATOM 5681 C CA . ILE B 1 327 ? 2.488 30.906 17.766 1 93.12 327 ILE B CA 1
ATOM 5682 C C . ILE B 1 327 ? 1.441 31.922 18.219 1 93.12 327 ILE B C 1
ATOM 5684 O O . ILE B 1 327 ? 0.449 31.562 18.859 1 93.12 327 ILE B O 1
ATOM 5688 N N . PRO B 1 328 ? 1.585 33.156 17.938 1 93.81 328 PRO B N 1
ATOM 5689 C CA . PRO B 1 328 ? 0.69 34.219 18.453 1 93.81 328 PRO B CA 1
ATOM 5690 C C . PRO B 1 328 ? -0.769 33.969 18.062 1 93.81 328 PRO B C 1
ATOM 5692 O O . PRO B 1 328 ? -1.666 34.156 18.891 1 93.81 328 PRO B O 1
ATOM 5695 N N . GLU B 1 329 ? -0.956 33.594 16.781 1 93.62 329 GLU B N 1
ATOM 5696 C CA . GLU B 1 329 ? -2.324 33.344 16.328 1 93.62 329 GLU B CA 1
ATOM 5697 C C . GLU B 1 329 ? -2.994 32.25 17.141 1 93.62 329 GLU B C 1
ATOM 5699 O O . GLU B 1 329 ? -4.184 32.344 17.453 1 93.62 329 GLU B O 1
ATOM 5704 N N . LYS B 1 330 ? -2.285 31.281 17.469 1 94.94 330 LYS B N 1
ATOM 5705 C CA . LYS B 1 330 ? -2.807 30.172 18.266 1 94.94 330 LYS B CA 1
ATOM 5706 C C . LYS B 1 330 ? -3.158 30.625 19.688 1 94.94 330 LYS B C 1
ATOM 5708 O O . LYS B 1 330 ? -4.203 30.266 20.219 1 94.94 330 LYS B O 1
ATOM 5713 N N . ILE B 1 331 ? -2.291 31.438 20.25 1 95.25 331 ILE B N 1
ATOM 5714 C CA . ILE B 1 331 ? -2.518 32 21.578 1 95.25 331 ILE B CA 1
ATOM 5715 C C . ILE B 1 331 ? -3.824 32.781 21.578 1 95.25 331 ILE B C 1
ATOM 5717 O O . ILE B 1 331 ? -4.66 32.625 22.469 1 95.25 331 ILE B O 1
ATOM 5721 N N . THR B 1 332 ? -4.004 33.562 20.578 1 95.88 332 THR B N 1
ATOM 5722 C CA . THR B 1 332 ? -5.211 34.375 20.469 1 95.88 332 THR B CA 1
ATOM 5723 C C . THR B 1 332 ? -6.453 33.469 20.438 1 95.88 332 THR B C 1
ATOM 5725 O O . THR B 1 332 ? -7.422 33.719 21.156 1 95.88 332 THR B O 1
ATOM 5728 N N . MET B 1 333 ? -6.402 32.469 19.609 1 95.88 333 MET B N 1
ATOM 5729 C CA . MET B 1 333 ? -7.559 31.594 19.438 1 95.88 333 MET B CA 1
ATOM 5730 C C . MET B 1 333 ? -7.875 30.859 20.734 1 95.88 333 MET B C 1
ATOM 5732 O O . MET B 1 333 ? -9.039 30.75 21.125 1 95.88 333 MET B O 1
ATOM 5736 N N . ILE B 1 334 ? -6.832 30.375 21.391 1 96.69 334 ILE B N 1
ATOM 5737 C CA . ILE B 1 334 ? -7.027 29.609 22.625 1 96.69 334 ILE B CA 1
ATOM 5738 C C . ILE B 1 334 ? -7.598 30.531 23.703 1 96.69 334 ILE B C 1
ATOM 5740 O O . ILE B 1 334 ? -8.539 30.156 24.406 1 96.69 334 ILE B O 1
ATOM 5744 N N . LEU B 1 335 ? -7.078 31.703 23.812 1 96.69 335 LEU B N 1
ATOM 5745 C CA . LEU B 1 335 ? -7.562 32.656 24.812 1 96.69 335 LEU B CA 1
ATOM 5746 C C . LEU B 1 335 ? -9.039 32.969 24.594 1 96.69 335 LEU B C 1
ATOM 5748 O O . LEU B 1 335 ? -9.812 33.031 25.547 1 96.69 335 LEU B O 1
ATOM 5752 N N . LYS B 1 336 ? -9.398 33.125 23.375 1 95.44 336 LYS B N 1
ATOM 5753 C CA . LYS B 1 336 ? -10.797 33.406 23.062 1 95.44 336 LYS B CA 1
ATOM 5754 C C . LYS B 1 336 ? -11.695 32.25 23.453 1 95.44 336 LYS B C 1
ATOM 5756 O O . LYS B 1 336 ? -12.812 32.438 23.938 1 95.44 336 LYS B O 1
ATOM 5761 N N . VAL B 1 337 ? -11.266 31.062 23.219 1 95.88 337 VAL B N 1
ATOM 5762 C CA . VAL B 1 337 ? -12.039 29.891 23.578 1 95.88 337 VAL B CA 1
ATOM 5763 C C . VAL B 1 337 ? -12.164 29.797 25.094 1 95.88 337 VAL B C 1
ATOM 5765 O O . VAL B 1 337 ? -13.25 29.547 25.625 1 95.88 337 VAL B O 1
ATOM 5768 N N . LEU B 1 338 ? -11.07 30.016 25.797 1 95.94 338 LEU B N 1
ATOM 5769 C CA . LEU B 1 338 ? -11.078 29.953 27.25 1 95.94 338 LEU B CA 1
ATOM 5770 C C . LEU B 1 338 ? -11.992 31.016 27.844 1 95.94 338 LEU B C 1
ATOM 5772 O O . LEU B 1 338 ? -12.656 30.781 28.859 1 95.94 338 LEU B O 1
ATOM 5776 N N . GLU B 1 339 ? -11.961 32.156 27.219 1 94.19 339 GLU B N 1
ATOM 5777 C CA . GLU B 1 339 ? -12.891 33.188 27.641 1 94.19 339 GLU B CA 1
ATOM 5778 C C . GLU B 1 339 ? -14.328 32.688 27.609 1 94.19 339 GLU B C 1
ATOM 5780 O O . GLU B 1 339 ? -15.109 32.969 28.531 1 94.19 339 GLU B O 1
ATOM 5785 N N . ARG B 1 340 ? -14.633 32.031 26.547 1 92.5 340 ARG B N 1
ATOM 5786 C CA . ARG B 1 340 ? -15.984 31.5 26.375 1 92.5 340 ARG B CA 1
ATOM 5787 C C . ARG B 1 340 ? -16.266 30.406 27.406 1 92.5 340 ARG B C 1
ATOM 5789 O O . ARG B 1 340 ? -17.406 30.266 27.875 1 92.5 340 ARG B O 1
ATOM 5796 N N . MET B 1 341 ? -15.32 29.625 27.75 1 92.88 341 MET B N 1
ATOM 5797 C CA . MET B 1 341 ? -15.469 28.516 28.703 1 92.88 341 MET B CA 1
ATOM 5798 C C . MET B 1 341 ? -15.68 29.031 30.109 1 92.88 341 MET B C 1
ATOM 5800 O O . MET B 1 341 ? -16.234 28.344 30.969 1 92.88 341 MET B O 1
ATOM 5804 N N . CYS B 1 342 ? -15.258 30.266 30.359 1 91.31 342 CYS B N 1
ATOM 5805 C CA . CYS B 1 342 ? -15.336 30.844 31.688 1 91.31 342 CYS B CA 1
ATOM 5806 C C . CYS B 1 342 ? -16.688 31.516 31.906 1 91.31 342 CYS B C 1
ATOM 5808 O O . CYS B 1 342 ? -17.016 31.906 33.031 1 91.31 342 CYS B O 1
ATOM 5810 N N . LEU B 1 343 ? -17.469 31.578 30.875 1 87.69 343 LEU B N 1
ATOM 5811 C CA . LEU B 1 343 ? -18.797 32.125 31.016 1 87.69 343 LEU B CA 1
ATOM 5812 C C . LEU B 1 343 ? -19.703 31.203 31.812 1 87.69 343 LEU B C 1
ATOM 5814 O O . LEU B 1 343 ? -19.406 30.016 31.938 1 87.69 343 LEU B O 1
ATOM 5818 N N . PRO B 1 344 ? -20.703 31.688 32.531 1 79.62 344 PRO B N 1
ATOM 5819 C CA . PRO B 1 344 ? -21.578 30.875 33.375 1 79.62 344 PRO B CA 1
ATOM 5820 C C . PRO B 1 344 ? -22.062 29.609 32.688 1 79.62 344 PRO B C 1
ATOM 5822 O O . PRO B 1 344 ? -22.156 28.547 33.312 1 79.62 344 PRO B O 1
ATOM 5825 N N . ASP B 1 345 ? -22.281 29.625 31.359 1 78.88 345 ASP B N 1
ATOM 5826 C CA . ASP B 1 345 ? -22.75 28.453 30.625 1 78.88 345 ASP B CA 1
ATOM 5827 C C . ASP B 1 345 ? -21.609 27.812 29.844 1 78.88 345 ASP B C 1
ATOM 5829 O O . ASP B 1 345 ? -21.844 27.047 28.906 1 78.88 345 ASP B O 1
ATOM 5833 N N . GLY B 1 346 ? -20.281 28 30.297 1 81.12 346 GLY B N 1
ATOM 5834 C CA . GLY B 1 346 ? -19.156 27.641 29.453 1 81.12 346 GLY B CA 1
ATOM 5835 C C . GLY B 1 346 ? -18.516 26.312 29.812 1 81.12 346 GLY B C 1
ATOM 5836 O O . GLY B 1 346 ? -17.734 25.75 29.047 1 81.12 346 GLY B O 1
ATOM 5837 N N . HIS B 1 347 ? -18.828 25.734 30.922 1 76.69 347 HIS B N 1
ATOM 5838 C CA . HIS B 1 347 ? -18.422 24.406 31.344 1 76.69 347 HIS B CA 1
ATOM 5839 C C . HIS B 1 347 ? -16.906 24.328 31.547 1 76.69 347 HIS B C 1
ATOM 5841 O O . HIS B 1 347 ? -16.328 23.25 31.438 1 76.69 347 HIS B O 1
ATOM 5847 N N . GLY B 1 348 ? -16.297 25.438 31.734 1 84.88 348 GLY B N 1
ATOM 5848 C CA . GLY B 1 348 ? -14.852 25.438 31.938 1 84.88 348 GLY B CA 1
ATOM 5849 C C . GLY B 1 348 ? -14.445 25.234 33.375 1 84.88 348 GLY B C 1
ATOM 5850 O O . GLY B 1 348 ? -15.25 25.453 34.281 1 84.88 348 GLY B O 1
ATOM 5851 N N . ASP B 1 349 ? -13.328 24.672 33.594 1 88.69 349 ASP B N 1
ATOM 5852 C CA . ASP B 1 349 ? -12.688 24.641 34.906 1 88.69 349 ASP B CA 1
ATOM 5853 C C . ASP B 1 349 ? -12.016 25.969 35.219 1 88.69 349 ASP B C 1
ATOM 5855 O O . ASP B 1 349 ? -10.852 26.188 34.844 1 88.69 349 ASP B O 1
ATOM 5859 N N . LEU B 1 350 ? -12.68 26.75 35.969 1 89.69 350 LEU B N 1
ATOM 5860 C CA . LEU B 1 350 ? -12.234 28.125 36.219 1 89.69 350 LEU B CA 1
ATOM 5861 C C . LEU B 1 350 ? -10.898 28.141 36.969 1 89.69 350 LEU B C 1
ATOM 5863 O O . LEU B 1 350 ? -10.055 29 36.688 1 89.69 350 LEU B O 1
ATOM 5867 N N . ARG B 1 351 ? -10.828 27.234 37.844 1 90.81 351 ARG B N 1
ATOM 5868 C CA . ARG B 1 351 ? -9.586 27.172 38.594 1 90.81 35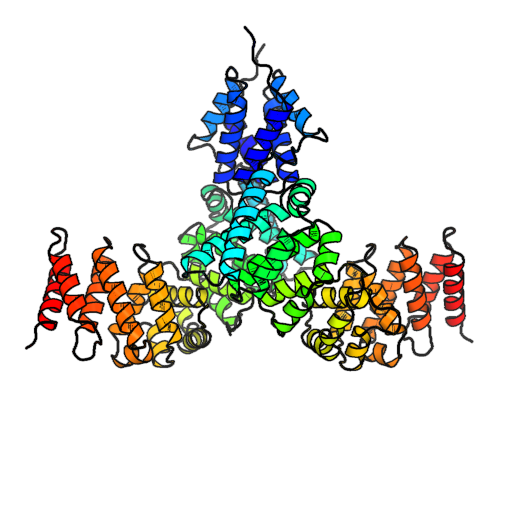1 ARG B CA 1
ATOM 5869 C C . ARG B 1 351 ? -8.398 26.875 37.688 1 90.81 351 ARG B C 1
ATOM 5871 O O . ARG B 1 351 ? -7.391 27.594 37.719 1 90.81 351 ARG B O 1
ATOM 5878 N N . GLU B 1 352 ? -8.523 25.938 36.906 1 92.88 352 GLU B N 1
ATOM 5879 C CA . GLU B 1 352 ? -7.441 25.531 36.031 1 92.88 352 GLU B CA 1
ATOM 5880 C C . GLU B 1 352 ? -7.117 26.641 35.031 1 92.88 352 GLU B C 1
ATOM 5882 O O . GLU B 1 352 ? -5.949 26.906 34.75 1 92.88 352 GLU B O 1
ATOM 5887 N N . ILE B 1 353 ? -8.133 27.25 34.469 1 95.62 353 ILE B N 1
ATOM 5888 C CA . ILE B 1 353 ? -7.961 28.297 33.469 1 95.62 353 ILE B CA 1
ATOM 5889 C C . ILE B 1 353 ? -7.262 29.5 34.094 1 95.62 353 ILE B C 1
ATOM 5891 O O . ILE B 1 353 ? -6.324 30.062 33.5 1 95.62 353 ILE B O 1
ATOM 5895 N N . SER B 1 354 ? -7.668 29.812 35.312 1 94.31 354 SER B N 1
ATOM 5896 C CA . SER B 1 354 ? -7.086 30.969 36 1 94.31 354 SER B CA 1
ATOM 5897 C C . SER B 1 354 ? -5.609 30.734 36.281 1 94.31 354 SER B C 1
ATOM 5899 O O . SER B 1 354 ? -4.785 31.625 36.062 1 94.31 354 SER B O 1
ATOM 5901 N N . GLU B 1 355 ? -5.367 29.609 36.75 1 94.56 355 GLU B N 1
ATOM 5902 C CA . GLU B 1 355 ? -3.975 29.281 37.062 1 94.56 355 GLU B CA 1
ATOM 5903 C C . GLU B 1 355 ? -3.105 29.344 35.812 1 94.56 355 GLU B C 1
ATOM 5905 O O . GLU B 1 355 ? -1.977 29.844 35.875 1 94.56 355 GLU B O 1
ATOM 5910 N 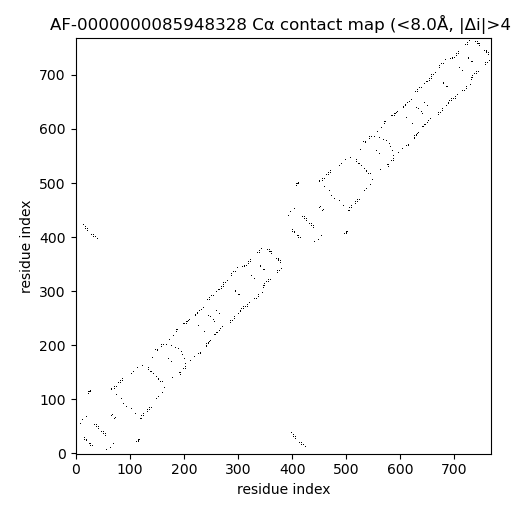N . THR B 1 356 ? -3.613 28.812 34.75 1 95.44 356 THR B N 1
ATOM 5911 C CA . THR B 1 356 ? -2.891 28.797 33.469 1 95.44 356 THR B CA 1
ATOM 5912 C C . THR B 1 356 ? -2.645 30.203 32.969 1 95.44 356 THR B C 1
ATOM 5914 O O . THR B 1 356 ? -1.535 30.531 32.531 1 95.44 356 THR B O 1
ATOM 5917 N N . VAL B 1 357 ? -3.625 31.016 33.031 1 94.75 357 VAL B N 1
ATOM 5918 C CA . VAL B 1 357 ? -3.547 32.375 32.531 1 94.75 357 VAL B CA 1
ATOM 5919 C C . VAL B 1 357 ? -2.602 33.219 33.406 1 94.75 357 VAL B C 1
ATOM 5921 O O . VAL B 1 357 ? -1.868 34.062 32.906 1 94.75 357 VAL B O 1
ATOM 5924 N N . GLU B 1 358 ? -2.631 32.938 34.719 1 94.25 358 GLU B N 1
ATOM 5925 C CA . GLU B 1 358 ? -1.691 33.594 35.625 1 94.25 358 GLU B CA 1
ATOM 5926 C C . GLU B 1 358 ? -0.248 33.25 35.25 1 94.25 358 GLU B C 1
ATOM 5928 O O . GLU B 1 358 ? 0.618 34.125 35.25 1 94.25 358 GLU B O 1
ATOM 5933 N N . THR B 1 359 ? -0.075 32.031 35 1 94.81 359 THR B N 1
ATOM 5934 C CA . THR B 1 359 ? 1.252 31.594 34.562 1 94.81 359 THR B CA 1
ATOM 5935 C C . THR B 1 359 ? 1.65 32.281 33.25 1 94.81 359 THR B C 1
ATOM 5937 O O . THR B 1 359 ? 2.799 32.688 33.094 1 94.81 359 THR B O 1
ATOM 5940 N N . LEU B 1 360 ? 0.716 32.375 32.312 1 94.25 360 LEU B N 1
ATOM 5941 C CA . LEU B 1 360 ? 0.956 33.031 31.016 1 94.25 360 LEU B CA 1
ATOM 5942 C C . LEU B 1 360 ? 1.364 34.469 31.203 1 94.25 360 LEU B C 1
ATOM 5944 O O . LEU B 1 360 ? 2.246 34.969 30.5 1 94.25 360 LEU B O 1
ATOM 5948 N N . LEU B 1 361 ? 0.824 35.156 32.188 1 93 361 LEU B N 1
ATOM 5949 C CA . LEU B 1 361 ? 1.025 36.562 32.406 1 93 361 LEU B CA 1
ATOM 5950 C C . LEU B 1 361 ? 2.402 36.844 33 1 93 361 LEU B C 1
ATOM 5952 O O . LEU B 1 361 ? 2.889 37.969 32.969 1 93 361 LEU B O 1
ATOM 5956 N N . LEU B 1 362 ? 2.98 35.812 33.469 1 90.81 362 LEU B N 1
ATOM 5957 C CA . LEU B 1 362 ? 4.332 35.938 34 1 90.81 362 LEU B CA 1
ATOM 5958 C C . LEU B 1 362 ? 5.344 36.094 32.875 1 90.81 362 LEU B C 1
ATOM 5960 O O . LEU B 1 362 ? 6.465 36.562 33.094 1 90.81 362 LEU B O 1
ATOM 5964 N N . SER B 1 363 ? 4.902 35.594 31.734 1 85.31 363 SER B N 1
ATOM 5965 C CA . SER B 1 363 ? 5.801 35.688 30.594 1 85.31 363 SER B CA 1
ATOM 5966 C C . SER B 1 363 ? 5.938 37.156 30.141 1 85.31 363 SER B C 1
ATOM 5968 O O . SER B 1 363 ? 4.941 37.875 30.016 1 85.31 363 SER B O 1
ATOM 5970 N N . GLU B 1 364 ? 7.156 37.656 29.906 1 78.75 364 GLU B N 1
ATOM 5971 C CA . GLU B 1 364 ? 7.434 39.031 29.484 1 78.75 364 GLU B CA 1
ATOM 5972 C C . GLU B 1 364 ? 7.207 39.219 28 1 78.75 364 GLU B C 1
ATOM 5974 O O . GLU B 1 364 ? 7.078 40.344 27.516 1 78.75 364 GLU B O 1
ATOM 5979 N N . GLU B 1 365 ? 7.074 38.188 27.281 1 85.81 365 GLU B N 1
ATOM 5980 C CA . GLU B 1 365 ? 7.023 38.281 25.812 1 85.81 365 GLU B CA 1
ATOM 5981 C C . GLU B 1 365 ? 5.582 38.312 25.312 1 85.81 365 GLU B C 1
ATOM 5983 O O . GLU B 1 365 ? 5.336 38.281 24.109 1 85.81 365 GLU B O 1
ATOM 5988 N N . LEU B 1 366 ? 4.613 38.594 26.156 1 89.31 366 LEU B N 1
ATOM 5989 C CA . LEU B 1 366 ? 3.209 38.562 25.766 1 89.31 366 LEU B CA 1
ATOM 5990 C C . LEU B 1 366 ? 2.795 39.875 25.141 1 89.31 366 LEU B C 1
ATOM 5992 O O . LEU B 1 366 ? 3.186 40.938 25.625 1 89.31 366 LEU B O 1
ATOM 5996 N N . SER B 1 367 ? 2.094 39.844 24.109 1 92.81 367 SER B N 1
ATOM 5997 C CA . SER B 1 367 ? 1.562 41.062 23.484 1 92.81 367 SER B CA 1
ATOM 5998 C C . SER B 1 367 ? 0.485 41.719 24.344 1 92.81 367 SER B C 1
ATOM 6000 O O . SER B 1 367 ? -0.086 41.062 25.219 1 92.81 367 SER B O 1
ATOM 6002 N N . ASP B 1 368 ? 0.19 42.938 24.062 1 92.88 368 ASP B N 1
ATOM 6003 C CA . ASP B 1 368 ? -0.833 43.688 24.797 1 92.88 368 ASP B CA 1
ATOM 6004 C C . ASP B 1 368 ? -2.209 43.031 24.609 1 92.88 368 ASP B C 1
ATOM 6006 O O . ASP B 1 368 ? -2.992 42.969 25.562 1 92.88 368 ASP B O 1
ATOM 6010 N N . ASP B 1 369 ? -2.426 42.656 23.422 1 94.12 369 ASP B N 1
ATOM 6011 C CA . ASP B 1 369 ? -3.711 42.031 23.125 1 94.12 369 ASP B CA 1
ATOM 6012 C C . ASP B 1 369 ? -3.879 40.75 23.922 1 94.12 369 ASP B C 1
ATOM 6014 O O . ASP B 1 369 ? -4.945 40.5 24.484 1 94.12 369 ASP B O 1
ATOM 6018 N N . HIS B 1 370 ? -2.895 39.969 24.031 1 95.75 370 HIS B N 1
ATOM 6019 C CA . HIS B 1 370 ? -2.932 38.719 24.766 1 95.75 370 HIS B CA 1
ATOM 6020 C C . HIS B 1 370 ? -3.115 38.938 26.266 1 95.75 370 HIS B C 1
ATOM 6022 O O . HIS B 1 370 ? -3.867 38.25 26.922 1 95.75 370 HIS B O 1
ATOM 6028 N N . ARG B 1 371 ? -2.477 39.938 26.703 1 94.12 371 ARG B N 1
ATOM 6029 C CA . ARG B 1 371 ? -2.596 40.312 28.109 1 94.12 371 ARG B CA 1
ATOM 6030 C C . ARG B 1 371 ? -4.023 40.719 28.453 1 94.12 371 ARG B C 1
ATOM 6032 O O . ARG B 1 371 ? -4.543 40.375 29.516 1 94.12 371 ARG B O 1
ATOM 6039 N N . GLN B 1 372 ? -4.609 41.5 27.547 1 94.44 372 GLN B N 1
ATOM 6040 C CA . GLN B 1 372 ? -5.984 41.938 27.766 1 94.44 372 GLN B CA 1
ATOM 6041 C C . GLN B 1 372 ? -6.934 40.75 27.859 1 94.44 372 GLN B C 1
ATOM 6043 O O . GLN B 1 372 ? -7.781 40.688 28.75 1 94.44 372 GLN B O 1
ATOM 6048 N N . HIS B 1 373 ? -6.773 39.844 26.938 1 93.88 373 HIS B N 1
ATOM 6049 C CA . HIS B 1 373 ? -7.605 38.625 26.969 1 93.88 373 HIS B CA 1
ATOM 6050 C C . HIS B 1 373 ? -7.383 37.844 28.266 1 93.88 373 HIS B C 1
ATOM 6052 O O . HIS B 1 373 ? -8.336 37.375 28.875 1 93.88 373 HIS B O 1
ATOM 6058 N N . ALA B 1 374 ? -6.203 37.75 28.672 1 94.62 374 ALA B N 1
ATOM 6059 C CA . ALA B 1 374 ? -5.852 37.062 29.891 1 94.62 374 ALA B CA 1
ATOM 6060 C C . ALA B 1 374 ? -6.492 37.719 31.109 1 94.62 374 ALA B C 1
ATOM 6062 O O . ALA B 1 374 ? -7.023 37.031 31.984 1 94.62 374 ALA B O 1
ATOM 6063 N N . GLU B 1 375 ? -6.426 38.969 31.094 1 93.19 375 GLU B N 1
ATOM 6064 C CA . GLU B 1 375 ? -6.988 39.719 32.219 1 93.19 375 GLU B CA 1
ATOM 6065 C C . GLU B 1 375 ? -8.508 39.562 32.281 1 93.19 375 GLU B C 1
ATOM 6067 O O . GLU B 1 375 ? -9.102 39.5 33.344 1 93.19 375 GLU B O 1
ATOM 6072 N N . ILE B 1 376 ? -9.102 39.594 31.125 1 92.81 376 ILE B N 1
ATOM 6073 C CA . ILE B 1 376 ? -10.539 39.406 31.047 1 92.81 376 ILE B CA 1
ATOM 6074 C C . ILE B 1 376 ? -10.914 38.031 31.656 1 92.81 376 ILE B C 1
ATOM 6076 O O . ILE B 1 376 ? -11.875 37.938 32.406 1 92.81 376 ILE B O 1
ATOM 6080 N N . ILE B 1 377 ? -10.188 37.031 31.375 1 93.94 377 ILE B N 1
ATOM 6081 C CA . ILE B 1 377 ? -10.438 35.688 31.875 1 93.94 377 ILE B CA 1
ATOM 6082 C C . ILE B 1 377 ? -10.312 35.656 33.375 1 93.94 377 ILE B C 1
ATOM 6084 O O . ILE B 1 377 ? -11.141 35.031 34.062 1 93.94 377 ILE B O 1
ATOM 6088 N N . LEU B 1 378 ? -9.344 36.375 33.938 1 92.44 378 LEU B N 1
ATOM 6089 C CA . LEU B 1 378 ? -9.133 36.406 35.375 1 92.44 378 LEU B CA 1
ATOM 6090 C C . LEU B 1 378 ? -10.281 37.125 36.062 1 92.44 378 LEU B C 1
ATOM 6092 O O . LEU B 1 378 ? -10.672 36.75 37.188 1 92.44 378 LEU B O 1
ATOM 6096 N N . ARG B 1 379 ? -10.844 38.062 35.406 1 91.12 379 ARG B N 1
ATOM 6097 C CA . ARG B 1 379 ? -11.977 38.812 36 1 91.12 379 ARG B CA 1
ATOM 6098 C C . ARG B 1 379 ? -13.227 37.938 36 1 91.12 379 ARG B C 1
ATOM 6100 O O . ARG B 1 379 ? -14.023 38 36.938 1 91.12 379 ARG B O 1
ATOM 6107 N N . LEU B 1 380 ? -13.328 37.156 35 1 86.75 380 LEU B N 1
ATOM 6108 C CA . LEU B 1 380 ? -14.484 36.281 34.906 1 86.75 380 LEU B CA 1
ATOM 6109 C C . LEU B 1 380 ? -14.406 35.188 35.938 1 86.75 380 LEU B C 1
ATOM 6111 O O . LEU B 1 380 ? -15.438 34.688 36.406 1 86.75 380 LEU B O 1
ATOM 6115 N N . GLY B 1 381 ? -13.25 34.75 36.281 1 77.12 381 GLY B N 1
ATOM 6116 C CA . GLY B 1 381 ? -13.047 33.656 37.25 1 77.12 381 GLY B CA 1
ATOM 6117 C C . GLY B 1 381 ? -13.195 34.094 38.688 1 77.12 381 GLY B C 1
ATOM 6118 O O . GLY B 1 381 ? -13.289 33.25 39.594 1 77.12 381 GLY B O 1
ATOM 6119 N N . GLN B 1 382 ? -13.133 35.469 39.031 1 71.25 382 GLN B N 1
ATOM 6120 C CA . GLN B 1 382 ? -13.266 35.969 40.375 1 71.25 382 GLN B CA 1
ATOM 6121 C C . GLN B 1 382 ? -14.727 35.938 40.844 1 71.25 382 GLN B C 1
ATOM 6123 O O . GLN B 1 382 ? -15.625 36.219 40.031 1 71.25 382 GLN B O 1
ATOM 6128 N N . PRO B 1 383 ? -15.008 35.094 41.906 1 59.03 383 PRO B N 1
ATOM 6129 C CA . PRO B 1 383 ? -16.359 35.094 42.469 1 59.03 383 PRO B CA 1
ATOM 6130 C C . PRO B 1 383 ? -16.906 36.5 42.688 1 59.03 383 PRO B C 1
ATOM 6132 O O . PRO B 1 383 ? -16.156 37.406 43.125 1 59.03 383 PRO B O 1
ATOM 6135 N N . HIS B 1 384 ? -17.875 36.969 41.875 1 45.56 384 HIS B N 1
ATOM 6136 C CA . HIS B 1 384 ? -18.594 38.125 42.406 1 45.56 384 HIS B CA 1
ATOM 6137 C C . HIS B 1 384 ? -19.297 37.75 43.719 1 45.56 384 HIS B C 1
ATOM 6139 O O . HIS B 1 384 ? -19.797 36.656 43.875 1 45.56 384 HIS B O 1
#

pLDDT: mean 91.26, std 9.55, range [29.22, 98.44]

Foldseek 3Di:
DPPPDPPLLVVLLVQLLVCCVPPLAASVVSLVVLLVVLVVVCVVVVPDVSSVSNSVSSPDPCSDDLCDGNLNVLLVVLLVVQLVVLVCLVVVVDDDDVVVVVLLVSLQVLLSSLQRYDLSNVCVVCPPPNSVSLVSLLSCCVRDVDLSNVLSSLSNLLSVLVSDVSSLVVCLQDCSLVVLQVSDLLAPPDDSSVLSSLSSLLSSLQDLDDYDPVSDVRVALVSLLRLLVRDDLPPLSSLSNLLSQQSNDDAPGGSNLVSCVVHQHQSSLVSLLVVLQVCQQHPDCSSLVVLLSQLPPDLVSVVSHHDLVSLASSLVSLLVSLVRYPDLVSVVSSLSLLLSLLPPSNSHDLVSLLVSLVVVVPDPPDDPVSVVSSVSSNVSSDDD/DPPPDPPLLVVLLVQLLVCCVPPLAASVVSLVVLLVVLVVVCVVVVVDVSSVSNSVSSPDPCSDPLCDGNLNVLLVVLLVVQLVVLVCLVVVVDDDDVPVVVLLVSLQVLLSSLQRYDLSNVCVVCPPPNSVSLVSLLSVCVRDVDLSNVLSSLSNLLSVLVSDVSSLVVCLQDCSLVVLQVSDLLAPPDDSSVLSSLSSLLSSLQPLDDYDPVSDVRVALVSLLRLLVRDDLPPLSSLSNLLSQQSNDDQPGGSNLVSCVVHQHQSSLVSLLVVLQVCQQHPDCSSLVVLLSQLPPDLVSVVSHHDLVSLASSQVSLLVSLVPYPDLVSVVSSLSLLLSLLPPSNSHDLVSLLVSLVVVCPDPPDDPVSVVSSVSSNVSSDDD

Sequence (768 aa):
MYTPVLNAKEKARELIDIMRQQTDTPIDVCIETVSFMLGALLADLPAEEALRSVRNALFEDDLIDINNCYDAKIMQKLITELTDNIEDKEQQSWTLKDDEEALIESLHQLASILGNADRRVCLEQLRRNDFSFVQRLVALYQIDQRSSVSLAVLKALRHCCELHTAIVSLLLCSNLPVVLLINNSFKAPLNELEIASLELLCALFSTTEKPPFTHYDYFTVEFLSGILASMDDSSRLSMRFVLNFNAHFSHGESLVVKALRQNHSLIFGQLLIDELNRRRNQKDLNAVKMILDIFTTEPEIVSTTFYDNDLRVLCDVLCRDLLDTDIPEKITMILKVLERMCLPDGHGDLREISETVETLLLSEELSDDHRQHAEIILRLGQPHMYTPVLNAKEKARELIDIMRQQTDTPIDVCIETVSFMLGALLADLPAEEALRSVRNALFEDDLIDINNCYDAKIMQKLITELTDNIEDKEQQSWTLKDDEEALIESLHQLASILGNADRRVCLEQLRRNDFSFVQRLVALYQIDQRSSVSLAVLKALRHCCELHTAIVSLLLCSNLPVVLLINNSFKAPLNELEIASLELLCALFSTTEKPPFTHYDYFTVEFLSGILASMDDSSRLSMRFVLNFNAHFSHGESLVVKALRQNHSLIFGQLLIDELNRRRNQKDLNAVKMILDIFTTEPEIVSTTFYDNDLRVLCDVLCRDLLDTDIPEKITMILKVLERMCLPDGHGDLREISETVETLLLSEELSDDHRQHAEIILRLGQPH

Secondary structure (DSSP, 8-state):
-------HHHHHHHHHHHHHHHH---HHHHHHHHHHHHHHHHHH-TT-HHHHHHHHHTTSTT-S-TTTSHHHHHHHHHHHHHHHHHHHHHTT----THHHHHHHHHHHHHHHHHHHS-HHHHHHHHTTTTTHHHHHHHHHHHH---HHHHHHHHHHHHHHHHH-HHHHHHHHTSSHHHHHHHT---PSSP-HHHHHHHHHHHHHTTSSPPPPGGGGGTS-HHHHHHHHHH--TT-HHHHHHHHHHHHTSPTT--HHHHHHHHS--HHHHHHHHHHHHHTTTSS--HHHHHHHHHHTS-HHHHHHH--HHHHHHHHHHHHHHHHH---HHHHHHHHHHHHHHTSTTS---HHHHHHHHHHHHT-TT--HHHHHHHHHHHHHHS--/-------HHHHHHHHHHHHHHHH---HHHHHHHHHHHHHHHHHH-TT-HHHHHHHHHTTSTT-S-TTTSHHHHHHHHHHHHHHHHHHHHHTT----THHHHHHHHHHHHHHHHHHHS-HHHHHHHHTTTTTHHHHHHHHHHHH---HHHHHHHHHHHHHHHHH-HHHHHHHHTSSHHHHHHHT---PSSP-HHHHHHHHHHHHHTTS-PPPPGGGGGTS-HHHHHHHHHH--TT-HHHHHHHHHHHHTSPTT--HHHHHHHHS--HHHHHHHHHHHHHTTTSS--HHHHHHHHHHTS-HHHHHHH--HHHHHHHHHHHHHHHHH---HHHHHHHHHHHHHHTSTTS---HHHHHHHHHHHHT-TT--HHHHHHHHHHHHHHS--

InterPro domains:
  IPR018556 SPIN90/Ldb17, leucine-rich domain [PF09431] (236-341)
  IPR030125 SPIN90/Ldb17 [PTHR13357] (9-339)

Organism: Parascaris univalens (NCBI:txid6257)